Protein AF-0000000075187035 (afdb_homodimer)

pLDDT: mean 93.45, std 13.69, range [31.84, 99.0]

Foldseek 3Di:
DDPPPPPPPPPPPPPFFWAKEKEEEQAEQPPDDDQALVNLVVPDDDPPDDDFALPPQLLHADGLSNLLLVVLVVVVVVPHQKYFYWRYAQRSVVSSDVSNDDQKDKDWAALQFRHHPHMTRMMMGGCVFKDWDDKDKFWLAQHTRGRDDHPFFPDTWMKMKIWIDGDNAIEMEITTAFGLGDLLSLLSNLLLVLLQQQLCCVVVVHKYKYWYFSNAACDDDSNNSVCPQAVNHPGDDHHPVSCVVSPPDCPPVSKHWAFLLVQEDVVQEEPDAFFAQRSHFPVDRPPTGHGITMTMMPSDRKHWHHKYWDAQADSNSDRSDSGTMIMTIMDD/DDPPPPPPPPPPPPPFFWAKEKEEEQAEQPPDDDQALVNLVVPDDDPPDDDFALAPFLLDADGLSNLLLVVLVVVVVVPHQKYFYWRYAQRSVVSSDVSNDDQKDKDWAALQFRHHDHMTRMMMGGCVFKDWDDKDKFWLAQGTRGRDDHVFFPDTWMKMKIWIDGDNAIEMEITTAFGLGDLLSLLSNLLLVLLQQQLCCVVVVHKYKYWYFSNAFCDDDSNNSVCPQAVNHPGDDHHPVSCVVSPPDPPPVSKHWAFLLVQEDVVQEEPDAFFAQRSHFPVDRPPGGHGITMTMMPSDRKHWHHKYWDAQADSNSDRSDSGTMIMTTMDD

Organism: Armillaria gallica (NCBI:txid47427)

Nearest PDB structures (foldseek):
  3mpr-assembly1_B  TM=8.391E-01  e=3.773E-24  Bacteroides thetaiotaomicron
  3mpr-assembly2_D  TM=8.255E-01  e=2.480E-24  Bacteroides thetaiotaomicron
  4c1r-assembly4_D  TM=8.447E-01  e=2.728E-23  Bacteroides thetaiotaomicron VPI-5482
  3mpr-assembly2_C  TM=8.153E-01  e=8.225E-24  Bacteroides thetaiotaomicron
  3mpr-assembly1_A  TM=8.150E-01  e=5.601E-23  Bacteroides thetaiotaomicron

InterPro domains:
  IPR005135 Endonuclease/exonuclease/phosphatase [PF03372] (23-323)
  IPR036691 Endonuclease/exonuclease/phosphatase superfamily [G3DSA:3.60.10.10] (53-332)
  IPR036691 Endonuclease/exonuclease/phosphatase superfamily [SSF56219] (18-328)
  IPR050410 CCR4/nocturin mRNA turnover and transcription [PTHR12121] (63-263)

Sequence (664 aa):
MLSLAAYLLVITSPLVSALRIGTWNMRYDSQSNDITVQESIDSLADPLQNFTDLSISSGAEQPWSTRRIRIAEHVLNEGASILSIQEALVRQVNDLVELLGDEWSYVGVGRDDGVAAGEFSAIFYKTTDVTLSWNDTFWLSNTPLEPSKYPGAGSYRIANVAQFTTGCKTFTLINTHLDDISDDQRQLGASMILTRAKYEAVQSNGPVFVAGDFNSPSTGDDSAAYGIITGSHDPFAMNATWAAKYDVCDKLSDFVMEDLRGQAPRRMVSKNYATYSAWTGPADTSKWTRIDFVFGGSNGGWTANSYKVDSALNDDGLLMSDHRPTFVDISFMLSLAAYLLVITSPLVSALRIGTWNMRYDSQSNDITVQESIDSLADPLQNFTDLSISSGAEQPWSTRRIRIAEHVLNEGASILSIQEALVRQVNDLVELLGDEWSYVGVGRDDGVAAGEFSAIFYKTTDVTLSWNDTFWLSNTPLEPSKYPGAGSYRIANVAQFTTGCKTFTLINTHLDDISDDQRQLGASMILTRAKYEAVQSNGPVFVAGDFNSPSTGDDSAAYGIITGSHDPFAMNATWAAKYDVCDKLSDFVMEDLRGQAPRRMVSKNYATYSAWTGPADTSKWTRIDFVFGGSNGGWTANSYKVDSALNDDGLLMSDHRPTFVDISF

Structure (mmCIF, N/CA/C/O backbone):
data_AF-0000000075187035-model_v1
#
loop_
_entity.id
_entity.type
_entity.pdbx_description
1 polymer 'DNase I-like protein'
#
loop_
_atom_site.group_PDB
_atom_site.id
_atom_site.type_symbol
_atom_site.label_atom_id
_atom_site.label_alt_id
_atom_site.label_comp_id
_atom_site.label_asym_id
_atom_site.label_entity_id
_atom_site.label_seq_id
_atom_site.pdbx_PDB_ins_code
_atom_site.Cartn_x
_atom_site.Cartn_y
_atom_site.Cartn_z
_atom_site.occupancy
_atom_site.B_iso_or_equiv
_atom_site.auth_seq_id
_atom_site.auth_comp_id
_atom_site.auth_asym_id
_atom_site.auth_atom_id
_atom_site.pdbx_PDB_model_num
ATOM 1 N N . MET A 1 1 ? -32.062 -18.531 47.281 1 34.22 1 MET A N 1
ATOM 2 C CA . MET A 1 1 ? -32.094 -18.328 45.844 1 34.22 1 MET A CA 1
ATOM 3 C C . MET A 1 1 ? -30.766 -17.766 45.344 1 34.22 1 MET A C 1
ATOM 5 O O . MET A 1 1 ? -30.438 -16.609 45.562 1 34.22 1 MET A O 1
ATOM 9 N N . LEU A 1 2 ? -29.734 -18.625 45.219 1 39.22 2 LEU A N 1
ATOM 10 C CA . LEU A 1 2 ? -28.344 -18.422 44.812 1 39.22 2 LEU A CA 1
ATOM 11 C C . LEU A 1 2 ? -28.25 -18.094 43.344 1 39.22 2 LEU A C 1
ATOM 13 O O . LEU A 1 2 ? -28.672 -18.891 42.469 1 39.22 2 LEU A O 1
ATOM 17 N N . SER A 1 3 ? -28.25 -16.812 43 1 34.19 3 SER A N 1
ATOM 18 C CA . SER A 1 3 ? -28.062 -16.312 41.625 1 34.19 3 SER A CA 1
ATOM 19 C C . SER A 1 3 ? -26.688 -16.688 41.094 1 34.19 3 SER A C 1
ATOM 21 O O . SER A 1 3 ? -25.656 -16.297 41.688 1 34.19 3 SER A O 1
ATOM 23 N N . LEU A 1 4 ? -26.547 -17.812 40.438 1 36.25 4 LEU A N 1
ATOM 24 C CA . LEU A 1 4 ? -25.328 -18.141 39.719 1 36.25 4 LEU A CA 1
ATOM 25 C C . LEU A 1 4 ? -25.078 -17.141 38.594 1 36.25 4 LEU A C 1
ATOM 27 O O . LEU A 1 4 ? -25.859 -17.078 37.625 1 36.25 4 LEU A O 1
ATOM 31 N N . ALA A 1 5 ? -24.328 -16.062 38.875 1 35.09 5 ALA A N 1
ATOM 32 C CA . ALA A 1 5 ? -23.828 -15.219 37.812 1 35.09 5 ALA A CA 1
ATOM 33 C C . ALA A 1 5 ? -22.906 -16 36.875 1 35.09 5 ALA A C 1
ATOM 35 O O . ALA A 1 5 ? -21.844 -16.469 37.281 1 35.09 5 ALA A O 1
ATOM 36 N N . ALA A 1 6 ? -23.469 -16.625 35.75 1 40.41 6 ALA A N 1
ATOM 37 C CA . ALA A 1 6 ? -22.672 -17.219 34.719 1 40.41 6 ALA A CA 1
ATOM 38 C C . ALA A 1 6 ? -21.703 -16.203 34.094 1 40.41 6 ALA A C 1
ATOM 40 O O . ALA A 1 6 ? -22.141 -15.172 33.562 1 40.41 6 ALA A O 1
ATOM 41 N N . TYR A 1 7 ? -20.484 -16.188 34.5 1 37.28 7 TYR A N 1
ATOM 42 C CA . TYR A 1 7 ? -19.453 -15.445 33.781 1 37.28 7 TYR A CA 1
ATOM 43 C C . TYR A 1 7 ? -19.328 -15.922 32.344 1 37.28 7 TYR A C 1
ATOM 45 O O . TYR A 1 7 ? -18.938 -17.062 32.094 1 37.28 7 TYR A O 1
ATOM 53 N N . LEU A 1 8 ? -20.047 -15.406 31.453 1 32.62 8 LEU A N 1
ATOM 54 C CA . LEU A 1 8 ? -19.75 -15.617 30.031 1 32.62 8 LEU A CA 1
ATOM 55 C C . LEU A 1 8 ? -18.328 -15.156 29.719 1 32.62 8 LEU A C 1
ATOM 57 O O . LEU A 1 8 ? -18.047 -13.953 29.719 1 32.62 8 LEU A O 1
ATOM 61 N N . LEU A 1 9 ? -17.422 -15.984 29.953 1 31.84 9 LEU A N 1
ATOM 62 C CA . LEU A 1 9 ? -16.109 -15.742 29.375 1 31.84 9 LEU A CA 1
ATOM 63 C C . LEU A 1 9 ? -16.203 -15.555 27.859 1 31.84 9 LEU A C 1
ATOM 65 O O . LEU A 1 9 ? -16.484 -16.5 27.125 1 31.84 9 LEU A O 1
ATOM 69 N N . VAL A 1 10 ? -16.531 -14.398 27.484 1 33.56 10 VAL A N 1
ATOM 70 C CA . VAL A 1 10 ? -16.328 -14.133 26.062 1 33.56 10 VAL A CA 1
ATOM 71 C C . VAL A 1 10 ? -14.883 -14.445 25.688 1 33.56 10 VAL A C 1
ATOM 73 O O . VAL A 1 10 ? -13.961 -13.758 26.125 1 33.56 10 VAL A O 1
ATOM 76 N N . ILE A 1 11 ? -14.586 -15.68 25.516 1 33.06 11 ILE A N 1
ATOM 77 C CA . ILE A 1 11 ? -13.336 -15.992 24.812 1 33.06 11 ILE A CA 1
ATOM 78 C C . ILE A 1 11 ? -13.242 -15.172 23.531 1 33.06 11 ILE A C 1
ATOM 80 O O . ILE A 1 11 ? -13.969 -15.422 22.578 1 33.06 11 ILE A O 1
ATOM 84 N N . THR A 1 12 ? -13.055 -13.945 23.656 1 35.5 12 THR A N 1
ATOM 85 C CA . THR A 1 12 ? -12.688 -13.258 22.422 1 35.5 12 THR A CA 1
ATOM 86 C C . THR A 1 12 ? -11.531 -13.977 21.734 1 35.5 12 THR A C 1
ATOM 88 O O . THR A 1 12 ? -10.5 -14.242 22.344 1 35.5 12 THR A O 1
ATOM 91 N N . SER A 1 13 ? -11.781 -14.953 21.016 1 34.53 13 SER A N 1
ATOM 92 C CA . SER A 1 13 ? -10.734 -15.57 20.203 1 34.53 13 SER A CA 1
ATOM 93 C C . SER A 1 13 ? -9.68 -14.547 19.797 1 34.53 13 SER A C 1
ATOM 95 O O . SER A 1 13 ? -10.016 -13.461 19.312 1 34.53 13 SER A O 1
ATOM 97 N N . PRO A 1 14 ? -8.617 -14.617 20.359 1 40.66 14 PRO A N 1
ATOM 98 C CA . PRO A 1 14 ? -7.578 -13.68 19.922 1 40.66 14 PRO A CA 1
ATOM 99 C C . PRO A 1 14 ? -7.594 -13.453 18.422 1 40.66 14 PRO A C 1
ATOM 101 O O . PRO A 1 14 ? -7.773 -14.398 17.641 1 40.66 14 PRO A O 1
ATOM 104 N N . LEU A 1 15 ? -8.172 -12.445 17.953 1 44.94 15 LEU A N 1
ATOM 105 C CA . LEU A 1 15 ? -8.125 -12.055 16.547 1 44.94 15 LEU A CA 1
ATOM 106 C C . LEU A 1 15 ? -6.816 -12.508 15.906 1 44.94 15 LEU A C 1
ATOM 108 O O . LEU A 1 15 ? -5.734 -12.07 16.312 1 44.94 15 LEU A O 1
ATOM 112 N N . VAL A 1 16 ? -6.688 -13.734 15.602 1 52.5 16 VAL A N 1
ATOM 113 C CA . VAL A 1 16 ? -5.539 -14.312 14.914 1 52.5 16 VAL A CA 1
ATOM 114 C C . VAL A 1 16 ? -5.035 -13.336 13.844 1 52.5 16 VAL A C 1
ATOM 116 O O . VAL A 1 16 ? -5.785 -12.953 12.945 1 52.5 16 VAL A O 1
ATOM 119 N N . SER A 1 17 ? -3.918 -12.648 14.062 1 73.44 17 SER A N 1
ATOM 120 C CA . SER A 1 17 ? -3.268 -11.672 13.188 1 73.44 17 SER A CA 1
ATOM 121 C C . SER A 1 17 ? -3.029 -12.242 11.797 1 73.44 17 SER A C 1
ATOM 123 O O . SER A 1 17 ? -2.574 -13.383 11.656 1 73.44 17 SER A O 1
ATOM 125 N N . ALA A 1 18 ? -3.586 -11.695 10.719 1 88.69 18 ALA A N 1
ATOM 126 C CA . ALA A 1 18 ? -3.441 -12.078 9.32 1 88.69 18 ALA A CA 1
ATOM 127 C C . ALA A 1 18 ? -1.979 -12.023 8.883 1 88.69 18 ALA A C 1
ATOM 129 O O . ALA A 1 18 ? -1.201 -11.219 9.398 1 88.69 18 ALA A O 1
ATOM 130 N N . LEU A 1 19 ? -1.593 -13.078 8.172 1 96.69 19 LEU A N 1
ATOM 131 C CA . LEU A 1 19 ? -0.291 -13.117 7.512 1 96.69 19 LEU A CA 1
ATOM 132 C C . LEU A 1 19 ? -0.376 -12.547 6.102 1 96.69 19 LEU A C 1
ATOM 134 O O . LEU A 1 19 ? -1.23 -12.953 5.312 1 96.69 19 LEU A O 1
ATOM 138 N N . ARG A 1 20 ? 0.449 -11.539 5.812 1 98.31 20 ARG A N 1
ATOM 139 C CA . ARG A 1 20 ? 0.465 -11.008 4.453 1 98.31 20 ARG A CA 1
ATOM 140 C C . ARG A 1 20 ? 1.512 -11.711 3.6 1 98.31 20 ARG A C 1
ATOM 142 O O . ARG A 1 20 ? 2.707 -11.656 3.895 1 98.31 20 ARG A O 1
ATOM 149 N N . ILE A 1 21 ? 1.049 -12.305 2.49 1 98.5 21 ILE A N 1
ATOM 150 C CA . ILE A 1 21 ? 1.889 -13 1.518 1 98.5 21 ILE A CA 1
ATOM 151 C C . ILE A 1 21 ? 1.888 -12.234 0.197 1 98.5 21 ILE A C 1
ATOM 153 O O . ILE A 1 21 ? 0.841 -11.758 -0.254 1 98.5 21 ILE A O 1
ATOM 157 N N . GLY A 1 22 ? 3.107 -12.086 -0.373 1 98.62 22 GLY A N 1
ATOM 158 C CA . GLY A 1 22 ? 3.201 -11.352 -1.625 1 98.62 22 GLY A CA 1
ATOM 159 C C . GLY A 1 22 ? 3.908 -12.133 -2.721 1 98.62 22 GLY A C 1
ATOM 160 O O . GLY A 1 22 ? 4.602 -13.109 -2.445 1 98.62 22 GLY A O 1
ATOM 161 N N . THR A 1 23 ? 3.684 -11.781 -3.967 1 98.94 23 THR A N 1
ATOM 162 C CA . THR A 1 23 ? 4.426 -12.25 -5.133 1 98.94 23 THR A CA 1
ATOM 163 C C . THR A 1 23 ? 4.746 -11.094 -6.07 1 98.94 23 THR A C 1
ATOM 165 O O . THR A 1 23 ? 3.926 -10.188 -6.25 1 98.94 23 THR A O 1
ATOM 168 N N . TRP A 1 24 ? 5.969 -11.125 -6.566 1 98.94 24 TRP A N 1
ATOM 169 C CA . TRP A 1 24 ? 6.398 -10.023 -7.43 1 98.94 24 TRP A CA 1
ATOM 170 C C . TRP A 1 24 ? 7.527 -10.469 -8.352 1 98.94 24 TRP A C 1
ATOM 172 O O . TRP A 1 24 ? 8.602 -10.852 -7.891 1 98.94 24 TRP A O 1
ATOM 182 N N . ASN A 1 25 ? 7.246 -10.461 -9.664 1 98.94 25 ASN A N 1
ATOM 183 C CA . ASN A 1 25 ? 8.32 -10.602 -10.648 1 98.94 25 ASN A CA 1
ATOM 184 C C . ASN A 1 25 ? 9.195 -9.359 -10.695 1 98.94 25 ASN A C 1
ATOM 186 O O . ASN A 1 25 ? 8.727 -8.266 -11.016 1 98.94 25 ASN A O 1
ATOM 190 N N . MET A 1 26 ? 10.492 -9.539 -10.445 1 97.88 26 MET A N 1
ATOM 191 C CA . MET A 1 26 ? 11.422 -8.438 -10.219 1 97.88 26 MET A CA 1
ATOM 192 C C . MET A 1 26 ? 11.922 -7.867 -11.547 1 97.88 26 MET A C 1
ATOM 194 O O . MET A 1 26 ? 12.531 -6.797 -11.57 1 97.88 26 MET A O 1
ATOM 198 N N . ARG A 1 27 ? 11.578 -8.516 -12.625 1 98.12 27 ARG A N 1
ATOM 199 C CA . ARG A 1 27 ? 12.312 -8.242 -13.852 1 98.12 27 ARG A CA 1
ATOM 200 C C . ARG A 1 27 ? 13.812 -8.383 -13.641 1 98.12 27 ARG A C 1
ATOM 202 O O . ARG A 1 27 ? 14.391 -7.691 -12.797 1 98.12 27 ARG A O 1
ATOM 209 N N . TYR A 1 28 ? 14.492 -9.211 -14.383 1 98 28 TYR A N 1
ATOM 210 C CA . TYR A 1 28 ? 15.906 -9.516 -14.156 1 98 28 TYR A CA 1
ATOM 211 C C . TYR A 1 28 ? 16.781 -8.297 -14.438 1 98 28 TYR A C 1
ATOM 213 O O . TYR A 1 28 ? 16.328 -7.352 -15.102 1 98 28 TYR A O 1
ATOM 221 N N . ASP A 1 29 ? 17.938 -8.297 -13.945 1 98 29 ASP A N 1
ATOM 222 C CA . ASP A 1 29 ? 18.922 -7.223 -14.117 1 98 29 ASP A CA 1
ATOM 223 C C . ASP A 1 29 ? 19.484 -7.207 -15.539 1 98 29 ASP A C 1
ATOM 225 O O . ASP A 1 29 ? 20.641 -7.562 -15.758 1 98 29 ASP A O 1
ATOM 229 N N . SER A 1 30 ? 18.719 -6.648 -16.438 1 96.56 30 SER A N 1
ATOM 230 C CA . SER A 1 30 ? 19.078 -6.656 -17.844 1 96.56 30 SER A CA 1
ATOM 231 C C . SER A 1 30 ? 20.094 -5.57 -18.172 1 96.56 30 SER A C 1
ATOM 233 O O . SER A 1 30 ? 20.703 -5.582 -19.234 1 96.56 30 SER A O 1
ATOM 235 N N . GLN A 1 31 ? 20.297 -4.605 -17.312 1 96.94 31 GLN A N 1
ATOM 236 C CA . GLN A 1 31 ? 21.219 -3.484 -17.469 1 96.94 31 GLN A CA 1
ATOM 237 C C . GLN A 1 31 ? 22.188 -3.404 -16.297 1 96.94 31 GLN A C 1
ATOM 239 O O . GLN A 1 31 ? 22.297 -2.371 -15.633 1 96.94 31 GLN A O 1
ATOM 244 N N . SER A 1 32 ? 22.938 -4.422 -16.203 1 97.5 32 SER A N 1
ATOM 245 C CA . SER A 1 32 ? 23.797 -4.594 -15.039 1 97.5 32 SER A CA 1
ATOM 246 C C . SER A 1 32 ? 24.906 -3.537 -15.008 1 97.5 32 SER A C 1
ATOM 248 O O . SER A 1 32 ? 25.422 -3.137 -16.047 1 97.5 32 SER A O 1
ATOM 250 N N . ASN A 1 33 ? 25.203 -3.025 -13.836 1 98.25 33 ASN A N 1
ATOM 251 C CA . ASN A 1 33 ? 26.312 -2.123 -13.555 1 98.25 33 ASN A CA 1
ATOM 252 C C . ASN A 1 33 ? 26.938 -2.42 -12.195 1 98.25 33 ASN A C 1
ATOM 254 O O . ASN A 1 33 ? 26.547 -3.371 -11.516 1 98.25 33 ASN A O 1
ATOM 258 N N . ASP A 1 34 ? 27.953 -1.657 -11.852 1 97.88 34 ASP A N 1
ATOM 259 C CA . ASP A 1 34 ? 28.734 -1.987 -10.664 1 97.88 34 ASP A CA 1
ATOM 260 C C . ASP A 1 34 ? 28.328 -1.106 -9.484 1 97.88 34 ASP A C 1
ATOM 262 O O . ASP A 1 34 ? 29.062 -1.008 -8.5 1 97.88 34 ASP A O 1
ATOM 266 N N . ILE A 1 35 ? 27.25 -0.482 -9.555 1 98.56 35 ILE A N 1
ATOM 267 C CA . ILE A 1 35 ? 26.797 0.367 -8.461 1 98.56 35 ILE A CA 1
ATOM 268 C C . ILE A 1 35 ? 26.344 -0.5 -7.285 1 98.56 35 ILE A C 1
ATOM 270 O O . ILE A 1 35 ? 25.484 -1.37 -7.445 1 98.56 35 ILE A O 1
ATOM 274 N N . THR A 1 36 ? 26.891 -0.236 -6.102 1 98.5 36 THR A N 1
ATOM 275 C CA . THR A 1 36 ? 26.578 -1.022 -4.918 1 98.5 36 THR A CA 1
ATOM 276 C C . THR A 1 36 ? 25.281 -0.533 -4.281 1 98.5 36 THR A C 1
ATOM 278 O O . THR A 1 36 ? 24.781 0.547 -4.613 1 98.5 36 THR A O 1
ATOM 281 N N . VAL A 1 37 ? 24.766 -1.34 -3.426 1 98.62 37 VAL A N 1
ATOM 282 C CA . VAL A 1 37 ? 23.562 -0.953 -2.686 1 98.62 37 VAL A CA 1
ATOM 283 C C . VAL A 1 37 ? 23.828 0.344 -1.923 1 98.62 37 VAL A C 1
ATOM 285 O O . VAL A 1 37 ? 23.016 1.27 -1.964 1 98.62 37 VAL A O 1
ATOM 288 N N . GLN A 1 38 ? 24.984 0.426 -1.239 1 98.25 38 GLN A N 1
ATOM 289 C CA . GLN A 1 38 ? 25.312 1.617 -0.46 1 98.25 38 GLN A CA 1
ATOM 290 C C . GLN A 1 38 ? 25.406 2.85 -1.354 1 98.25 38 GLN A C 1
ATOM 292 O O . GLN A 1 38 ? 24.969 3.936 -0.975 1 98.25 38 GLN A O 1
ATOM 297 N N . GLU A 1 39 ? 25.984 2.654 -2.527 1 98.5 39 GLU A N 1
ATOM 298 C CA . GLU A 1 39 ? 26.062 3.768 -3.469 1 98.5 39 GLU A CA 1
ATOM 299 C C . GLU A 1 39 ? 24.688 4.223 -3.916 1 98.5 39 GLU A C 1
ATOM 301 O O . GLU A 1 39 ? 24.453 5.418 -4.102 1 98.5 39 GLU A O 1
ATOM 306 N N . SER A 1 40 ? 23.781 3.27 -4.152 1 98.25 40 SER A N 1
ATOM 307 C CA . SER A 1 40 ? 22.406 3.617 -4.465 1 98.25 40 SER A CA 1
ATOM 308 C C . SER A 1 40 ? 21.781 4.441 -3.346 1 98.25 40 SER A C 1
ATOM 310 O O . SER A 1 40 ? 21.125 5.461 -3.604 1 98.25 40 SER A O 1
ATOM 312 N N . ILE A 1 41 ? 21.969 4.031 -2.119 1 97.81 41 ILE A N 1
ATOM 313 C CA . ILE A 1 41 ? 21.406 4.695 -0.957 1 97.81 41 ILE A CA 1
ATOM 314 C C . ILE A 1 41 ? 22 6.098 -0.82 1 97.81 41 ILE A C 1
ATOM 316 O O . ILE A 1 41 ? 21.266 7.07 -0.607 1 97.81 41 ILE A O 1
ATOM 320 N N . ASP A 1 42 ? 23.297 6.238 -1.01 1 97.62 42 ASP A N 1
ATOM 321 C CA . ASP A 1 42 ? 24 7.508 -0.856 1 97.62 42 ASP A CA 1
ATOM 322 C C . ASP A 1 42 ? 23.547 8.516 -1.915 1 97.62 42 ASP A C 1
ATOM 324 O O . ASP A 1 42 ? 23.688 9.727 -1.728 1 97.62 42 ASP A O 1
ATOM 328 N N . SER A 1 43 ? 23.031 8.008 -2.986 1 96.06 43 SER A N 1
ATOM 329 C CA . SER A 1 43 ? 22.703 8.883 -4.109 1 96.06 43 SER A CA 1
ATOM 330 C C . SER A 1 43 ? 21.266 9.391 -4.004 1 96.06 43 SER A C 1
ATOM 332 O O . SER A 1 43 ? 20.844 10.211 -4.82 1 96.06 43 SER A O 1
ATOM 334 N N . LEU A 1 44 ? 20.562 8.945 -3.033 1 96.25 44 LEU A N 1
ATOM 335 C CA . LEU A 1 44 ? 19.172 9.359 -2.895 1 96.25 44 LEU A CA 1
ATOM 336 C C . LEU A 1 44 ? 19.078 10.859 -2.625 1 96.25 44 LEU A C 1
ATOM 338 O O . LEU A 1 44 ? 19.812 11.391 -1.799 1 96.25 44 LEU A O 1
ATOM 342 N N . ALA A 1 45 ? 18.172 11.461 -3.307 1 92.75 45 ALA A N 1
ATOM 343 C CA . ALA A 1 45 ? 17.969 12.898 -3.166 1 92.75 45 ALA A CA 1
ATOM 344 C C . ALA A 1 45 ? 17.234 13.227 -1.87 1 92.75 45 ALA A C 1
ATOM 346 O O . ALA A 1 45 ? 16.688 12.344 -1.222 1 92.75 45 ALA A O 1
ATOM 347 N N . ASP A 1 46 ? 17.266 14.484 -1.529 1 95.88 46 ASP A N 1
ATOM 348 C CA . ASP A 1 46 ? 16.453 15 -0.426 1 95.88 46 ASP A CA 1
ATOM 349 C C . ASP A 1 46 ? 14.969 14.781 -0.681 1 95.88 46 ASP A C 1
ATOM 351 O O . ASP A 1 46 ? 14.43 15.25 -1.688 1 95.88 46 ASP A O 1
ATOM 355 N N . PRO A 1 47 ? 14.344 14.109 0.27 1 96.25 47 PRO A N 1
ATOM 356 C CA . PRO A 1 47 ? 12.93 13.805 0.049 1 96.25 47 PRO A CA 1
ATOM 357 C C . PRO A 1 47 ? 12.062 15.062 -0.035 1 96.25 47 PRO A C 1
ATOM 359 O O . PRO A 1 47 ? 10.922 15 -0.492 1 96.25 47 PRO A O 1
ATOM 362 N N . LEU A 1 48 ? 12.539 16.172 0.403 1 96.56 48 LEU A N 1
ATOM 363 C CA . LEU A 1 48 ? 11.75 17.406 0.415 1 96.56 48 LEU A CA 1
ATOM 364 C C . LEU A 1 48 ? 11.914 18.156 -0.896 1 96.56 48 LEU A C 1
ATOM 366 O O . LEU A 1 48 ? 11.211 19.141 -1.138 1 96.56 48 LEU A O 1
ATOM 370 N N . GLN A 1 49 ? 12.82 17.641 -1.749 1 92.31 49 GLN A N 1
ATOM 371 C CA . GLN A 1 49 ? 13 18.312 -3.039 1 92.31 49 GLN A CA 1
ATOM 372 C C . GLN A 1 49 ? 11.766 18.125 -3.922 1 92.31 49 GLN A C 1
ATOM 374 O O . GLN A 1 49 ? 11.305 17 -4.125 1 92.31 49 GLN A O 1
ATOM 379 N N . ASN A 1 50 ? 11.32 19.172 -4.477 1 86.19 50 ASN A N 1
ATOM 380 C CA . ASN A 1 50 ? 10.117 19.172 -5.305 1 86.19 50 ASN A CA 1
ATOM 381 C C . ASN A 1 50 ? 10.375 18.516 -6.656 1 86.19 50 ASN A C 1
ATOM 383 O O . ASN A 1 50 ? 11.398 18.766 -7.297 1 86.19 50 ASN A O 1
ATOM 387 N N . PHE A 1 51 ? 9.469 17.625 -7.012 1 81.06 51 PHE A N 1
ATOM 388 C CA . PHE A 1 51 ? 9.398 17.125 -8.375 1 81.06 51 PHE A CA 1
ATOM 389 C C . PHE A 1 51 ? 8.008 16.594 -8.68 1 81.06 51 PHE A C 1
ATOM 391 O O . PHE A 1 51 ? 7.293 16.141 -7.781 1 81.06 51 PHE A O 1
ATOM 398 N N . THR A 1 52 ? 7.586 16.891 -9.828 1 69.12 52 THR A N 1
ATOM 399 C CA . THR A 1 52 ? 6.297 16.328 -10.219 1 69.12 52 THR A CA 1
ATOM 400 C C . THR A 1 52 ? 6.27 16.031 -11.719 1 69.12 52 THR A C 1
ATOM 402 O O . THR A 1 52 ? 5.703 16.797 -12.492 1 69.12 52 THR A O 1
ATOM 405 N N . ASP A 1 53 ? 7.117 15.148 -12.094 1 80.88 53 ASP A N 1
ATOM 406 C CA . ASP A 1 53 ? 7.004 14.781 -13.5 1 80.88 53 ASP A CA 1
ATOM 407 C C . ASP A 1 53 ? 7.336 13.305 -13.711 1 80.88 53 ASP A C 1
ATOM 409 O O . ASP A 1 53 ? 8.023 12.695 -12.891 1 80.88 53 ASP A O 1
ATOM 413 N N . LEU A 1 54 ? 6.73 12.766 -14.633 1 77.19 54 LEU A N 1
ATOM 414 C CA . LEU A 1 54 ? 6.898 11.359 -14.992 1 77.19 54 LEU A CA 1
ATOM 415 C C . LEU A 1 54 ? 8.078 11.18 -15.945 1 77.19 54 LEU A C 1
ATOM 417 O O . LEU A 1 54 ? 8.055 10.305 -16.812 1 77.19 54 LEU A O 1
ATOM 421 N N . SER A 1 55 ? 9.141 11.969 -15.75 1 76.12 55 SER A N 1
ATOM 422 C CA . SER A 1 55 ? 10.148 12.133 -16.797 1 76.12 55 SER A CA 1
ATOM 423 C C . SER A 1 55 ? 11.109 10.945 -16.828 1 76.12 55 SER A C 1
ATOM 425 O O . SER A 1 55 ? 11.805 10.734 -17.812 1 76.12 55 SER A O 1
ATOM 427 N N . ILE A 1 56 ? 11.227 10.219 -15.812 1 67.56 56 ILE A N 1
ATOM 428 C CA . ILE A 1 56 ? 12.281 9.211 -15.812 1 67.56 56 ILE A CA 1
ATOM 429 C C . ILE A 1 56 ? 11.977 8.156 -16.875 1 67.56 56 ILE A C 1
ATOM 431 O O . ILE A 1 56 ? 12.867 7.75 -17.625 1 67.56 56 ILE A O 1
ATOM 435 N N . SER A 1 57 ? 10.812 7.43 -16.719 1 64.06 57 SER A N 1
ATOM 436 C CA . SER A 1 57 ? 10.727 6.211 -17.516 1 64.06 57 SER A CA 1
ATOM 437 C C . SER A 1 57 ? 9.773 6.383 -18.688 1 64.06 57 SER A C 1
ATOM 439 O O . SER A 1 57 ? 9.555 5.441 -19.453 1 64.06 57 SER A O 1
ATOM 441 N N . SER A 1 58 ? 9.836 7.473 -19.438 1 61.09 58 SER A N 1
ATOM 442 C CA . SER A 1 58 ? 8.977 7.488 -20.625 1 61.09 58 SER A CA 1
ATOM 443 C C . SER A 1 58 ? 8.734 6.078 -21.141 1 61.09 58 SER A C 1
ATOM 445 O O . SER A 1 58 ? 8.875 5.82 -22.344 1 61.09 58 SER A O 1
ATOM 447 N N . GLY A 1 59 ? 8.539 5.168 -20.125 1 65.81 59 GLY A N 1
ATOM 448 C CA . GLY A 1 59 ? 8.227 3.83 -20.594 1 65.81 59 GLY A CA 1
ATOM 449 C C . GLY A 1 59 ? 9.461 2.971 -20.797 1 65.81 59 GLY A C 1
ATOM 450 O O . GLY A 1 59 ? 9.398 1.928 -21.453 1 65.81 59 GLY A O 1
ATOM 451 N N . ALA A 1 60 ? 10.57 3.355 -20.281 1 83.62 60 ALA A N 1
ATOM 452 C CA . ALA A 1 60 ? 11.773 2.562 -20.484 1 83.62 60 ALA A CA 1
ATOM 453 C C . ALA A 1 60 ? 12.227 1.901 -19.188 1 83.62 60 ALA A C 1
ATOM 455 O O . ALA A 1 60 ? 12.133 2.502 -18.109 1 83.62 60 ALA A O 1
ATOM 456 N N . GLU A 1 61 ? 12.773 0.707 -19.375 1 93.06 61 GLU A N 1
ATOM 457 C CA . GLU A 1 61 ? 13.359 -0.024 -18.266 1 93.06 61 GLU A CA 1
ATOM 458 C C . GLU A 1 61 ? 14.609 0.688 -17.734 1 93.06 61 GLU A C 1
ATOM 460 O O . GLU A 1 61 ? 15.406 1.215 -18.516 1 93.06 61 GLU A O 1
ATOM 465 N N . GLN A 1 62 ? 14.695 0.795 -16.391 1 94.44 62 GLN A N 1
ATOM 466 C CA . GLN A 1 62 ? 15.891 1.328 -15.742 1 94.44 62 GLN A CA 1
ATOM 467 C C . GLN A 1 62 ? 16.719 0.212 -15.117 1 94.44 62 GLN A C 1
ATOM 469 O O . GLN A 1 62 ? 16.203 -0.879 -14.852 1 94.44 62 GLN A O 1
ATOM 474 N N . PRO A 1 63 ? 18.031 0.475 -14.914 1 96.62 63 PRO A N 1
ATOM 475 C CA . PRO A 1 63 ? 18.875 -0.553 -14.297 1 96.62 63 PRO A CA 1
ATOM 476 C C . PRO A 1 63 ? 18.375 -0.986 -12.922 1 96.62 63 PRO A C 1
ATOM 478 O O . PRO A 1 63 ? 17.734 -0.198 -12.219 1 96.62 63 PRO A O 1
ATOM 481 N N . TRP A 1 64 ? 18.703 -2.211 -12.594 1 98.25 64 TRP A N 1
ATOM 482 C CA . TRP A 1 64 ? 18.359 -2.748 -11.281 1 98.25 64 TRP A CA 1
ATOM 483 C C . TRP A 1 64 ? 18.875 -1.835 -10.172 1 98.25 64 TRP A C 1
ATOM 485 O O . TRP A 1 64 ? 18.172 -1.609 -9.172 1 98.25 64 TRP A O 1
ATOM 495 N N . SER A 1 65 ? 20.016 -1.244 -10.336 1 98.12 65 SER A N 1
ATOM 496 C CA . SER A 1 65 ? 20.625 -0.39 -9.328 1 98.12 65 SER A CA 1
ATOM 497 C C . SER A 1 65 ? 19.766 0.83 -9.039 1 98.12 65 SER A C 1
ATOM 499 O O . SER A 1 65 ? 19.828 1.401 -7.945 1 98.12 65 SER A O 1
ATOM 501 N N . THR A 1 66 ? 18.906 1.189 -9.984 1 95 66 THR A N 1
ATOM 502 C CA . THR A 1 66 ? 18.016 2.324 -9.82 1 95 66 THR A CA 1
ATOM 503 C C . THR A 1 66 ? 16.688 1.877 -9.219 1 95 66 THR A C 1
ATOM 505 O O . THR A 1 66 ? 16.078 2.605 -8.43 1 95 66 THR A O 1
ATOM 508 N N . ARG A 1 67 ? 16.281 0.651 -9.469 1 97.12 67 ARG A N 1
ATOM 509 C CA . ARG A 1 67 ? 14.953 0.168 -9.117 1 97.12 67 ARG A CA 1
ATOM 510 C C . ARG A 1 67 ? 14.945 -0.453 -7.723 1 97.12 67 ARG A C 1
ATOM 512 O O . ARG A 1 67 ? 13.93 -0.41 -7.027 1 97.12 67 ARG A O 1
ATOM 519 N N . ARG A 1 68 ? 16.094 -0.941 -7.297 1 98.44 68 ARG A N 1
ATOM 520 C CA . ARG A 1 68 ? 16.172 -1.834 -6.145 1 98.44 68 ARG A CA 1
ATOM 521 C C . ARG A 1 68 ? 15.734 -1.119 -4.871 1 98.44 68 ARG A C 1
ATOM 523 O O . ARG A 1 68 ? 15.109 -1.721 -3.996 1 98.44 68 ARG A O 1
ATOM 530 N N . ILE A 1 69 ? 16.016 0.192 -4.723 1 97.69 69 ILE A N 1
ATOM 531 C CA . ILE A 1 69 ? 15.68 0.911 -3.498 1 97.69 69 ILE A CA 1
ATOM 532 C C . ILE A 1 69 ? 14.164 1.082 -3.393 1 97.69 69 ILE A C 1
ATOM 534 O O . ILE A 1 69 ? 13.586 0.884 -2.322 1 97.69 69 ILE A O 1
ATOM 538 N N . ARG A 1 70 ? 13.555 1.344 -4.504 1 96.19 70 ARG A N 1
ATOM 539 C CA . ARG A 1 70 ? 12.109 1.532 -4.52 1 96.19 70 ARG A CA 1
ATOM 540 C C . ARG A 1 70 ? 11.383 0.213 -4.277 1 96.19 70 ARG A C 1
ATOM 542 O O . ARG A 1 70 ? 10.352 0.181 -3.602 1 96.19 70 ARG A O 1
ATOM 549 N N . ILE A 1 71 ? 11.898 -0.788 -4.816 1 98.12 71 ILE A N 1
ATOM 550 C CA . ILE A 1 71 ? 11.32 -2.113 -4.629 1 98.12 71 ILE A CA 1
ATOM 551 C C . ILE A 1 71 ? 11.383 -2.5 -3.154 1 98.12 71 ILE A C 1
ATOM 553 O O . ILE A 1 71 ? 10.375 -2.904 -2.566 1 98.12 71 ILE A O 1
ATOM 557 N N . ALA A 1 72 ? 12.562 -2.328 -2.574 1 98.31 72 ALA A N 1
ATOM 558 C CA . ALA A 1 72 ? 12.727 -2.672 -1.164 1 98.31 72 ALA A CA 1
ATOM 559 C C . ALA A 1 72 ? 11.836 -1.806 -0.28 1 98.31 72 ALA A C 1
ATOM 561 O O . ALA A 1 72 ? 11.203 -2.305 0.652 1 98.31 72 ALA A O 1
ATOM 562 N N . GLU A 1 73 ? 11.82 -0.498 -0.585 1 97.88 73 GLU A N 1
ATOM 563 C CA . GLU A 1 73 ? 10.969 0.426 0.151 1 97.88 73 GLU A CA 1
ATOM 564 C C . GLU A 1 73 ? 9.508 -0.016 0.102 1 97.88 73 GLU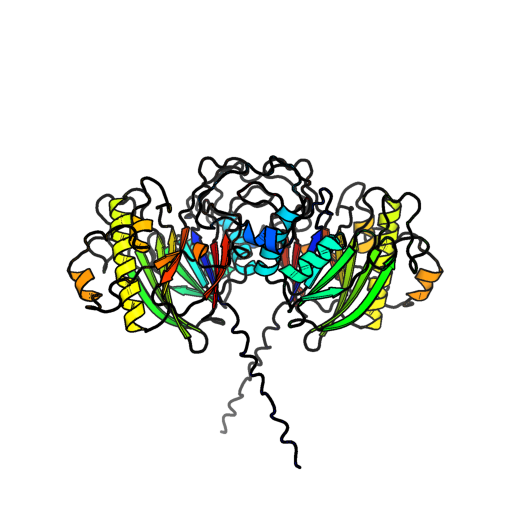 A C 1
ATOM 566 O O . GLU A 1 73 ? 8.828 -0.044 1.129 1 97.88 73 GLU A O 1
ATOM 571 N N . HIS A 1 74 ? 9.031 -0.406 -1.065 1 97.75 74 HIS A N 1
ATOM 572 C CA . HIS A 1 74 ? 7.648 -0.818 -1.254 1 97.75 74 HIS A CA 1
ATOM 573 C C . HIS A 1 74 ? 7.336 -2.082 -0.46 1 97.75 74 HIS A C 1
ATOM 575 O O . HIS A 1 74 ? 6.328 -2.143 0.249 1 97.75 74 HIS A O 1
ATOM 581 N N . VAL A 1 75 ? 8.188 -3.037 -0.551 1 97.62 75 VAL A N 1
ATOM 582 C CA . VAL A 1 75 ? 7.988 -4.309 0.137 1 97.62 75 VAL A CA 1
ATOM 583 C C . VAL A 1 75 ? 7.922 -4.078 1.645 1 97.62 75 VAL A C 1
ATOM 585 O O . VAL A 1 75 ? 7.012 -4.574 2.314 1 97.62 75 VAL A O 1
ATOM 588 N N . LEU A 1 76 ? 8.828 -3.289 2.162 1 96.69 76 LEU A N 1
ATOM 589 C CA . LEU A 1 76 ? 8.891 -3.031 3.598 1 96.69 76 LEU A CA 1
ATOM 590 C C . LEU A 1 76 ? 7.668 -2.244 4.062 1 96.69 76 LEU A C 1
ATOM 592 O O . LEU A 1 76 ? 7.074 -2.564 5.094 1 96.69 76 LEU A O 1
ATOM 596 N N . ASN A 1 77 ? 7.242 -1.313 3.271 1 96.31 77 ASN A N 1
ATOM 597 C CA . ASN A 1 77 ? 6.094 -0.493 3.639 1 96.31 77 ASN A CA 1
ATOM 598 C C . ASN A 1 77 ? 4.797 -1.298 3.607 1 96.31 77 ASN A C 1
ATOM 600 O O . ASN A 1 77 ? 3.859 -1.003 4.352 1 96.31 77 ASN A O 1
ATOM 604 N N . GLU A 1 78 ? 4.742 -2.318 2.787 1 96.31 78 GLU A N 1
ATOM 605 C CA . GLU A 1 78 ? 3.537 -3.135 2.678 1 96.31 78 GLU A CA 1
ATOM 606 C C . GLU A 1 78 ? 3.402 -4.082 3.867 1 96.31 78 GLU A C 1
ATOM 608 O O . GLU A 1 78 ? 2.332 -4.645 4.102 1 96.31 78 GLU A O 1
ATOM 613 N N . GLY A 1 79 ? 4.441 -4.285 4.566 1 93.94 79 GLY A N 1
ATOM 614 C CA . GLY A 1 79 ? 4.383 -5.113 5.758 1 93.94 79 GLY A CA 1
ATOM 615 C C . GLY A 1 79 ? 4.191 -6.586 5.453 1 93.94 79 GLY A C 1
ATOM 616 O O . GLY A 1 79 ? 3.482 -7.289 6.176 1 93.94 79 GLY A O 1
ATOM 617 N N . ALA A 1 80 ? 4.75 -7.078 4.367 1 94.94 80 ALA A N 1
ATOM 618 C CA . ALA A 1 80 ? 4.637 -8.492 4.016 1 94.94 80 ALA A CA 1
ATOM 619 C C . ALA A 1 80 ? 5.457 -9.359 4.965 1 94.94 80 ALA A C 1
ATOM 621 O O . ALA A 1 80 ? 6.539 -8.961 5.402 1 94.94 80 ALA A O 1
ATOM 622 N N . SER A 1 81 ? 4.953 -10.539 5.281 1 97.31 81 SER A N 1
ATOM 623 C CA . SER A 1 81 ? 5.688 -11.531 6.059 1 97.31 81 SER A CA 1
ATOM 624 C C . SER A 1 81 ? 6.465 -12.477 5.152 1 97.31 81 SER A C 1
ATOM 626 O O . SER A 1 81 ? 7.504 -13.008 5.547 1 97.31 81 SER A O 1
ATOM 628 N N . ILE A 1 82 ? 5.883 -12.68 3.986 1 98.75 82 ILE A N 1
ATOM 629 C CA . ILE A 1 82 ? 6.492 -13.539 2.98 1 98.75 82 ILE A CA 1
ATOM 630 C C . ILE A 1 82 ? 6.387 -12.883 1.605 1 98.75 82 ILE A C 1
ATOM 632 O O . ILE A 1 82 ? 5.359 -12.289 1.272 1 98.75 82 ILE A O 1
ATOM 636 N N . LEU A 1 83 ? 7.469 -12.922 0.838 1 98.88 83 LEU A N 1
ATOM 637 C CA . LEU A 1 83 ? 7.496 -12.398 -0.522 1 98.88 83 LEU A CA 1
ATOM 638 C C . LEU A 1 83 ? 8.086 -13.422 -1.487 1 98.88 83 LEU A C 1
ATOM 640 O O . LEU A 1 83 ? 9.281 -13.734 -1.41 1 98.88 83 LEU A O 1
ATOM 644 N N . SER A 1 84 ? 7.266 -13.945 -2.359 1 98.94 84 SER A N 1
ATOM 645 C CA . SER A 1 84 ? 7.715 -14.766 -3.475 1 98.94 84 SER A CA 1
ATOM 646 C C . SER A 1 84 ? 8.188 -13.906 -4.645 1 98.94 84 SER A C 1
ATOM 648 O O . SER A 1 84 ? 7.414 -13.125 -5.195 1 98.94 84 SER A O 1
ATOM 650 N N . ILE A 1 85 ? 9.469 -14.07 -5.039 1 98.94 85 ILE A N 1
ATOM 651 C CA . ILE A 1 85 ? 9.953 -13.242 -6.137 1 98.94 85 ILE A CA 1
ATOM 652 C C . ILE A 1 85 ? 10.305 -14.125 -7.336 1 98.94 85 ILE A C 1
ATOM 654 O O . ILE A 1 85 ? 10.625 -15.297 -7.172 1 98.94 85 ILE A O 1
ATOM 658 N N . GLN A 1 86 ? 10.164 -13.562 -8.5 1 98.88 86 GLN A N 1
ATOM 659 C CA . GLN A 1 86 ? 10.562 -14.203 -9.75 1 98.88 86 GLN A CA 1
ATOM 660 C C . GLN A 1 86 ? 11.531 -13.328 -10.531 1 98.88 86 GLN A C 1
ATOM 662 O O . GLN A 1 86 ? 11.688 -12.141 -10.234 1 98.88 86 GLN A O 1
ATOM 667 N N . GLU A 1 87 ? 12.25 -13.914 -11.406 1 98.5 87 GLU A N 1
ATOM 668 C CA . GLU A 1 87 ? 13.172 -13.258 -12.328 1 98.5 87 GLU A CA 1
ATOM 669 C C . GLU A 1 87 ? 14.25 -12.492 -11.562 1 98.5 87 GLU A C 1
ATOM 671 O O . GLU A 1 87 ? 14.562 -11.352 -11.906 1 98.5 87 GLU A O 1
ATOM 676 N N . ALA A 1 88 ? 14.773 -13.125 -10.562 1 98.75 88 ALA A N 1
ATOM 677 C CA . ALA A 1 88 ? 15.867 -12.461 -9.852 1 98.75 88 ALA A CA 1
ATOM 678 C C . ALA A 1 88 ? 17.203 -13.156 -10.117 1 98.75 88 ALA A C 1
ATOM 680 O O . ALA A 1 88 ? 17.344 -14.352 -9.867 1 98.75 88 ALA A O 1
ATOM 681 N N . LEU A 1 89 ? 18.125 -12.422 -10.648 1 98.75 89 LEU A N 1
ATOM 682 C CA . LEU A 1 89 ? 19.484 -12.938 -10.68 1 98.75 89 LEU A CA 1
ATOM 683 C C . LEU A 1 89 ? 20.125 -12.883 -9.297 1 98.75 89 LEU A C 1
ATOM 685 O O . LEU A 1 89 ? 19.594 -12.227 -8.391 1 98.75 89 LEU A O 1
ATOM 689 N N . VAL A 1 90 ? 21.219 -13.57 -9.148 1 98.5 90 VAL A N 1
ATOM 690 C CA . VAL A 1 90 ? 21.828 -13.742 -7.832 1 98.5 90 VAL A CA 1
ATOM 691 C C . VAL A 1 90 ? 22.156 -12.375 -7.227 1 98.5 90 VAL A C 1
ATOM 693 O O . VAL A 1 90 ? 22 -12.18 -6.02 1 98.5 90 VAL A O 1
ATOM 696 N N . ARG A 1 91 ? 22.578 -11.43 -7.961 1 98.5 91 ARG A N 1
ATOM 697 C CA . ARG A 1 91 ? 22.844 -10.094 -7.445 1 98.5 91 ARG A CA 1
ATOM 698 C C . ARG A 1 91 ? 21.578 -9.469 -6.863 1 98.5 91 ARG A C 1
ATOM 700 O O . ARG A 1 91 ? 21.641 -8.773 -5.848 1 98.5 91 ARG A O 1
ATOM 707 N N . GLN A 1 92 ? 20.5 -9.648 -7.57 1 98.81 92 GLN A N 1
ATOM 708 C CA . GLN A 1 92 ? 19.234 -9.094 -7.105 1 98.81 92 GLN A CA 1
ATOM 709 C C . GLN A 1 92 ? 18.812 -9.734 -5.789 1 98.81 92 GLN A C 1
ATOM 711 O O . GLN A 1 92 ? 18.328 -9.047 -4.887 1 98.81 92 GLN A O 1
ATOM 716 N N . VAL A 1 93 ? 19.016 -11.031 -5.676 1 98.81 93 VAL A N 1
ATOM 717 C CA . VAL A 1 93 ? 18.719 -11.734 -4.434 1 98.81 93 VAL A CA 1
ATOM 718 C C . VAL A 1 93 ? 19.562 -11.172 -3.301 1 98.81 93 VAL A C 1
ATOM 720 O O . VAL A 1 93 ? 19.047 -10.805 -2.244 1 98.81 93 VAL A O 1
ATOM 723 N N . ASN A 1 94 ? 20.844 -11.055 -3.566 1 98.5 94 ASN A N 1
ATOM 724 C CA . ASN A 1 94 ? 21.766 -10.555 -2.553 1 98.5 94 ASN A CA 1
ATOM 725 C C . ASN A 1 94 ? 21.422 -9.125 -2.146 1 98.5 94 ASN A C 1
ATOM 727 O O . ASN A 1 94 ? 21.438 -8.781 -0.962 1 98.5 94 ASN A O 1
ATOM 731 N N . ASP A 1 95 ? 21.156 -8.297 -3.141 1 98.81 95 ASP A N 1
ATOM 732 C CA . ASP A 1 95 ? 20.781 -6.918 -2.855 1 98.81 95 ASP A CA 1
ATOM 733 C C . ASP A 1 95 ? 19.531 -6.852 -1.998 1 98.81 95 ASP A C 1
ATOM 735 O O . ASP A 1 95 ? 19.438 -6.027 -1.085 1 98.81 95 ASP A O 1
ATOM 739 N N . LEU A 1 96 ? 18.562 -7.688 -2.27 1 98.69 96 LEU A N 1
ATOM 740 C CA . LEU A 1 96 ? 17.328 -7.68 -1.504 1 98.69 96 LEU A CA 1
ATOM 741 C C . LEU A 1 96 ? 17.562 -8.156 -0.075 1 98.69 96 LEU A C 1
ATOM 743 O O . LEU A 1 96 ? 16.953 -7.637 0.866 1 98.69 96 LEU A O 1
ATOM 747 N N . VAL A 1 97 ? 18.422 -9.141 0.089 1 98.25 97 VAL A N 1
ATOM 748 C CA . VAL A 1 97 ? 18.781 -9.578 1.433 1 98.25 97 VAL A CA 1
ATOM 749 C C . VAL A 1 97 ? 19.344 -8.398 2.229 1 98.25 97 VAL A C 1
ATOM 751 O O . VAL A 1 97 ? 18.969 -8.195 3.385 1 98.25 97 VAL A O 1
ATOM 754 N N . GLU A 1 98 ? 20.156 -7.676 1.613 1 98.38 98 GLU A N 1
ATOM 755 C CA . GLU A 1 98 ? 20.781 -6.523 2.258 1 98.38 98 GLU A CA 1
ATOM 756 C C . GLU A 1 98 ? 19.75 -5.434 2.541 1 98.38 98 GLU A C 1
ATOM 758 O O . GLU A 1 98 ? 19.703 -4.879 3.641 1 98.38 98 GLU A O 1
ATOM 763 N N . LEU A 1 99 ? 18.922 -5.145 1.661 1 98.56 99 LEU A N 1
ATOM 764 C CA . LEU A 1 99 ? 18 -4.008 1.725 1 98.56 99 LEU A CA 1
ATOM 765 C C . LEU A 1 99 ? 16.844 -4.301 2.66 1 98.56 99 LEU A C 1
ATOM 767 O O . LEU A 1 99 ? 16.344 -3.402 3.34 1 98.56 99 LEU A O 1
ATOM 771 N N . LEU A 1 100 ? 16.359 -5.551 2.686 1 98.06 100 LEU A N 1
ATOM 772 C CA . LEU A 1 100 ? 15.219 -5.895 3.525 1 98.06 100 LEU A CA 1
ATOM 773 C C . LEU A 1 100 ? 15.633 -6.004 4.988 1 98.06 100 LEU A C 1
ATOM 775 O O . LEU A 1 100 ? 14.828 -5.762 5.887 1 98.06 100 LEU A O 1
ATOM 779 N N . GLY A 1 101 ? 16.859 -6.445 5.258 1 96.88 101 GLY A N 1
ATOM 780 C CA . GLY A 1 101 ? 17.391 -6.387 6.609 1 96.88 101 GLY A CA 1
ATOM 781 C C . GLY A 1 101 ? 17.5 -7.75 7.266 1 96.88 101 GLY A C 1
ATOM 782 O O . GLY A 1 101 ? 17.047 -8.75 6.707 1 96.88 101 GLY A O 1
ATOM 783 N N . ASP A 1 102 ? 17.938 -7.82 8.461 1 96.56 102 ASP A N 1
ATOM 784 C CA . ASP A 1 102 ? 18.359 -9.031 9.156 1 96.56 102 ASP A CA 1
ATOM 785 C C . ASP A 1 102 ? 17.172 -9.875 9.594 1 96.56 102 ASP A C 1
ATOM 787 O O . ASP A 1 102 ? 17.312 -11.055 9.914 1 96.56 102 ASP A O 1
ATOM 791 N N . GLU A 1 103 ? 16.094 -9.258 9.547 1 96.31 103 GLU A N 1
ATOM 792 C CA . GLU A 1 103 ? 14.914 -10.008 9.961 1 96.31 103 GLU A CA 1
ATOM 793 C C . GLU A 1 103 ? 14.398 -10.891 8.828 1 96.31 103 GLU A C 1
ATOM 795 O O . GLU A 1 103 ? 13.5 -11.703 9.023 1 96.31 103 GLU A O 1
ATOM 800 N N . TRP A 1 104 ? 14.961 -10.734 7.637 1 98.31 104 TRP A N 1
ATOM 801 C CA . TRP A 1 104 ? 14.516 -11.5 6.477 1 98.31 104 TRP A CA 1
ATOM 802 C C . TRP A 1 104 ? 15.516 -12.602 6.133 1 98.31 104 TRP A C 1
ATOM 804 O O . TRP A 1 104 ? 16.719 -12.438 6.328 1 98.31 104 TRP A O 1
ATOM 814 N N . SER A 1 105 ? 15.023 -13.688 5.699 1 98.62 105 SER A N 1
ATOM 815 C CA . SER A 1 105 ? 15.773 -14.773 5.066 1 98.62 105 SER A CA 1
ATOM 816 C C . SER A 1 105 ? 15.094 -15.242 3.783 1 98.62 105 SER A C 1
ATOM 818 O O . SER A 1 105 ? 14.07 -14.68 3.377 1 98.62 105 SER A O 1
ATOM 820 N N . TYR A 1 106 ? 15.797 -16.141 3.064 1 98.81 106 TYR A N 1
ATOM 821 C CA . TYR A 1 106 ? 15.164 -16.625 1.846 1 98.81 106 TYR A CA 1
ATOM 822 C C . TYR A 1 106 ? 15.555 -18.078 1.575 1 98.81 106 TYR A C 1
ATOM 824 O O . TYR A 1 106 ? 16.516 -18.578 2.158 1 98.81 106 TYR A O 1
ATOM 832 N N . VAL A 1 107 ? 14.75 -18.75 0.741 1 98.88 107 VAL A N 1
ATOM 833 C CA . VAL A 1 107 ? 15.094 -20.031 0.143 1 98.88 107 VAL A CA 1
ATOM 834 C C . VAL A 1 107 ? 14.945 -19.953 -1.374 1 98.88 107 VAL A C 1
ATOM 836 O O . VAL A 1 107 ? 14.18 -19.141 -1.889 1 98.88 107 VAL A O 1
ATOM 839 N N . GLY A 1 108 ? 15.633 -20.766 -2.084 1 98.56 108 GLY A N 1
ATOM 840 C CA . GLY A 1 108 ? 15.625 -20.828 -3.539 1 98.56 108 GLY A CA 1
ATOM 841 C C . GLY A 1 108 ? 17.016 -20.938 -4.137 1 98.56 108 GLY A C 1
ATOM 842 O O . GLY A 1 108 ? 18.016 -20.641 -3.469 1 98.56 108 GLY A O 1
ATOM 843 N N . VAL A 1 109 ? 17.125 -21.375 -5.387 1 98.62 109 VAL A N 1
ATOM 844 C CA . VAL A 1 109 ? 18.391 -21.562 -6.09 1 98.62 109 VAL A CA 1
ATOM 845 C C . VAL A 1 109 ? 18.297 -20.969 -7.492 1 98.62 109 VAL A C 1
ATOM 847 O O . VAL A 1 109 ? 17.203 -20.656 -7.965 1 98.62 109 VAL A O 1
ATOM 850 N N . GLY A 1 110 ? 19.5 -20.781 -8.117 1 98.69 110 GLY A N 1
ATOM 851 C CA . GLY A 1 110 ? 19.516 -20.422 -9.531 1 98.69 110 GLY A CA 1
ATOM 852 C C . GLY A 1 110 ? 19.031 -21.531 -10.438 1 98.69 110 GLY A C 1
ATOM 853 O O . GLY A 1 110 ? 19.5 -22.672 -10.328 1 98.69 110 GLY A O 1
ATOM 854 N N . ARG A 1 111 ? 18.219 -21.219 -11.352 1 98.75 111 ARG A N 1
ATOM 855 C CA . ARG A 1 111 ? 17.5 -22.219 -12.125 1 98.75 111 ARG A CA 1
ATOM 856 C C . ARG A 1 111 ? 18.406 -22.938 -13.102 1 98.75 111 ARG A C 1
ATOM 858 O O . ARG A 1 111 ? 18.094 -24.031 -13.578 1 98.75 111 ARG A O 1
ATOM 865 N N . ASP A 1 112 ? 19.594 -22.359 -13.43 1 98.56 112 ASP A N 1
ATOM 866 C CA . ASP A 1 112 ? 20.422 -22.938 -14.477 1 98.56 112 ASP A CA 1
ATOM 867 C C . ASP A 1 112 ? 21.312 -24.062 -13.922 1 98.56 112 ASP A C 1
ATOM 869 O O . ASP A 1 112 ? 21.688 -24.969 -14.648 1 98.56 112 ASP A O 1
ATOM 873 N N . ASP A 1 113 ? 21.641 -24.016 -12.617 1 98.31 113 ASP A N 1
ATOM 874 C CA . ASP A 1 113 ? 22.594 -24.984 -12.102 1 98.31 113 ASP A CA 1
ATOM 875 C C . ASP A 1 113 ? 22.156 -25.516 -10.734 1 98.31 113 ASP A C 1
ATOM 877 O O . ASP A 1 113 ? 22.797 -26.391 -10.164 1 98.31 113 ASP A O 1
ATOM 881 N N . GLY A 1 114 ? 21.094 -24.969 -10.164 1 98.12 114 GLY A N 1
ATOM 882 C CA . GLY A 1 114 ? 20.625 -25.375 -8.852 1 98.12 114 GLY A CA 1
ATOM 883 C C . GLY A 1 114 ? 21.422 -24.766 -7.719 1 98.12 114 GLY A C 1
ATOM 884 O O . GLY A 1 114 ? 21.344 -25.219 -6.578 1 98.12 114 GLY A O 1
ATOM 885 N N . VAL A 1 115 ? 22.234 -23.781 -8.055 1 97.81 115 VAL A N 1
ATOM 886 C CA . VAL A 1 115 ? 23.078 -23.125 -7.062 1 97.81 115 VAL A CA 1
ATOM 887 C C . VAL A 1 115 ? 22.922 -21.609 -7.168 1 97.81 115 VAL A C 1
ATOM 889 O O . VAL A 1 115 ? 22.062 -21.031 -6.496 1 97.81 115 VAL A O 1
ATOM 892 N N . ALA A 1 116 ? 23.5 -20.953 -8.18 1 98.06 116 ALA A N 1
ATOM 893 C CA . ALA A 1 116 ? 23.438 -19.484 -8.242 1 98.06 116 ALA A CA 1
ATOM 894 C C . ALA A 1 116 ? 23.203 -19.016 -9.672 1 98.06 116 ALA A C 1
ATOM 896 O O . ALA A 1 116 ? 22.812 -17.859 -9.898 1 98.06 116 ALA A O 1
ATOM 897 N N . ALA A 1 117 ? 23.484 -19.844 -10.672 1 98.38 117 ALA A N 1
ATOM 898 C CA . ALA A 1 117 ? 23.406 -19.422 -12.062 1 98.38 117 ALA A CA 1
ATOM 899 C C . ALA A 1 117 ? 21.953 -19.344 -12.531 1 98.38 117 ALA A C 1
ATOM 901 O O . ALA A 1 117 ? 21.141 -20.203 -12.188 1 98.38 117 ALA A O 1
ATOM 902 N N . GLY A 1 118 ? 21.656 -18.281 -13.312 1 98.38 118 GLY A N 1
ATOM 903 C CA . GLY A 1 118 ? 20.312 -18.062 -13.805 1 98.38 118 GLY A CA 1
ATOM 904 C C . GLY A 1 118 ? 19.422 -17.312 -12.82 1 98.38 118 GLY A C 1
ATOM 905 O O . GLY A 1 118 ? 19.922 -16.734 -11.859 1 98.38 118 GLY A O 1
ATOM 906 N N . GLU A 1 119 ? 18.125 -17.312 -13.133 1 98.75 119 GLU A N 1
ATOM 907 C CA . GLU A 1 119 ? 17.156 -16.562 -12.336 1 98.75 119 GLU A CA 1
ATOM 908 C C . GLU A 1 119 ? 16.625 -17.391 -11.18 1 98.75 119 GLU A C 1
ATOM 910 O O . GLU A 1 119 ? 16.484 -18.609 -11.297 1 98.75 119 GLU A O 1
ATOM 915 N N . PHE A 1 120 ? 16.344 -16.719 -10.133 1 98.75 120 PHE A N 1
ATOM 916 C CA . PHE A 1 120 ? 15.734 -17.328 -8.961 1 98.75 120 PHE A CA 1
ATOM 917 C C . PHE A 1 120 ? 14.219 -17.141 -9 1 98.75 1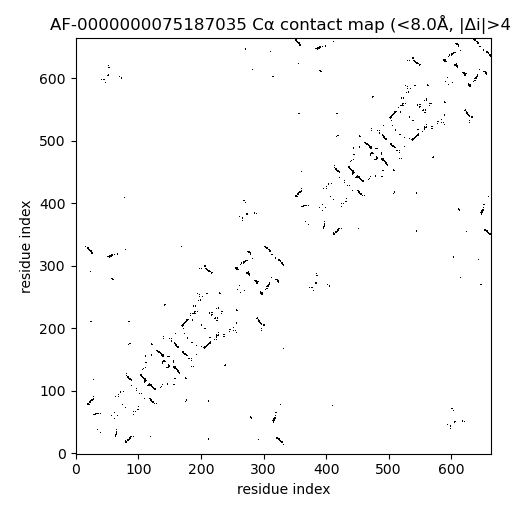20 PHE A C 1
ATOM 919 O O . PHE A 1 120 ? 13.719 -16.125 -9.461 1 98.75 120 PHE A O 1
ATOM 926 N N . SER A 1 121 ? 13.508 -18.156 -8.516 1 98.69 121 SER A N 1
ATOM 927 C CA . SER A 1 121 ? 12.164 -18.031 -7.949 1 98.69 121 SER A CA 1
ATOM 928 C C . SER A 1 121 ? 12.195 -18.188 -6.43 1 98.69 121 SER A C 1
ATOM 930 O O . SER A 1 121 ? 11.609 -19.109 -5.879 1 98.69 121 SER A O 1
ATOM 932 N N . ALA A 1 122 ? 12.719 -17.219 -5.758 1 98.88 122 ALA A N 1
ATOM 933 C CA . ALA A 1 122 ? 13.031 -17.312 -4.332 1 98.88 122 ALA A CA 1
ATOM 934 C C . ALA A 1 122 ? 11.82 -16.922 -3.482 1 98.88 122 ALA A C 1
ATOM 936 O O . ALA A 1 122 ? 10.945 -16.188 -3.936 1 98.88 122 ALA A O 1
ATOM 937 N N . ILE A 1 123 ? 11.773 -17.5 -2.309 1 98.94 123 ILE A N 1
ATOM 938 C CA . ILE A 1 123 ? 10.789 -17.141 -1.294 1 98.94 123 ILE A CA 1
ATOM 939 C C . ILE A 1 123 ? 11.484 -16.438 -0.13 1 98.94 123 ILE A C 1
ATOM 941 O O . ILE A 1 123 ? 12.258 -17.047 0.606 1 98.94 123 ILE A O 1
ATOM 945 N N . PHE A 1 124 ? 11.25 -15.141 -0.014 1 98.94 124 PHE A N 1
ATOM 946 C CA . PHE A 1 124 ? 11.711 -14.367 1.132 1 98.94 124 PHE A CA 1
ATOM 947 C C . PHE A 1 124 ? 10.703 -14.43 2.271 1 98.94 124 PHE A C 1
ATOM 949 O O . PHE A 1 124 ? 9.492 -14.438 2.037 1 98.94 124 PHE A O 1
ATOM 956 N N . TYR A 1 125 ? 11.242 -14.516 3.516 1 98.88 125 TYR A N 1
ATOM 957 C CA . TYR A 1 125 ? 10.336 -14.578 4.656 1 98.88 125 TYR A CA 1
ATOM 958 C C . TYR A 1 125 ? 10.93 -13.883 5.871 1 98.88 125 TYR A C 1
ATOM 960 O O . TYR A 1 125 ? 12.148 -13.906 6.074 1 98.88 125 TYR A O 1
ATOM 968 N N . LYS A 1 126 ? 10.062 -13.18 6.633 1 98 126 LYS A N 1
ATOM 969 C CA . LYS A 1 126 ? 10.461 -12.594 7.906 1 98 126 LYS A CA 1
ATOM 970 C C . LYS A 1 126 ? 10.562 -13.648 9 1 98 126 LYS A C 1
ATOM 972 O O . LYS A 1 126 ? 9.57 -14.305 9.328 1 98 126 LYS A O 1
ATOM 977 N N . THR A 1 127 ? 11.688 -13.75 9.617 1 97.81 127 THR A N 1
ATOM 978 C CA . THR A 1 127 ? 11.953 -14.82 10.57 1 97.81 127 THR A CA 1
ATOM 979 C C . THR A 1 127 ? 11.219 -14.578 11.891 1 97.81 127 THR A C 1
ATOM 981 O O . THR A 1 127 ? 11.078 -15.492 12.703 1 97.81 127 THR A O 1
ATOM 984 N N . THR A 1 128 ? 10.719 -13.352 12.094 1 95.12 128 THR A N 1
ATOM 985 C CA . THR A 1 128 ? 9.945 -13.031 13.281 1 95.12 128 THR A CA 1
ATOM 986 C C . THR A 1 128 ? 8.5 -13.5 13.133 1 95.12 128 THR A C 1
ATOM 988 O O . THR A 1 128 ? 7.789 -13.664 14.125 1 95.12 128 THR A O 1
ATOM 991 N N . ASP A 1 129 ? 8.094 -13.711 11.938 1 96.75 129 ASP A N 1
ATOM 992 C CA . ASP A 1 129 ? 6.684 -14 11.68 1 96.75 129 ASP A CA 1
ATOM 993 C C . ASP A 1 129 ? 6.473 -15.492 11.414 1 96.75 129 ASP A C 1
ATOM 995 O O . ASP A 1 129 ? 5.418 -16.047 11.742 1 96.75 129 ASP A O 1
ATOM 999 N N . VAL A 1 130 ? 7.43 -16.125 10.711 1 98.19 130 VAL A N 1
ATOM 1000 C CA . VAL A 1 130 ? 7.297 -17.531 10.367 1 98.19 130 VAL A CA 1
ATOM 1001 C C . VAL A 1 130 ? 8.625 -18.25 10.586 1 98.19 130 VAL A C 1
ATOM 1003 O O . VAL A 1 130 ? 9.688 -17.609 10.594 1 98.19 130 VAL A O 1
ATOM 1006 N N . THR A 1 131 ? 8.5 -19.531 10.758 1 98.38 131 THR A N 1
ATOM 1007 C CA . THR A 1 131 ? 9.664 -20.406 10.859 1 98.38 131 THR A CA 1
ATOM 1008 C C . THR A 1 131 ? 9.703 -21.391 9.695 1 98.38 131 THR A C 1
ATOM 1010 O O . THR A 1 131 ? 8.711 -22.062 9.406 1 98.38 131 THR A O 1
ATOM 1013 N N . LEU A 1 132 ? 10.844 -21.438 9.031 1 98.75 132 LEU A N 1
ATOM 1014 C CA . LEU A 1 132 ? 11.031 -22.406 7.941 1 98.75 132 LEU A CA 1
ATOM 1015 C C . LEU A 1 132 ? 11.227 -23.812 8.484 1 98.75 132 LEU A C 1
ATOM 1017 O O . LEU A 1 132 ? 12.102 -24.047 9.328 1 98.75 132 LEU A O 1
ATOM 1021 N N . SER A 1 133 ? 10.461 -24.719 8.008 1 98.56 133 SER A N 1
ATOM 1022 C CA . SER A 1 133 ? 10.617 -26.125 8.383 1 98.56 133 SER A CA 1
ATOM 1023 C C . SER A 1 133 ? 11.531 -26.859 7.406 1 98.56 133 SER A C 1
ATOM 1025 O O . SER A 1 133 ? 12.453 -27.562 7.82 1 98.56 133 SER A O 1
ATOM 1027 N N . TRP A 1 134 ? 11.25 -26.734 6.188 1 98.38 134 TRP A N 1
ATOM 1028 C CA . TRP A 1 134 ? 12.07 -27.297 5.121 1 98.38 134 TRP A CA 1
ATOM 1029 C C . TRP A 1 134 ? 11.766 -26.625 3.785 1 98.38 134 TRP A C 1
ATOM 1031 O O . TRP A 1 134 ? 10.812 -25.844 3.678 1 98.38 134 TRP A O 1
ATOM 1041 N N . ASN A 1 135 ? 12.578 -26.859 2.803 1 98.75 135 ASN A N 1
ATOM 1042 C CA . ASN A 1 135 ? 12.359 -26.375 1.442 1 98.75 135 ASN A CA 1
ATOM 1043 C C . ASN A 1 135 ? 12.891 -27.375 0.407 1 98.75 135 ASN A C 1
ATOM 1045 O O . ASN A 1 135 ? 13.609 -28.312 0.75 1 98.75 135 ASN A O 1
ATOM 1049 N N . ASP A 1 136 ? 12.422 -27.156 -0.76 1 98.62 136 ASP A N 1
ATOM 1050 C CA . ASP A 1 136 ? 12.797 -28 -1.898 1 98.62 136 ASP A CA 1
ATOM 1051 C C . ASP A 1 136 ? 12.664 -27.234 -3.211 1 98.62 136 ASP 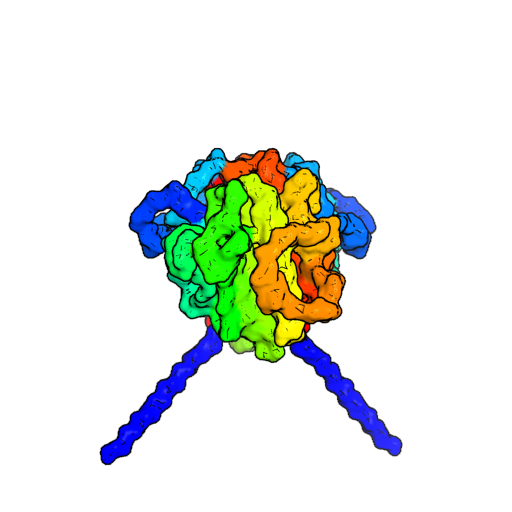A C 1
ATOM 1053 O O . ASP A 1 136 ? 12.023 -26.172 -3.256 1 98.62 136 ASP A O 1
ATOM 1057 N N . THR A 1 137 ? 13.422 -27.656 -4.199 1 98.69 137 THR A N 1
ATOM 1058 C CA . THR A 1 137 ? 13.352 -27.094 -5.543 1 98.69 137 THR A CA 1
ATOM 1059 C C . THR A 1 137 ? 13.211 -28.203 -6.586 1 98.69 137 THR A C 1
ATOM 1061 O O . THR A 1 137 ? 13.828 -29.25 -6.465 1 98.69 137 THR A O 1
ATOM 1064 N N . PHE A 1 138 ? 12.391 -27.953 -7.566 1 98.75 138 PHE A N 1
ATOM 1065 C CA . PHE A 1 138 ? 12.328 -28.859 -8.703 1 98.75 138 PHE A CA 1
ATOM 1066 C C . PHE A 1 138 ? 12.188 -28.094 -10.008 1 98.75 138 PHE A C 1
ATOM 1068 O O . PHE A 1 138 ? 11.727 -26.938 -10.008 1 98.75 138 PHE A O 1
ATOM 1075 N N . TRP A 1 139 ? 12.695 -28.688 -11.117 1 98.81 139 TRP A N 1
ATOM 1076 C CA . TRP A 1 139 ? 12.664 -28.078 -12.438 1 98.81 139 TRP A CA 1
ATOM 1077 C C . TRP A 1 139 ? 11.406 -28.5 -13.195 1 98.81 139 TRP A C 1
ATOM 1079 O O . TRP A 1 139 ? 10.969 -29.656 -13.109 1 98.81 139 TRP A O 1
ATOM 1089 N N . LEU A 1 140 ? 10.812 -27.578 -13.867 1 98.75 140 LEU A N 1
ATOM 1090 C CA . LEU A 1 140 ? 9.578 -27.812 -14.609 1 98.75 140 LEU A CA 1
ATOM 1091 C C . LEU A 1 140 ? 9.875 -28.312 -16.016 1 98.75 140 LEU A C 1
ATOM 1093 O O . LEU A 1 140 ? 9.602 -27.625 -17 1 98.75 140 LEU A O 1
ATOM 1097 N N . SER A 1 141 ? 10.328 -29.531 -16.016 1 98.44 141 SER A N 1
ATOM 1098 C CA . SER A 1 141 ? 10.789 -30.203 -17.234 1 98.44 141 SER A CA 1
ATOM 1099 C C . SER A 1 141 ? 10.562 -31.703 -17.172 1 98.44 141 SER A C 1
ATOM 1101 O O . SER A 1 141 ? 9.867 -32.188 -16.266 1 98.44 141 SER A O 1
ATOM 1103 N N . ASN A 1 142 ? 11.148 -32.375 -18.172 1 97.62 142 ASN A N 1
ATOM 1104 C CA . ASN A 1 142 ? 10.984 -33.844 -18.219 1 97.62 142 ASN A CA 1
ATOM 1105 C C . ASN A 1 142 ? 11.922 -34.531 -17.25 1 97.62 142 ASN A C 1
ATOM 1107 O O . ASN A 1 142 ? 11.758 -35.75 -16.969 1 97.62 142 ASN A O 1
ATOM 1111 N N . THR A 1 143 ? 12.852 -33.844 -16.672 1 97.38 143 THR A N 1
ATOM 1112 C CA . THR A 1 143 ? 13.758 -34.344 -15.656 1 97.38 143 THR A CA 1
ATOM 1113 C C . THR A 1 143 ? 13.805 -33.406 -14.461 1 97.38 143 THR A C 1
ATOM 1115 O O . THR A 1 143 ? 14.82 -32.75 -14.227 1 97.38 143 THR A O 1
ATOM 1118 N N . PRO A 1 144 ? 12.789 -33.438 -13.688 1 97.69 144 PRO A N 1
ATOM 1119 C CA . PRO A 1 144 ? 12.508 -32.344 -12.742 1 97.69 144 PRO A CA 1
ATOM 1120 C C . PRO A 1 144 ? 13.422 -32.375 -11.516 1 97.69 144 PRO A C 1
ATOM 1122 O O . PRO A 1 144 ? 13.438 -31.422 -10.727 1 97.69 144 PRO A O 1
ATOM 1125 N N . LEU A 1 145 ? 14.219 -33.406 -11.281 1 96.19 145 LEU A N 1
ATOM 1126 C CA . LEU A 1 145 ? 14.984 -33.531 -10.047 1 96.19 145 LEU A CA 1
ATOM 1127 C C . LEU A 1 145 ? 16.422 -33.094 -10.25 1 96.19 145 LEU A C 1
ATOM 1129 O O . LEU A 1 145 ? 17.25 -33.219 -9.352 1 96.19 145 LEU A O 1
ATOM 1133 N N . GLU A 1 146 ? 16.781 -32.562 -11.477 1 96.88 146 GLU A N 1
ATOM 1134 C CA . GLU A 1 146 ? 18.062 -31.969 -11.805 1 96.88 146 GLU A CA 1
ATOM 1135 C C . GLU A 1 146 ? 17.875 -30.75 -12.711 1 96.88 146 GLU A C 1
ATOM 1137 O O . GLU A 1 146 ? 16.844 -30.625 -13.391 1 96.88 146 GLU A O 1
ATOM 1142 N N . PRO A 1 147 ? 18.875 -29.859 -12.688 1 98.38 147 PRO A N 1
ATOM 1143 C CA . PRO A 1 147 ? 18.734 -28.734 -13.602 1 98.38 147 PRO A CA 1
ATOM 1144 C C . PRO A 1 147 ? 18.484 -29.156 -15.047 1 98.38 147 PRO A C 1
ATOM 1146 O O . PRO A 1 147 ? 19.297 -29.891 -15.625 1 98.38 147 PRO A O 1
ATOM 1149 N N . SER A 1 148 ? 17.359 -28.75 -15.539 1 98.5 148 SER A N 1
ATOM 1150 C CA . SER A 1 148 ? 16.938 -29.141 -16.875 1 98.5 148 SER A CA 1
ATOM 1151 C C . SER A 1 148 ? 15.953 -28.141 -17.469 1 98.5 148 SER A C 1
ATOM 1153 O O . SER A 1 148 ? 15.336 -27.359 -16.75 1 98.5 148 SER A O 1
ATOM 1155 N N . LYS A 1 149 ? 15.906 -28.172 -18.719 1 98.44 149 LYS A N 1
ATOM 1156 C CA . LYS A 1 149 ? 15.016 -27.297 -19.484 1 98.44 149 LYS A CA 1
ATOM 1157 C C . LYS A 1 149 ? 14.039 -28.125 -20.328 1 98.44 149 LYS A C 1
ATOM 1159 O O . LYS A 1 149 ? 14.43 -29.109 -20.938 1 98.44 149 LYS A O 1
ATOM 1164 N N . TYR A 1 150 ? 12.82 -27.781 -20.297 1 98.31 150 TYR A N 1
ATOM 1165 C CA . TYR A 1 150 ? 11.836 -28.422 -21.156 1 98.31 150 TYR A CA 1
ATOM 1166 C C . TYR A 1 150 ? 12.117 -28.125 -22.625 1 98.31 150 TYR A C 1
ATOM 1168 O O . TYR A 1 150 ? 12.445 -27 -22.984 1 98.31 150 TYR A O 1
ATOM 1176 N N . PRO A 1 151 ? 11.977 -29.203 -23.547 1 97.62 151 PRO A N 1
ATOM 1177 C CA . PRO A 1 151 ? 12.172 -28.922 -24.969 1 97.62 151 PRO A CA 1
ATOM 1178 C C . PRO A 1 151 ? 11.25 -27.828 -25.484 1 97.62 151 PRO A C 1
ATOM 1180 O O . PRO A 1 151 ? 10.031 -27.875 -25.281 1 97.62 151 PRO A O 1
ATOM 1183 N N . GLY A 1 152 ? 11.891 -26.781 -26.125 1 97.44 152 GLY A N 1
ATOM 1184 C CA . GLY A 1 152 ? 11.117 -25.688 -26.703 1 97.44 152 GLY A CA 1
ATOM 1185 C C . GLY A 1 152 ? 10.906 -24.531 -25.766 1 97.44 152 GLY A C 1
ATOM 1186 O O . GLY A 1 152 ? 10.461 -23.453 -26.172 1 97.44 152 GLY A O 1
ATOM 1187 N N . ALA A 1 153 ? 11.195 -24.703 -24.5 1 98.38 153 ALA A N 1
ATOM 1188 C CA . ALA A 1 153 ? 11.086 -23.609 -23.547 1 98.38 153 ALA A CA 1
ATOM 1189 C C . ALA A 1 153 ? 12.148 -22.547 -23.812 1 98.38 153 ALA A C 1
ATOM 1191 O O . ALA A 1 153 ? 13.227 -22.844 -24.328 1 98.38 153 ALA A O 1
ATOM 1192 N N . GLY A 1 154 ? 11.758 -21.328 -23.484 1 98 154 GLY A N 1
ATOM 1193 C CA . GLY A 1 154 ? 12.703 -20.234 -23.625 1 98 154 GLY A CA 1
ATOM 1194 C C . GLY A 1 154 ? 13.781 -20.234 -22.562 1 98 154 GLY A C 1
ATOM 1195 O O . GLY A 1 154 ? 14.891 -19.75 -22.781 1 98 154 GLY A O 1
ATOM 1196 N N . SER A 1 155 ? 13.43 -20.766 -21.391 1 98.19 155 SER A N 1
ATOM 1197 C CA . SER A 1 155 ? 14.336 -20.734 -20.25 1 98.19 155 SER A CA 1
ATOM 1198 C C . SER A 1 155 ? 14.172 -21.969 -19.375 1 98.19 155 SER A C 1
ATOM 1200 O O . SER A 1 155 ? 13.172 -22.688 -19.484 1 98.19 155 SER A O 1
ATOM 1202 N N . TYR A 1 156 ? 15.25 -22.219 -18.531 1 98.56 156 TYR A N 1
ATOM 1203 C CA . TYR A 1 156 ? 15.016 -23.109 -17.391 1 98.56 156 TYR A CA 1
ATOM 1204 C C . TYR A 1 156 ? 13.93 -22.562 -16.484 1 98.56 156 TYR A C 1
ATOM 1206 O O . TYR A 1 156 ? 13.875 -21.359 -16.234 1 98.56 156 TYR A O 1
ATOM 1214 N N . ARG A 1 157 ? 13.047 -23.438 -16.125 1 98.88 157 ARG A N 1
ATOM 1215 C CA . ARG A 1 157 ? 11.992 -23.016 -15.211 1 98.88 157 ARG A CA 1
ATOM 1216 C C . ARG A 1 157 ? 11.961 -23.906 -13.969 1 98.88 157 ARG A C 1
ATOM 1218 O O . ARG A 1 157 ? 12.148 -25.109 -14.07 1 98.88 157 ARG A O 1
ATOM 1225 N N . ILE A 1 158 ? 11.703 -23.266 -12.781 1 98.81 158 ILE A N 1
ATOM 1226 C CA . ILE A 1 158 ? 11.758 -24 -11.516 1 98.81 158 ILE A CA 1
ATOM 1227 C C . ILE A 1 158 ? 10.555 -23.609 -10.656 1 98.81 158 ILE A C 1
ATOM 1229 O O . ILE A 1 158 ? 9.898 -22.594 -10.914 1 98.81 158 ILE A O 1
ATOM 1233 N N . ALA A 1 159 ? 10.25 -24.422 -9.719 1 98.88 159 ALA A N 1
ATOM 1234 C CA . ALA A 1 159 ? 9.398 -24.125 -8.578 1 98.88 159 ALA A CA 1
ATOM 1235 C C . ALA A 1 159 ? 10.125 -24.391 -7.262 1 98.88 159 ALA A C 1
ATOM 1237 O O . ALA A 1 159 ? 10.867 -25.359 -7.141 1 98.88 159 ALA A O 1
ATOM 1238 N N . ASN A 1 160 ? 9.953 -23.453 -6.355 1 98.88 160 ASN A N 1
ATOM 1239 C CA . ASN A 1 160 ? 10.477 -23.609 -5.004 1 98.88 160 ASN A CA 1
ATOM 1240 C C . ASN A 1 160 ? 9.359 -23.844 -3.99 1 98.88 160 ASN A C 1
ATOM 1242 O O . ASN A 1 160 ? 8.383 -23.109 -3.961 1 98.88 160 ASN A O 1
ATOM 1246 N N . VAL A 1 161 ? 9.555 -24.891 -3.189 1 98.88 161 VAL A N 1
ATOM 1247 C CA . VAL A 1 161 ? 8.594 -25.266 -2.158 1 98.88 161 VAL A CA 1
ATOM 1248 C C . VAL A 1 161 ? 9.18 -24.984 -0.777 1 98.88 161 VAL A C 1
ATOM 1250 O O . VAL A 1 161 ? 10.344 -25.297 -0.512 1 98.88 161 VAL A O 1
ATOM 1253 N N . ALA A 1 162 ? 8.391 -24.328 0.059 1 98.94 162 ALA A N 1
ATOM 1254 C CA . ALA A 1 162 ? 8.797 -24.078 1.44 1 98.94 162 ALA A CA 1
ATOM 1255 C C . ALA A 1 162 ? 7.652 -24.344 2.408 1 98.94 162 ALA A C 1
ATOM 1257 O O . ALA A 1 162 ? 6.516 -23.922 2.166 1 98.94 162 ALA A O 1
ATOM 1258 N N . GLN A 1 163 ? 7.934 -25.094 3.443 1 98.88 163 GLN A N 1
ATOM 1259 C CA . GLN A 1 163 ? 6.977 -25.266 4.535 1 98.88 163 GLN A CA 1
ATOM 1260 C C . GLN A 1 163 ? 7.324 -24.359 5.715 1 98.88 163 GLN A C 1
ATOM 1262 O O . GLN A 1 163 ? 8.477 -24.297 6.137 1 98.88 163 GLN A O 1
ATOM 1267 N N . PHE A 1 164 ? 6.273 -23.688 6.156 1 98.75 164 PHE A N 1
ATOM 1268 C CA . PHE A 1 164 ? 6.441 -22.75 7.262 1 98.75 164 PHE A CA 1
ATOM 1269 C C . PHE A 1 164 ? 5.52 -23.094 8.422 1 98.75 164 PHE A C 1
ATOM 1271 O O . PHE A 1 164 ? 4.496 -23.766 8.227 1 98.75 164 PHE A O 1
ATOM 1278 N N . THR A 1 165 ? 5.98 -22.703 9.57 1 97.56 165 THR A N 1
ATOM 1279 C CA . THR A 1 165 ? 5.098 -22.688 10.734 1 97.56 165 THR A CA 1
ATOM 1280 C C . THR A 1 165 ? 4.918 -21.266 11.266 1 97.56 165 THR A C 1
ATOM 1282 O O . THR A 1 165 ? 5.863 -20.469 11.25 1 97.56 165 THR A O 1
ATOM 1285 N N . THR A 1 166 ? 3.773 -20.891 11.625 1 95.25 166 THR A N 1
ATOM 1286 C CA . THR A 1 166 ? 3.43 -19.672 12.352 1 95.25 166 THR A CA 1
ATOM 1287 C C . THR A 1 166 ? 2.5 -19.984 13.523 1 95.25 166 THR A C 1
ATOM 1289 O O . THR A 1 166 ? 1.407 -20.516 13.328 1 95.25 166 THR A O 1
ATOM 1292 N N . GLY A 1 167 ? 2.9 -19.688 14.68 1 90.88 167 GLY A N 1
ATOM 1293 C CA . GLY A 1 167 ? 2.188 -20.25 15.82 1 90.88 167 GLY A CA 1
ATOM 1294 C C . GLY A 1 167 ? 2.109 -21.75 15.797 1 90.88 167 GLY A C 1
ATOM 1295 O O . GLY A 1 167 ? 3.137 -22.438 15.703 1 90.88 167 GLY A O 1
ATOM 1296 N N . CYS A 1 168 ? 0.863 -22.219 15.773 1 90.75 168 CYS A N 1
ATOM 1297 C CA . CYS A 1 168 ? 0.673 -23.672 15.758 1 90.75 168 CYS A CA 1
ATOM 1298 C C . CYS A 1 168 ? 0.248 -24.141 14.375 1 90.75 168 CYS A C 1
ATOM 1300 O O . CYS A 1 168 ? -0.121 -25.312 14.203 1 90.75 168 CYS A O 1
ATOM 1302 N N . LYS A 1 169 ? 0.33 -23.234 13.453 1 94.88 169 LYS A N 1
ATOM 1303 C CA . LYS A 1 169 ? -0.145 -23.578 12.117 1 94.88 169 LYS A CA 1
ATOM 1304 C C . LYS A 1 169 ? 1.022 -23.859 11.172 1 94.88 169 LYS A C 1
ATOM 1306 O O . LYS A 1 169 ? 2.039 -23.172 11.211 1 94.88 169 LYS A O 1
ATOM 1311 N N . THR A 1 170 ? 0.91 -24.938 10.43 1 97.81 170 THR A N 1
ATOM 1312 C CA . THR A 1 170 ? 1.855 -25.297 9.383 1 97.81 170 THR A CA 1
ATOM 1313 C C . THR A 1 170 ? 1.233 -25.094 8 1 97.81 170 THR A C 1
ATOM 1315 O O . THR A 1 170 ? 0.069 -25.438 7.785 1 97.81 170 THR A O 1
ATOM 1318 N N . PHE A 1 171 ? 1.957 -24.469 7.133 1 98.62 171 PHE A N 1
ATOM 1319 C CA . PHE A 1 171 ? 1.482 -24.312 5.762 1 98.62 171 PHE A CA 1
ATOM 1320 C C . PHE A 1 171 ? 2.637 -24.406 4.773 1 98.62 171 PHE A C 1
ATOM 1322 O O . PHE A 1 171 ? 3.801 -24.281 5.156 1 98.62 171 PHE A O 1
ATOM 1329 N N . THR A 1 172 ? 2.305 -24.719 3.559 1 98.94 172 THR A N 1
ATOM 1330 C CA . THR A 1 172 ? 3.289 -24.828 2.488 1 98.94 172 THR A CA 1
ATOM 1331 C C . THR A 1 172 ? 3.045 -23.781 1.416 1 98.94 172 THR A C 1
ATOM 1333 O O . THR A 1 172 ? 1.896 -23.469 1.09 1 98.94 172 THR A O 1
ATOM 1336 N N . LEU A 1 173 ? 4.145 -23.172 0.936 1 98.94 173 LEU A N 1
ATOM 1337 C CA . LEU A 1 173 ? 4.102 -22.203 -0.157 1 98.94 173 LEU A CA 1
ATOM 1338 C C . LEU A 1 173 ? 4.996 -22.656 -1.311 1 98.94 173 LEU A C 1
ATOM 1340 O O . LEU A 1 173 ? 6.145 -23.047 -1.096 1 98.94 173 LEU A O 1
ATOM 1344 N N . ILE A 1 174 ? 4.426 -22.641 -2.514 1 99 174 ILE A N 1
ATOM 1345 C CA . ILE A 1 174 ? 5.176 -22.938 -3.73 1 99 174 ILE A CA 1
ATOM 1346 C C . ILE A 1 174 ? 5.246 -21.672 -4.602 1 99 174 ILE A C 1
ATOM 1348 O O . ILE A 1 174 ? 4.223 -21.062 -4.891 1 99 174 ILE A O 1
ATOM 1352 N N . ASN A 1 175 ? 6.434 -21.266 -4.914 1 98.94 175 ASN A N 1
ATOM 1353 C CA . ASN A 1 175 ? 6.691 -20.141 -5.805 1 98.94 175 ASN A CA 1
ATOM 1354 C C . ASN A 1 175 ? 7.215 -20.609 -7.16 1 98.94 175 ASN A C 1
ATOM 1356 O O . ASN A 1 175 ? 8.055 -21.5 -7.23 1 98.94 175 ASN A O 1
ATOM 1360 N N . THR A 1 176 ? 6.691 -19.938 -8.25 1 98.94 176 THR A N 1
ATOM 1361 C CA . THR A 1 176 ? 7.129 -20.422 -9.555 1 98.94 176 THR A CA 1
ATOM 1362 C C . THR A 1 176 ? 7.121 -19.281 -10.578 1 98.94 176 THR A C 1
ATOM 1364 O O . THR A 1 176 ? 6.629 -18.188 -10.297 1 98.94 176 THR A O 1
ATOM 1367 N N . HIS A 1 177 ? 7.754 -19.516 -11.688 1 98.94 177 HIS A N 1
ATOM 1368 C CA . HIS A 1 177 ? 7.773 -18.703 -12.898 1 98.94 177 HIS A CA 1
ATOM 1369 C C . HIS A 1 177 ? 7.715 -19.578 -14.148 1 98.94 177 HIS A C 1
ATOM 1371 O O . HIS A 1 177 ? 8.711 -20.188 -14.539 1 98.94 177 HIS A O 1
ATOM 1377 N N . LEU A 1 178 ? 6.555 -19.594 -14.789 1 98.88 178 LEU A N 1
ATOM 1378 C CA . LEU A 1 178 ? 6.387 -20.438 -15.961 1 98.88 178 LEU A CA 1
ATOM 1379 C C . LEU A 1 178 ? 6.957 -19.781 -17.203 1 98.88 178 LEU A C 1
ATOM 1381 O O . LEU A 1 178 ? 7.348 -18.609 -17.172 1 98.88 178 LEU A O 1
ATOM 1385 N N . ASP A 1 179 ? 7.008 -20.562 -18.266 1 98.75 179 ASP A N 1
ATOM 1386 C CA . ASP A 1 179 ? 7.773 -20.156 -19.438 1 98.75 179 ASP A CA 1
ATOM 1387 C C . ASP A 1 179 ? 6.988 -19.156 -20.297 1 98.75 179 ASP A C 1
ATOM 1389 O O . ASP A 1 179 ? 5.777 -19.312 -20.469 1 98.75 179 ASP A O 1
ATOM 1393 N N . ASP A 1 180 ? 7.703 -18.156 -20.875 1 97.25 180 ASP A N 1
ATOM 1394 C CA . ASP A 1 180 ? 7.035 -17.109 -21.641 1 97.25 180 ASP A CA 1
ATOM 1395 C C . ASP A 1 180 ? 6.887 -17.516 -23.109 1 97.25 180 ASP A C 1
ATOM 1397 O O . ASP A 1 180 ? 6.117 -16.906 -23.844 1 97.25 180 ASP A O 1
ATOM 1401 N N . ILE A 1 181 ? 7.531 -18.562 -23.516 1 97.62 181 ILE A N 1
ATOM 1402 C CA . ILE A 1 181 ? 7.555 -18.922 -24.922 1 97.62 181 ILE A CA 1
ATOM 1403 C C . ILE A 1 181 ? 6.695 -20.172 -25.156 1 97.62 181 ILE A C 1
ATOM 1405 O O . ILE A 1 181 ? 5.832 -20.172 -26.047 1 97.62 181 ILE A O 1
ATOM 1409 N N . SER A 1 182 ? 6.824 -21.172 -24.312 1 98.19 182 SER A N 1
ATOM 1410 C CA . SER A 1 182 ? 6.266 -22.484 -24.578 1 98.19 182 SER A CA 1
ATOM 1411 C C . SER A 1 182 ? 4.988 -22.719 -23.766 1 98.19 182 SER A C 1
ATOM 1413 O O . SER A 1 182 ? 5.035 -22.875 -22.547 1 98.19 182 SER A O 1
ATOM 1415 N N . ASP A 1 183 ? 3.898 -22.844 -24.469 1 97.75 183 ASP A N 1
ATOM 1416 C CA . ASP A 1 183 ? 2.633 -23.188 -23.828 1 97.75 183 ASP A CA 1
ATOM 1417 C C . ASP A 1 183 ? 2.684 -24.578 -23.219 1 97.75 183 ASP A C 1
ATOM 1419 O O . ASP A 1 183 ? 2.158 -24.812 -22.141 1 97.75 183 ASP A O 1
ATOM 1423 N N . ASP A 1 184 ? 3.334 -25.469 -23.938 1 97.88 184 ASP A N 1
ATOM 1424 C CA . ASP A 1 184 ? 3.477 -26.828 -23.438 1 97.88 184 ASP A CA 1
ATOM 1425 C C . ASP A 1 184 ? 4.211 -26.859 -22.094 1 97.88 184 ASP A C 1
ATOM 1427 O O . ASP A 1 184 ? 3.832 -27.594 -21.188 1 97.88 184 ASP A O 1
ATOM 1431 N N . GLN A 1 185 ? 5.219 -26.094 -22.031 1 98.44 185 GLN A N 1
ATOM 1432 C CA . GLN A 1 185 ? 5.965 -26.016 -20.781 1 98.44 185 GLN A CA 1
ATOM 1433 C C . GLN A 1 185 ? 5.098 -25.453 -19.656 1 98.44 185 GLN A C 1
ATOM 1435 O O . GLN A 1 185 ? 5.164 -25.922 -18.531 1 98.44 185 GLN A O 1
ATOM 1440 N N . ARG A 1 186 ? 4.285 -24.438 -19.953 1 98.81 186 ARG A N 1
ATOM 1441 C CA . ARG A 1 186 ? 3.387 -23.875 -18.953 1 98.81 186 ARG A CA 1
ATOM 1442 C C . ARG A 1 186 ? 2.395 -24.922 -18.453 1 98.81 186 ARG A C 1
ATOM 1444 O O . ARG A 1 186 ? 2.145 -25.016 -17.25 1 98.81 186 ARG A O 1
ATOM 1451 N N . GLN A 1 187 ? 1.869 -25.703 -19.359 1 98.62 187 GLN A N 1
ATOM 1452 C CA . GLN A 1 187 ? 0.908 -26.734 -19 1 98.62 187 GLN A CA 1
ATOM 1453 C C . GLN A 1 187 ? 1.565 -27.828 -18.156 1 98.62 187 GLN A C 1
ATOM 1455 O O . GLN A 1 187 ? 1.004 -28.266 -17.141 1 98.62 187 GLN A O 1
ATOM 1460 N N . LEU A 1 188 ? 2.752 -28.234 -18.578 1 98.75 188 LEU A N 1
ATOM 1461 C CA . LEU A 1 188 ? 3.49 -29.203 -17.781 1 98.75 188 LEU A CA 1
ATOM 1462 C C . LEU A 1 188 ? 3.787 -28.656 -16.391 1 98.75 188 LEU A C 1
ATOM 1464 O O . LEU A 1 188 ? 3.549 -29.328 -15.383 1 98.75 188 LEU A O 1
ATOM 1468 N N . GLY A 1 189 ? 4.305 -27.453 -16.359 1 98.81 189 GLY A N 1
ATOM 1469 C CA . GLY A 1 189 ? 4.621 -26.828 -15.086 1 98.81 189 GLY A CA 1
ATOM 1470 C C . GLY A 1 189 ? 3.432 -26.75 -14.148 1 98.81 189 GLY A C 1
ATOM 1471 O O . GLY A 1 189 ? 3.533 -27.109 -12.977 1 98.81 189 GLY A O 1
ATOM 1472 N N . ALA A 1 190 ? 2.295 -26.25 -14.648 1 98.88 190 ALA A N 1
ATOM 1473 C CA . ALA A 1 190 ? 1.085 -26.156 -13.836 1 98.88 190 ALA A CA 1
ATOM 1474 C C . ALA A 1 190 ? 0.668 -27.531 -13.312 1 98.88 190 ALA A C 1
ATOM 1476 O O . ALA A 1 190 ? 0.25 -27.656 -12.156 1 98.88 190 ALA A O 1
ATOM 1477 N N . SER A 1 191 ? 0.791 -28.547 -14.141 1 98.81 191 SER A N 1
ATOM 1478 C CA . SER A 1 191 ? 0.431 -29.906 -13.75 1 98.81 191 SER A CA 1
ATOM 1479 C C . SER A 1 191 ? 1.344 -30.422 -12.648 1 98.81 191 SER A C 1
ATOM 1481 O O . SER A 1 191 ? 0.875 -31.031 -11.68 1 98.81 191 SER A O 1
ATOM 1483 N N . MET A 1 192 ? 2.627 -30.188 -12.82 1 98.88 192 MET A N 1
ATOM 1484 C CA . MET A 1 192 ? 3.602 -30.625 -11.828 1 98.88 192 MET A CA 1
ATOM 1485 C C . MET A 1 192 ? 3.389 -29.906 -10.5 1 98.88 192 MET A C 1
ATOM 1487 O O . MET A 1 192 ? 3.447 -30.531 -9.438 1 98.88 192 MET A O 1
ATOM 1491 N N . ILE A 1 193 ? 3.133 -28.641 -10.539 1 98.94 193 ILE A N 1
ATOM 1492 C CA . ILE A 1 193 ? 2.926 -27.844 -9.336 1 98.94 193 ILE A CA 1
ATOM 1493 C C . ILE A 1 193 ? 1.646 -28.281 -8.633 1 98.94 193 ILE A C 1
ATOM 1495 O O . ILE A 1 193 ? 1.615 -28.406 -7.406 1 98.94 193 ILE A O 1
ATOM 1499 N N . LEU A 1 194 ? 0.593 -28.516 -9.398 1 98.81 194 LEU A N 1
ATOM 1500 C CA . LEU A 1 194 ? -0.657 -29 -8.828 1 98.81 194 LEU A CA 1
ATOM 1501 C C . LEU A 1 194 ? -0.445 -30.328 -8.117 1 98.81 194 LEU A C 1
ATOM 1503 O O . LEU A 1 194 ? -0.945 -30.531 -7.004 1 98.81 194 LEU A O 1
ATOM 1507 N N . THR A 1 195 ? 0.3 -31.219 -8.742 1 98.56 195 THR A N 1
ATOM 1508 C CA . THR A 1 195 ? 0.612 -32.531 -8.164 1 98.56 195 THR A CA 1
ATOM 1509 C C . THR A 1 195 ? 1.392 -32.375 -6.863 1 98.56 195 THR A C 1
ATOM 1511 O O . THR A 1 195 ? 1.063 -33 -5.855 1 98.56 195 THR A O 1
ATOM 1514 N N . ARG A 1 196 ? 2.398 -31.5 -6.891 1 98.81 196 ARG A N 1
ATOM 1515 C CA . ARG A 1 196 ? 3.205 -31.266 -5.699 1 98.81 196 ARG A CA 1
ATOM 1516 C C . ARG A 1 196 ? 2.371 -30.625 -4.59 1 98.81 196 ARG A C 1
ATOM 1518 O O . ARG A 1 196 ? 2.496 -31 -3.422 1 98.81 196 ARG A O 1
ATOM 1525 N N . ALA A 1 197 ? 1.549 -29.672 -4.934 1 98.94 197 ALA A N 1
ATOM 1526 C CA . ALA A 1 197 ? 0.682 -29.016 -3.963 1 98.94 197 ALA A CA 1
ATOM 1527 C C . ALA A 1 197 ? -0.245 -30.016 -3.277 1 98.94 197 ALA A C 1
ATOM 1529 O O . ALA A 1 197 ? -0.414 -29.969 -2.057 1 98.94 197 ALA A O 1
ATOM 1530 N N . LYS A 1 198 ? -0.841 -30.891 -4.074 1 98.81 198 LYS A N 1
ATOM 1531 C CA . LYS A 1 198 ? -1.715 -31.922 -3.533 1 98.81 198 LYS A CA 1
ATOM 1532 C C . LYS A 1 198 ? -0.957 -32.844 -2.568 1 98.81 198 LYS A C 1
ATOM 1534 O O . LYS A 1 198 ? -1.452 -33.156 -1.484 1 98.81 198 LYS A O 1
ATOM 1539 N N . TYR A 1 199 ? 0.184 -33.219 -2.955 1 98.81 199 TYR A N 1
ATOM 1540 C CA . TYR A 1 199 ? 1.027 -34.062 -2.115 1 98.81 199 TYR A CA 1
ATOM 1541 C C . TYR A 1 199 ? 1.31 -33.375 -0.777 1 98.81 199 TYR A C 1
ATOM 1543 O O . TYR A 1 199 ? 1.178 -34 0.279 1 98.81 199 TYR A O 1
ATOM 1551 N N . GLU A 1 200 ? 1.66 -32.125 -0.821 1 98.81 200 GLU A N 1
ATOM 1552 C CA . GLU A 1 200 ? 1.97 -31.391 0.404 1 98.81 200 GLU A CA 1
ATOM 1553 C C . GLU A 1 200 ? 0.729 -31.219 1.277 1 98.81 200 GLU A C 1
ATOM 1555 O O . GLU A 1 200 ? 0.821 -31.25 2.506 1 98.81 200 GLU A O 1
ATOM 1560 N N . ALA A 1 201 ? -0.373 -30.938 0.595 1 98.75 201 ALA A N 1
ATOM 1561 C CA . ALA A 1 201 ? -1.627 -30.844 1.338 1 98.75 201 ALA A CA 1
ATOM 1562 C C . ALA A 1 201 ? -1.902 -32.125 2.119 1 98.75 201 ALA A C 1
ATOM 1564 O O . ALA A 1 201 ? -2.279 -32.062 3.293 1 98.75 201 ALA A O 1
ATOM 1565 N N . VAL A 1 202 ? -1.693 -33.25 1.505 1 98.44 202 VAL A N 1
ATOM 1566 C CA . VAL A 1 202 ? -1.948 -34.531 2.127 1 98.44 202 VAL A CA 1
ATOM 1567 C C . VAL A 1 202 ? -0.926 -34.812 3.232 1 98.44 202 VAL A C 1
ATOM 1569 O O . VAL A 1 202 ? -1.29 -35.188 4.344 1 98.44 202 VAL A O 1
ATOM 1572 N N . GLN A 1 203 ? 0.316 -34.562 2.959 1 97.5 203 GLN A N 1
ATOM 1573 C CA . GLN A 1 203 ? 1.393 -34.875 3.887 1 97.5 203 GLN A CA 1
ATOM 1574 C C . GLN A 1 203 ? 1.321 -34.031 5.141 1 97.5 203 GLN A C 1
ATOM 1576 O O . GLN A 1 203 ? 1.577 -34.5 6.25 1 97.5 203 GLN A O 1
ATOM 1581 N N . SER A 1 204 ? 0.96 -32.781 4.996 1 96.44 204 SER A N 1
ATOM 1582 C CA . SER A 1 204 ? 0.992 -31.875 6.133 1 96.44 204 SER A CA 1
ATOM 1583 C C . SER A 1 204 ? -0.388 -31.719 6.77 1 96.44 204 SER A C 1
ATOM 1585 O O . SER A 1 204 ? -0.517 -31.203 7.875 1 96.44 204 SER A O 1
ATOM 1587 N N . ASN A 1 205 ? -1.389 -32.156 6.082 1 96.12 205 ASN A N 1
ATOM 1588 C CA . ASN A 1 205 ? -2.766 -31.875 6.484 1 96.12 205 ASN A CA 1
ATOM 1589 C C . ASN A 1 205 ? -2.979 -30.391 6.785 1 96.12 205 ASN A C 1
ATOM 1591 O O . ASN A 1 205 ? -3.6 -30.047 7.789 1 96.12 205 ASN A O 1
ATOM 1595 N N . GLY A 1 206 ? -2.328 -29.578 6.027 1 97.25 206 GLY A N 1
ATOM 1596 C CA . GLY A 1 206 ? -2.383 -28.125 6.211 1 97.25 206 GLY A CA 1
ATOM 1597 C C . GLY A 1 206 ? -2.578 -27.375 4.91 1 97.25 206 GLY A C 1
ATOM 1598 O O . GLY A 1 206 ? -2.553 -27.969 3.83 1 97.25 206 GLY A O 1
ATOM 1599 N N . PRO A 1 207 ? -2.842 -26.094 5.055 1 98.38 207 PRO A N 1
ATOM 1600 C CA . PRO A 1 207 ? -3.051 -25.281 3.855 1 98.38 207 PRO A CA 1
ATOM 1601 C C . PRO A 1 207 ? -1.819 -25.234 2.953 1 98.38 207 PRO A C 1
ATOM 1603 O O . PRO A 1 207 ? -0.688 -25.297 3.441 1 98.38 207 PRO A O 1
ATOM 1606 N N . VAL A 1 208 ? -2.043 -25.156 1.682 1 98.88 208 VAL A N 1
ATOM 1607 C CA . VAL A 1 208 ? -1.004 -25 0.669 1 98.88 208 VAL A CA 1
ATOM 1608 C C . VAL A 1 208 ? -1.32 -23.797 -0.216 1 98.88 208 VAL A C 1
ATOM 1610 O O . VAL A 1 208 ? -2.479 -23.578 -0.572 1 98.88 208 VAL A O 1
ATOM 1613 N N . PHE A 1 209 ? -0.292 -23.031 -0.47 1 98.94 209 PHE A N 1
ATOM 1614 C CA . PHE A 1 209 ? -0.405 -21.875 -1.352 1 98.94 209 PHE A CA 1
ATOM 1615 C C . PHE A 1 209 ? 0.552 -22 -2.531 1 98.94 209 PHE A C 1
ATOM 1617 O O . PHE A 1 209 ? 1.625 -22.594 -2.408 1 98.94 209 PHE A O 1
ATOM 1624 N N . VAL A 1 210 ? 0.145 -21.5 -3.682 1 99 210 VAL A N 1
ATOM 1625 C CA . VAL A 1 210 ? 0.984 -21.359 -4.867 1 99 210 VAL A CA 1
ATOM 1626 C C . VAL A 1 210 ? 0.981 -19.891 -5.324 1 99 210 VAL A C 1
ATOM 1628 O O . VAL A 1 210 ? -0.073 -19.266 -5.375 1 99 210 VAL A O 1
ATOM 1631 N N . ALA A 1 211 ? 2.135 -19.359 -5.566 1 98.94 211 ALA A N 1
ATOM 1632 C CA . ALA A 1 211 ? 2.254 -18 -6.066 1 98.94 211 ALA A CA 1
ATOM 1633 C C . ALA A 1 211 ? 3.268 -17.906 -7.207 1 98.94 211 ALA A C 1
ATOM 1635 O O . ALA A 1 211 ? 4.176 -18.75 -7.297 1 98.94 211 ALA A O 1
ATOM 1636 N N . GLY A 1 212 ? 3.07 -16.953 -8.055 1 98.88 212 GLY A N 1
ATOM 1637 C CA . GLY A 1 212 ? 4.113 -16.688 -9.031 1 98.88 212 GLY A CA 1
ATOM 1638 C C . GLY A 1 212 ? 3.576 -16.156 -10.352 1 98.88 212 GLY A C 1
ATOM 1639 O O . GLY A 1 212 ? 2.393 -15.836 -10.461 1 98.88 212 GLY A O 1
ATOM 1640 N N . ASP A 1 213 ? 4.473 -15.977 -11.281 1 98.94 213 ASP A N 1
ATOM 1641 C CA . ASP A 1 213 ? 4.191 -15.578 -12.656 1 98.94 213 ASP A CA 1
ATOM 1642 C C . ASP A 1 213 ? 3.934 -16.797 -13.539 1 98.94 213 ASP A C 1
ATOM 1644 O O . ASP A 1 213 ? 4.863 -17.531 -13.875 1 98.94 213 ASP A O 1
ATOM 1648 N N . PHE A 1 214 ? 2.699 -16.891 -14 1 98.88 214 PHE A N 1
ATOM 1649 C CA . PHE A 1 214 ? 2.297 -18.078 -14.75 1 98.88 214 PHE A CA 1
ATOM 1650 C C . PHE A 1 214 ? 2.494 -17.875 -16.25 1 98.88 214 PHE A C 1
ATOM 1652 O O . PHE A 1 214 ? 2.447 -18.828 -17.016 1 98.88 214 PHE A O 1
ATOM 1659 N N . ASN A 1 215 ? 2.723 -16.656 -16.625 1 98.38 215 ASN A N 1
ATOM 1660 C CA . ASN A 1 215 ? 2.727 -16.328 -18.047 1 98.38 215 ASN A CA 1
ATOM 1661 C C . ASN A 1 215 ? 1.509 -16.906 -18.766 1 98.38 215 ASN A C 1
ATOM 1663 O O . ASN A 1 215 ? 1.6 -17.328 -19.922 1 98.38 215 ASN A O 1
ATOM 1667 N N . SER A 1 216 ? 0.449 -17.078 -18.094 1 98.31 216 SER A N 1
ATOM 1668 C CA . SER A 1 216 ? -0.841 -17.594 -18.531 1 98.31 216 SER A CA 1
ATOM 1669 C C . SER A 1 216 ? -1.994 -16.844 -17.891 1 98.31 216 SER A C 1
ATOM 1671 O O . SER A 1 216 ? -2.244 -16.969 -16.688 1 98.31 216 SER A O 1
ATOM 1673 N N . PRO A 1 217 ? -2.68 -16.016 -18.703 1 96.88 217 PRO A N 1
ATOM 1674 C CA . PRO A 1 217 ? -3.832 -15.312 -18.125 1 96.88 217 PRO A CA 1
ATOM 1675 C C . PRO A 1 217 ? -4.977 -16.25 -17.766 1 96.88 217 PRO A C 1
ATOM 1677 O O . PRO A 1 217 ? -4.914 -17.453 -18.062 1 96.88 217 PRO A O 1
ATOM 1680 N N . SER A 1 218 ? -5.941 -15.711 -17.062 1 95.81 218 SER A N 1
ATOM 1681 C CA . SER A 1 218 ? -7.059 -16.516 -16.578 1 95.81 218 SER A CA 1
ATOM 1682 C C . SER A 1 218 ? -8.07 -16.781 -17.688 1 95.81 218 SER A C 1
ATOM 1684 O O . SER A 1 218 ? -8.945 -17.641 -17.547 1 95.81 218 SER A O 1
ATOM 1686 N N . THR A 1 219 ? -7.914 -16.031 -18.766 1 92.81 219 THR A N 1
ATOM 1687 C CA . THR A 1 219 ? -8.812 -16.188 -19.891 1 92.81 219 THR A CA 1
ATOM 1688 C C . THR A 1 219 ? -8.047 -16.062 -21.219 1 92.81 219 THR A C 1
ATOM 1690 O O . THR A 1 219 ? -6.898 -15.625 -21.234 1 92.81 219 THR A O 1
ATOM 1693 N N . GLY A 1 220 ? -8.734 -16.547 -22.234 1 91.56 220 GLY A N 1
ATOM 1694 C CA . GLY A 1 220 ? -8.125 -16.406 -23.547 1 91.56 220 GLY A CA 1
ATOM 1695 C C . GLY A 1 220 ? -7.418 -17.656 -24.031 1 91.56 220 GLY A C 1
ATOM 1696 O O . GLY A 1 220 ? -7.531 -18.719 -23.406 1 91.56 220 GLY A O 1
ATOM 1697 N N . ASP A 1 221 ? -6.613 -17.578 -25.094 1 91.38 221 ASP A N 1
ATOM 1698 C CA . ASP A 1 221 ? -6.035 -18.719 -25.797 1 91.38 221 ASP A CA 1
ATOM 1699 C C . ASP A 1 221 ? -4.805 -19.25 -25.062 1 91.38 221 ASP A C 1
ATOM 1701 O O . ASP A 1 221 ? -4.398 -20.391 -25.281 1 91.38 221 ASP A O 1
ATOM 1705 N N . ASP A 1 222 ? -4.234 -18.531 -24.234 1 94.31 222 ASP A N 1
ATOM 1706 C CA . ASP A 1 222 ? -3.033 -18.938 -23.516 1 94.31 222 ASP A CA 1
ATOM 1707 C C . ASP A 1 222 ? -3.332 -19.156 -22.031 1 94.31 222 ASP A C 1
ATOM 1709 O O . ASP A 1 222 ? -2.467 -18.922 -21.172 1 94.31 222 ASP A O 1
ATOM 1713 N N . SER A 1 223 ? -4.543 -19.594 -21.703 1 97.62 223 SER A N 1
ATOM 1714 C CA . SER A 1 223 ? -4.996 -19.688 -20.312 1 97.62 223 SER A CA 1
ATOM 1715 C C . SER A 1 223 ? -4.914 -21.109 -19.797 1 97.62 223 SER A C 1
ATOM 1717 O O . SER A 1 223 ? -5.469 -21.422 -18.734 1 97.62 223 SER A O 1
ATOM 1719 N N . ALA A 1 224 ? -4.262 -22.031 -20.438 1 98.38 224 ALA A N 1
ATOM 1720 C CA . ALA A 1 224 ? -4.316 -23.453 -20.109 1 98.38 224 ALA A CA 1
ATOM 1721 C C . ALA A 1 224 ? -3.666 -23.719 -18.75 1 98.38 224 ALA A C 1
ATOM 1723 O O . ALA A 1 224 ? -4.18 -24.516 -17.953 1 98.38 224 ALA A O 1
ATOM 1724 N N . ALA A 1 225 ? -2.529 -23.109 -18.5 1 98.88 225 ALA A N 1
ATOM 1725 C CA . ALA A 1 225 ? -1.87 -23.344 -17.219 1 98.88 225 ALA A CA 1
ATOM 1726 C C . ALA A 1 225 ? -2.752 -22.891 -16.062 1 98.88 225 ALA A C 1
ATOM 1728 O O . ALA A 1 225 ? -2.869 -23.578 -15.055 1 98.88 225 ALA A O 1
ATOM 1729 N N . TYR A 1 226 ? -3.352 -21.734 -16.203 1 98.75 226 TYR A N 1
ATOM 1730 C CA . TYR A 1 226 ? -4.316 -21.266 -15.219 1 98.75 226 TYR A CA 1
ATOM 1731 C C . TYR A 1 226 ? -5.457 -22.266 -15.062 1 98.75 226 TYR A C 1
ATOM 1733 O O . TYR A 1 226 ? -5.867 -22.578 -13.945 1 98.75 226 TYR A O 1
ATOM 1741 N N . GLY A 1 227 ? -5.945 -22.719 -16.141 1 98.75 227 GLY A N 1
ATOM 1742 C CA . GLY A 1 227 ? -7.031 -23.688 -16.125 1 98.75 227 GLY A CA 1
ATOM 1743 C C . GLY A 1 227 ? -6.656 -25 -15.445 1 98.75 227 GLY A C 1
ATOM 1744 O O . GLY A 1 227 ? -7.465 -25.578 -14.727 1 98.75 227 GLY A O 1
ATOM 1745 N N . ILE A 1 228 ? -5.457 -25.438 -15.68 1 98.81 228 ILE A N 1
ATOM 1746 C CA . ILE A 1 228 ? -4.992 -26.688 -15.086 1 98.81 228 ILE A CA 1
ATOM 1747 C C . ILE A 1 228 ? -4.906 -26.547 -13.57 1 98.81 228 ILE A C 1
ATOM 1749 O O . ILE A 1 228 ? -5.445 -27.375 -12.828 1 98.81 228 ILE A O 1
ATOM 1753 N N . ILE A 1 229 ? -4.281 -25.469 -13.125 1 98.75 229 ILE A N 1
ATOM 1754 C CA . ILE A 1 229 ? -4.051 -25.312 -11.695 1 98.75 229 ILE A CA 1
ATOM 1755 C C . ILE A 1 229 ? -5.383 -25.109 -10.977 1 98.75 229 ILE A C 1
ATOM 1757 O O . ILE A 1 229 ? -5.547 -25.531 -9.828 1 98.75 229 ILE A O 1
ATOM 1761 N N . THR A 1 230 ? -6.406 -24.531 -11.68 1 98.75 230 THR A N 1
ATOM 1762 C CA . THR A 1 230 ? -7.695 -24.234 -11.062 1 98.75 230 THR A CA 1
ATOM 1763 C C . THR A 1 230 ? -8.711 -25.328 -11.375 1 98.75 230 THR A C 1
ATOM 1765 O O . THR A 1 230 ? -9.852 -25.266 -10.914 1 98.75 230 THR A O 1
ATOM 1768 N N . GLY A 1 231 ? -8.375 -26.25 -12.18 1 98.38 231 GLY A N 1
ATOM 1769 C CA . GLY A 1 231 ? -9.195 -27.438 -12.359 1 98.38 231 GLY A CA 1
ATOM 1770 C C . GLY A 1 231 ? -10.109 -27.344 -13.57 1 98.38 231 GLY A C 1
ATOM 1771 O O . GLY A 1 231 ? -10.922 -28.25 -13.812 1 98.38 231 GLY A O 1
ATOM 1772 N N . SER A 1 232 ? -10.008 -26.281 -14.383 1 97.25 232 SER A N 1
ATOM 1773 C CA . SER A 1 232 ? -10.891 -26.141 -15.539 1 97.25 232 SER A CA 1
ATOM 1774 C C . SER A 1 232 ? -10.281 -26.797 -16.781 1 97.25 232 SER A C 1
ATOM 1776 O O . SER A 1 232 ? -10.945 -26.922 -17.812 1 97.25 232 SER A O 1
ATOM 1778 N N . HIS A 1 233 ? -9.039 -27.219 -16.766 1 97.44 233 HIS A N 1
ATOM 1779 C CA . HIS A 1 233 ? -8.336 -27.969 -17.797 1 97.44 233 HIS A CA 1
ATOM 1780 C C . HIS A 1 233 ? -7.695 -29.234 -17.234 1 97.44 233 HIS A C 1
ATOM 1782 O O . HIS A 1 233 ? -7.281 -29.25 -16.078 1 97.44 233 HIS A O 1
ATOM 1788 N N . ASP A 1 234 ? -7.645 -30.234 -18.016 1 97.19 234 ASP A N 1
ATOM 1789 C CA . ASP A 1 234 ? -6.988 -31.469 -17.594 1 97.19 234 ASP A CA 1
ATOM 1790 C C . ASP A 1 234 ? -5.477 -31.266 -17.469 1 97.19 234 ASP A C 1
ATOM 1792 O O . ASP A 1 234 ? -4.879 -30.516 -18.25 1 97.19 234 ASP A O 1
ATOM 1796 N N . PRO A 1 235 ? -4.883 -32 -16.547 1 97.19 235 PRO A N 1
ATOM 1797 C CA . PRO A 1 235 ? -3.428 -31.906 -16.422 1 97.19 235 PRO A CA 1
ATOM 1798 C C . PRO A 1 235 ? -2.699 -32.406 -17.656 1 97.19 235 PRO A C 1
ATOM 1800 O O . PRO A 1 235 ? -3.229 -33.25 -18.391 1 97.19 235 PRO A O 1
ATOM 1803 N N . PHE A 1 236 ? -1.589 -31.844 -17.828 1 97 236 PHE A N 1
ATOM 1804 C CA . PHE A 1 236 ? -0.644 -32.25 -18.859 1 97 236 PHE A CA 1
ATOM 1805 C C . PHE A 1 236 ? 0.133 -33.5 -18.422 1 97 236 PHE A C 1
ATOM 1807 O O . PHE A 1 236 ? 0.448 -33.656 -17.234 1 97 236 PHE A O 1
ATOM 1814 N N . ALA A 1 237 ? 0.451 -34.469 -19.359 1 95.44 237 ALA A N 1
ATOM 1815 C CA . ALA A 1 237 ? 1.206 -35.656 -19.016 1 95.44 237 ALA A CA 1
ATOM 1816 C C . ALA A 1 237 ? 2.57 -35.312 -18.438 1 95.44 237 ALA A C 1
ATOM 1818 O O . ALA A 1 237 ? 3.268 -34.438 -18.969 1 95.44 237 ALA A O 1
ATOM 1819 N N . MET A 1 238 ? 2.889 -36 -17.375 1 95.94 238 MET A N 1
ATOM 1820 C CA . MET A 1 238 ? 4.137 -35.719 -16.656 1 95.94 238 MET A CA 1
ATOM 1821 C C . MET A 1 238 ? 5.043 -36.938 -16.656 1 95.94 238 MET A C 1
ATOM 1823 O O . MET A 1 238 ? 4.609 -38.031 -17.016 1 95.94 238 MET A O 1
ATOM 1827 N N . ASN A 1 239 ? 6.293 -36.688 -16.344 1 93.62 239 ASN A N 1
ATOM 1828 C CA . ASN A 1 239 ? 7.234 -37.781 -16.125 1 93.62 239 ASN A CA 1
ATOM 1829 C C . ASN A 1 239 ? 6.672 -38.844 -15.156 1 93.62 239 ASN A C 1
ATOM 1831 O O . ASN A 1 239 ? 6.184 -38.469 -14.078 1 93.62 239 ASN A O 1
ATOM 1835 N N . ALA A 1 240 ? 6.809 -40.125 -15.492 1 94.44 240 ALA A N 1
ATOM 1836 C CA . ALA A 1 240 ? 6.211 -41.188 -14.703 1 94.44 240 ALA A CA 1
ATOM 1837 C C . ALA A 1 240 ? 6.859 -41.281 -13.32 1 94.44 240 ALA A C 1
ATOM 1839 O O . ALA A 1 240 ? 6.188 -41.594 -12.336 1 94.44 240 ALA A O 1
ATOM 1840 N N . THR A 1 241 ? 8.117 -41.031 -13.281 1 95.12 241 THR A N 1
ATOM 1841 C CA . THR A 1 241 ? 8.836 -41.094 -12.008 1 95.12 241 THR A CA 1
ATOM 1842 C C . THR A 1 241 ? 8.359 -39.969 -11.078 1 95.12 241 THR A C 1
ATOM 1844 O O . THR A 1 241 ? 8.188 -40.188 -9.883 1 95.12 241 THR A O 1
ATOM 1847 N N . TRP A 1 242 ? 8.188 -38.812 -11.664 1 96 242 TRP A N 1
ATOM 1848 C CA . TRP A 1 242 ? 7.656 -37.688 -10.906 1 96 242 TRP A CA 1
ATOM 1849 C C . TRP A 1 242 ? 6.266 -38 -10.367 1 96 242 TRP A C 1
ATOM 1851 O O . TRP A 1 242 ? 5.992 -37.812 -9.18 1 96 242 TRP A O 1
ATOM 1861 N N . ALA A 1 243 ? 5.434 -38.469 -11.227 1 95.31 243 ALA A N 1
ATOM 1862 C CA . ALA A 1 243 ? 4.059 -38.812 -10.844 1 95.31 243 ALA A CA 1
ATOM 1863 C C . ALA A 1 243 ? 4.027 -39.844 -9.719 1 95.31 243 ALA A C 1
ATOM 1865 O O . ALA A 1 243 ? 3.227 -39.719 -8.789 1 95.31 243 ALA A O 1
ATOM 1866 N N . ALA A 1 244 ? 4.902 -40.812 -9.797 1 96.44 244 ALA A N 1
ATOM 1867 C CA . ALA A 1 244 ? 4.949 -41.844 -8.789 1 96.44 244 ALA A CA 1
ATOM 1868 C C . ALA A 1 244 ? 5.465 -41.312 -7.457 1 96.44 244 ALA A C 1
ATOM 1870 O O . ALA A 1 244 ? 4.98 -41.719 -6.395 1 96.44 244 ALA A O 1
ATOM 1871 N N . LYS A 1 245 ? 6.406 -40.469 -7.52 1 97.31 245 LYS A N 1
ATOM 1872 C CA . LYS A 1 245 ? 7.043 -39.938 -6.32 1 97.31 245 LYS A CA 1
ATOM 1873 C C . LYS A 1 245 ? 6.047 -39.156 -5.477 1 97.31 245 LYS A C 1
ATOM 1875 O O . LYS A 1 245 ? 6.102 -39.188 -4.246 1 97.31 245 LYS A O 1
ATOM 1880 N N . TYR A 1 246 ? 5.195 -38.469 -6.145 1 97.94 246 TYR A N 1
ATOM 1881 C CA . TYR A 1 246 ? 4.285 -37.562 -5.43 1 97.94 246 TYR A CA 1
ATOM 1882 C C . TYR A 1 246 ? 2.85 -38.062 -5.52 1 97.94 246 TYR A C 1
ATOM 1884 O O . TYR A 1 246 ? 1.905 -37.281 -5.457 1 97.94 246 TYR A O 1
ATOM 1892 N N . ASP A 1 247 ? 2.697 -39.344 -5.715 1 95.94 247 ASP A N 1
ATOM 1893 C CA . ASP A 1 247 ? 1.382 -39.969 -5.711 1 95.94 247 ASP A CA 1
ATOM 1894 C C . ASP A 1 247 ? 0.795 -40 -4.301 1 95.94 247 ASP A C 1
ATOM 1896 O O . ASP A 1 247 ? 1.484 -40.375 -3.346 1 95.94 247 ASP A O 1
ATOM 1900 N N . VAL A 1 248 ? -0.456 -39.531 -4.211 1 96 248 VAL A N 1
ATOM 1901 C CA . VAL A 1 248 ? -1.112 -39.562 -2.91 1 96 248 VAL A CA 1
ATOM 1902 C C . VAL A 1 248 ? -2.281 -40.562 -2.936 1 96 248 VAL A C 1
ATOM 1904 O O . VAL A 1 248 ? -3.17 -40.5 -2.084 1 96 248 VAL A O 1
ATOM 1907 N N . CYS A 1 249 ? -2.311 -41.312 -3.955 1 90.62 249 CYS A N 1
ATOM 1908 C CA . CYS A 1 249 ? -3.361 -42.312 -4.168 1 90.62 249 CYS A CA 1
ATOM 1909 C C . CYS A 1 249 ? -4.723 -41.656 -4.297 1 90.62 249 CYS A C 1
ATOM 1911 O O . CYS A 1 249 ? -4.898 -40.75 -5.105 1 90.62 249 CYS A O 1
ATOM 1913 N N . ASP A 1 250 ? -5.73 -42 -3.549 1 90.75 250 ASP A N 1
ATOM 1914 C CA . ASP A 1 250 ? -7.082 -41.531 -3.791 1 90.75 250 ASP A CA 1
ATOM 1915 C C . ASP A 1 250 ? -7.426 -40.375 -2.848 1 90.75 250 ASP A C 1
ATOM 1917 O O . ASP A 1 250 ? -8.586 -39.969 -2.758 1 90.75 250 ASP A O 1
ATOM 1921 N N . LYS A 1 251 ? -6.402 -39.875 -2.318 1 93.19 251 LYS A N 1
ATOM 1922 C CA . LYS A 1 251 ? -6.68 -38.781 -1.414 1 93.19 251 LYS A CA 1
ATOM 1923 C C . LYS A 1 251 ? -6.809 -37.469 -2.182 1 93.19 251 LYS A C 1
ATOM 1925 O O . LYS A 1 251 ? -6.078 -37.219 -3.148 1 93.19 251 LYS A O 1
ATOM 1930 N N . LEU A 1 252 ? -7.785 -36.688 -1.819 1 96.31 252 LEU A N 1
ATOM 1931 C CA . LEU A 1 252 ? -8.031 -35.375 -2.379 1 96.31 252 LEU A CA 1
ATOM 1932 C C . LEU A 1 252 ? -8.172 -35.438 -3.896 1 96.31 252 LEU A C 1
ATOM 1934 O O . LEU A 1 252 ? -7.52 -34.688 -4.617 1 96.31 252 LEU A O 1
ATOM 1938 N N . SER A 1 253 ? -8.969 -36.312 -4.391 1 94.38 253 SER A N 1
ATOM 1939 C CA . SER A 1 253 ? -9.109 -36.594 -5.812 1 94.38 253 SER A CA 1
ATOM 1940 C C . SER A 1 253 ? -9.562 -35.375 -6.594 1 94.38 253 SER A C 1
ATOM 1942 O O . SER A 1 253 ? -9.234 -35.25 -7.773 1 94.38 253 SER A O 1
ATOM 1944 N N . ASP A 1 254 ? -10.25 -34.406 -5.945 1 95.88 254 ASP A N 1
ATOM 1945 C CA . ASP A 1 254 ? -10.773 -33.25 -6.633 1 95.88 254 ASP A CA 1
ATOM 1946 C C . ASP A 1 254 ? -9.969 -32 -6.258 1 95.88 254 ASP A C 1
ATOM 1948 O O . ASP A 1 254 ? -10.484 -30.875 -6.348 1 95.88 254 ASP A O 1
ATOM 1952 N N . PHE A 1 255 ? -8.766 -32.25 -5.84 1 98.44 255 PHE A N 1
ATOM 1953 C CA . PHE A 1 255 ? -7.934 -31.156 -5.363 1 98.44 255 PHE A CA 1
ATOM 1954 C C . PHE A 1 255 ? -7.602 -30.188 -6.496 1 98.44 255 PHE A C 1
ATOM 1956 O O . PHE A 1 255 ? -7.195 -30.625 -7.578 1 98.44 255 PHE A O 1
ATOM 1963 N N . VAL A 1 256 ? -7.789 -28.922 -6.301 1 98.81 256 VAL A N 1
ATOM 1964 C CA . VAL A 1 256 ? -7.395 -27.844 -7.195 1 98.81 256 VAL A CA 1
ATOM 1965 C C . VAL A 1 256 ? -6.898 -26.641 -6.383 1 98.81 256 VAL A C 1
ATOM 1967 O O . VAL A 1 256 ? -6.961 -26.656 -5.152 1 98.81 256 VAL A O 1
ATOM 1970 N N . MET A 1 257 ? -6.348 -25.781 -7.02 1 98.94 257 MET A N 1
ATOM 1971 C CA . MET A 1 257 ? -5.996 -24.5 -6.391 1 98.94 257 MET A CA 1
ATOM 1972 C C . MET A 1 257 ? -7.051 -23.453 -6.672 1 98.94 257 MET A C 1
ATOM 1974 O O . MET A 1 257 ? -7.566 -23.359 -7.789 1 98.94 257 MET A O 1
ATOM 1978 N N . GLU A 1 258 ? -7.348 -22.672 -5.691 1 98.88 258 GLU A N 1
ATOM 1979 C CA . GLU A 1 258 ? -8.344 -21.609 -5.812 1 98.88 258 GLU A CA 1
ATOM 1980 C C . GLU A 1 258 ? -7.676 -20.234 -5.898 1 98.88 258 GLU A C 1
ATOM 1982 O O . GLU A 1 258 ? -6.82 -19.891 -5.078 1 98.88 258 GLU A O 1
ATOM 1987 N N . ASP A 1 259 ? -8.078 -19.484 -6.93 1 98.88 259 ASP A N 1
ATOM 1988 C CA . ASP A 1 259 ? -7.586 -18.125 -7.09 1 98.88 259 ASP A CA 1
ATOM 1989 C C . ASP A 1 259 ? -8.047 -17.234 -5.934 1 98.88 259 ASP A C 1
ATOM 1991 O O . ASP A 1 259 ? -9.227 -16.906 -5.836 1 98.88 259 ASP A O 1
ATOM 1995 N N . LEU A 1 260 ? -7.117 -16.766 -5.148 1 98.88 260 LEU A N 1
ATOM 1996 C CA . LEU A 1 260 ? -7.48 -16.078 -3.908 1 98.88 260 LEU A CA 1
ATOM 1997 C C . LEU A 1 260 ? -8.117 -14.727 -4.195 1 98.88 260 LEU A C 1
ATOM 1999 O O . LEU A 1 260 ? -8.812 -14.172 -3.344 1 98.88 260 LEU A O 1
ATOM 2003 N N . ARG A 1 261 ? -7.922 -14.188 -5.383 1 98.69 261 ARG A N 1
ATOM 2004 C CA . ARG A 1 261 ? -8.641 -12.977 -5.773 1 98.69 261 ARG A CA 1
ATOM 2005 C C . ARG A 1 261 ? -10.148 -13.195 -5.734 1 98.69 261 ARG A C 1
ATOM 2007 O O . ARG A 1 261 ? -10.906 -12.281 -5.402 1 98.69 261 ARG A O 1
ATOM 2014 N N . GLY A 1 262 ? -10.547 -14.359 -6.031 1 98.56 262 GLY A N 1
ATOM 2015 C CA . GLY A 1 262 ? -11.961 -14.688 -6.051 1 98.56 262 GLY A CA 1
ATOM 2016 C C . GLY A 1 262 ? -12.477 -15.188 -4.715 1 98.56 262 GLY A C 1
ATOM 2017 O O . GLY A 1 262 ? -13.68 -15.383 -4.543 1 98.56 262 GLY A O 1
ATOM 2018 N N . GLN A 1 263 ? -11.562 -15.359 -3.766 1 98.69 263 GLN A N 1
ATOM 2019 C CA . GLN A 1 263 ? -11.945 -15.953 -2.488 1 98.69 263 GLN A CA 1
ATOM 2020 C C . GLN A 1 263 ? -12.016 -14.891 -1.392 1 98.69 263 GLN A C 1
ATOM 2022 O O . GLN A 1 263 ? -12.633 -15.117 -0.346 1 98.69 263 GLN A O 1
ATOM 2027 N N . ALA A 1 264 ? -11.367 -13.734 -1.622 1 98.44 264 ALA A N 1
ATOM 2028 C CA . ALA A 1 264 ? -11.469 -12.633 -0.666 1 98.44 264 ALA A CA 1
ATOM 2029 C C . ALA A 1 264 ? -12.812 -11.922 -0.781 1 98.44 264 ALA A C 1
ATOM 2031 O O . ALA A 1 264 ? -13.438 -11.93 -1.845 1 98.44 264 ALA A O 1
ATOM 2032 N N . PRO A 1 265 ? -13.273 -11.289 0.374 1 97.88 265 PRO A N 1
ATOM 2033 C CA . PRO A 1 265 ? -14.469 -10.461 0.219 1 97.88 265 PRO A CA 1
ATOM 2034 C C . PRO A 1 265 ? -14.32 -9.414 -0.878 1 97.88 265 PRO A C 1
ATOM 2036 O O . PRO A 1 265 ? -13.305 -8.719 -0.941 1 97.88 265 PRO A O 1
ATOM 2039 N N . ARG A 1 266 ? -15.312 -9.297 -1.676 1 97.81 266 ARG A N 1
ATOM 2040 C CA . ARG A 1 266 ? -15.219 -8.438 -2.85 1 97.81 266 ARG A CA 1
ATOM 2041 C C . ARG A 1 266 ? -14.812 -7.02 -2.457 1 97.81 266 ARG A C 1
ATOM 2043 O O . ARG A 1 266 ? -14.039 -6.371 -3.164 1 97.81 266 ARG A O 1
ATOM 2050 N N . ARG A 1 267 ? -15.266 -6.512 -1.344 1 97.69 267 ARG A N 1
ATOM 2051 C CA . ARG A 1 267 ? -14.977 -5.141 -0.929 1 97.69 267 ARG A CA 1
ATOM 2052 C C . ARG A 1 267 ? -13.531 -4.992 -0.481 1 97.69 267 ARG A C 1
ATOM 2054 O O . ARG A 1 267 ? -13.062 -3.879 -0.225 1 97.69 267 ARG A O 1
ATOM 2061 N N . MET A 1 268 ? -12.852 -6.168 -0.358 1 98 268 MET A N 1
ATOM 2062 C CA . MET A 1 268 ? -11.461 -6.145 0.105 1 98 268 MET A CA 1
ATOM 2063 C C . MET A 1 268 ? -10.508 -6.535 -1.017 1 98 268 MET A C 1
ATOM 2065 O O . MET A 1 268 ? -9.352 -6.871 -0.763 1 98 268 MET A O 1
ATOM 2069 N N . VAL A 1 269 ? -10.953 -6.508 -2.244 1 98.25 269 VAL A N 1
ATOM 2070 C CA . VAL A 1 269 ? -10.133 -6.766 -3.422 1 98.25 269 VAL A CA 1
ATOM 2071 C C . VAL A 1 269 ? -9.867 -5.457 -4.16 1 98.25 269 VAL A C 1
ATOM 2073 O O . VAL A 1 269 ? -10.797 -4.73 -4.508 1 98.25 269 VAL A O 1
ATOM 2076 N N . SER A 1 270 ? -8.609 -5.113 -4.371 1 96.5 270 SER A N 1
ATOM 2077 C CA . SER A 1 270 ? -8.273 -3.881 -5.074 1 96.5 270 SER A CA 1
ATOM 2078 C C . SER A 1 270 ? -8.828 -3.887 -6.496 1 96.5 270 SER A C 1
ATOM 2080 O O . SER A 1 270 ? -9.07 -4.949 -7.07 1 96.5 270 SER A O 1
ATOM 2082 N N . LYS A 1 271 ? -8.93 -2.727 -7.043 1 93.88 271 LYS A N 1
ATOM 2083 C CA . LYS A 1 271 ? -9.438 -2.631 -8.406 1 93.88 271 LYS A CA 1
ATOM 2084 C C . LYS A 1 271 ? -8.289 -2.6 -9.414 1 93.88 271 LYS A C 1
ATOM 2086 O O . LYS A 1 271 ? -8.523 -2.543 -10.625 1 93.88 271 LYS A O 1
ATOM 2091 N N . ASN A 1 272 ? -7.105 -2.59 -8.906 1 95.62 272 ASN A N 1
ATOM 2092 C CA . ASN A 1 272 ? -6.012 -2.967 -9.789 1 95.62 272 ASN A CA 1
ATOM 2093 C C . ASN A 1 272 ? -6.094 -4.438 -10.188 1 95.62 272 ASN A C 1
ATOM 2095 O O . ASN A 1 272 ? -6.109 -5.316 -9.328 1 95.62 272 ASN A O 1
ATOM 2099 N N . TYR A 1 273 ? -6.141 -4.629 -11.5 1 96.06 273 TYR A N 1
ATOM 2100 C CA . TYR A 1 273 ? -6.34 -5.984 -12.008 1 96.06 273 TYR A CA 1
ATOM 2101 C C . TYR A 1 273 ? -5.07 -6.512 -12.664 1 96.06 273 TYR A C 1
ATOM 2103 O O . TYR A 1 273 ? -4.656 -7.645 -12.406 1 96.06 273 TYR A O 1
ATOM 2111 N N . ALA A 1 274 ? -4.488 -5.641 -13.469 1 96.75 274 ALA A N 1
ATOM 2112 C CA . ALA A 1 274 ? -3.309 -6.074 -14.219 1 96.75 274 ALA A CA 1
ATOM 2113 C C . ALA A 1 274 ? -2.119 -6.297 -13.289 1 96.75 274 ALA A C 1
ATOM 2115 O O . ALA A 1 274 ? -1.886 -5.504 -12.367 1 96.75 274 ALA A O 1
ATOM 2116 N N . THR A 1 275 ? -1.459 -7.371 -13.516 1 97.88 275 THR A N 1
ATOM 2117 C CA . THR A 1 275 ? -0.237 -7.648 -12.766 1 97.88 275 THR A CA 1
ATOM 2118 C C . THR A 1 275 ? 0.989 -7.5 -13.664 1 97.88 275 THR A C 1
ATOM 2120 O O . THR A 1 275 ? 2.121 -7.48 -13.18 1 97.88 275 THR A O 1
ATOM 2123 N N . TYR A 1 276 ? 0.765 -7.434 -14.93 1 97.5 276 TYR A N 1
ATOM 2124 C CA . TYR A 1 276 ? 1.77 -7.164 -15.953 1 97.5 276 TYR A CA 1
ATOM 2125 C C . TYR A 1 276 ? 1.388 -5.941 -16.781 1 97.5 276 TYR A C 1
ATOM 2127 O O . TYR A 1 276 ? 0.266 -5.852 -17.281 1 97.5 276 TYR A O 1
ATOM 2135 N N . SER A 1 277 ? 2.328 -5.008 -16.828 1 92.62 277 SER A N 1
ATOM 2136 C CA . SER A 1 277 ? 2.047 -3.795 -17.578 1 92.62 277 SER A CA 1
ATOM 2137 C C . SER A 1 277 ? 3.131 -3.531 -18.625 1 92.62 277 SER A C 1
ATOM 2139 O O . SER A 1 277 ? 3.109 -2.502 -19.297 1 92.62 277 SER A O 1
ATOM 2141 N N . ALA A 1 278 ? 3.998 -4.438 -18.625 1 90.5 278 ALA A N 1
ATOM 2142 C CA . ALA A 1 278 ? 5.152 -4.191 -19.484 1 90.5 278 ALA A CA 1
ATOM 2143 C C . ALA A 1 278 ? 5.801 -2.85 -19.156 1 90.5 278 ALA A C 1
ATOM 2145 O O . ALA A 1 278 ? 5.82 -2.428 -18 1 90.5 278 ALA A O 1
ATOM 2146 N N . TRP A 1 279 ? 6.477 -2.227 -19.734 1 91.94 279 TRP A N 1
ATOM 2147 C CA . TRP A 1 279 ? 7.125 -0.935 -19.547 1 91.94 279 TRP A CA 1
ATOM 2148 C C . TRP A 1 279 ? 6.332 0.18 -20.219 1 91.94 279 TRP A C 1
ATOM 2150 O O . TRP A 1 279 ? 6.898 1.205 -20.609 1 91.94 279 TRP A O 1
ATOM 2160 N N . THR A 1 280 ? 4.984 -0.071 -20.25 1 87.25 280 THR A N 1
ATOM 2161 C CA . THR A 1 280 ? 4.176 0.939 -20.922 1 87.25 280 THR A CA 1
ATOM 2162 C C . THR A 1 280 ? 3.926 2.133 -20 1 87.25 280 THR A C 1
ATOM 2164 O O . THR A 1 280 ? 3.945 1.995 -18.781 1 87.25 280 THR A O 1
ATOM 2167 N N . GLY A 1 281 ? 3.637 3.229 -20.656 1 82.75 281 GLY A N 1
ATOM 2168 C CA . GLY A 1 281 ? 3.346 4.453 -19.922 1 82.75 281 GLY A CA 1
ATOM 2169 C C . GLY A 1 281 ? 2.043 4.387 -19.141 1 82.75 281 GLY A C 1
ATOM 2170 O O . GLY A 1 281 ? 1.245 3.469 -19.344 1 82.75 281 GLY A O 1
ATOM 2171 N N . PRO A 1 282 ? 1.812 5.363 -18.297 1 83.19 282 PRO A N 1
ATOM 2172 C CA . PRO A 1 282 ? 0.693 5.309 -17.359 1 83.19 282 PRO A CA 1
ATOM 2173 C C . PRO A 1 282 ? -0.666 5.285 -18.047 1 83.19 282 PRO A C 1
ATOM 2175 O O . PRO A 1 282 ? -1.649 4.812 -17.484 1 83.19 282 PRO A O 1
ATOM 2178 N N . ALA A 1 283 ? -0.734 5.824 -19.234 1 85.69 283 ALA A N 1
ATOM 2179 C CA . ALA A 1 283 ? -2.031 5.871 -19.906 1 85.69 283 ALA A CA 1
ATOM 2180 C C . ALA A 1 283 ? -2.148 4.77 -20.953 1 85.69 283 ALA A C 1
ATOM 2182 O O . ALA A 1 283 ? -3.199 4.613 -21.578 1 85.69 283 ALA A O 1
ATOM 2183 N N . ASP A 1 284 ? -1.117 4.047 -21.141 1 89.81 284 ASP A N 1
ATOM 2184 C CA . ASP A 1 284 ? -1.106 2.986 -22.156 1 89.81 284 ASP A CA 1
ATOM 2185 C C . ASP A 1 284 ? -1.398 1.628 -21.516 1 89.81 284 ASP A C 1
ATOM 2187 O O . ASP A 1 284 ? -0.512 1.007 -20.922 1 89.81 284 ASP A O 1
ATOM 2191 N N . THR A 1 285 ? -2.605 1.114 -21.781 1 91.5 285 THR A N 1
ATOM 2192 C CA . THR A 1 285 ? -3.029 -0.141 -21.172 1 91.5 285 THR A CA 1
ATOM 2193 C C . THR A 1 285 ? -2.973 -1.281 -22.188 1 91.5 285 THR A C 1
ATOM 2195 O O . THR A 1 285 ? -3.512 -2.361 -21.938 1 91.5 285 THR A O 1
ATOM 2198 N N . SER A 1 286 ? -2.35 -1.073 -23.328 1 91.94 286 SER A N 1
ATOM 2199 C CA . SER A 1 286 ? -2.422 -2.006 -24.438 1 91.94 286 SER A CA 1
ATOM 2200 C C . SER A 1 286 ? -1.753 -3.332 -24.109 1 91.94 286 SER A C 1
ATOM 2202 O O . SER A 1 286 ? -2.084 -4.367 -24.688 1 91.94 286 SER A O 1
ATOM 2204 N N . LYS A 1 287 ? -0.894 -3.33 -23.109 1 92.75 287 LYS A N 1
ATOM 2205 C CA . LYS A 1 287 ? -0.147 -4.543 -22.797 1 92.75 287 LYS A CA 1
ATOM 2206 C C . LYS A 1 287 ? -0.55 -5.094 -21.422 1 92.75 287 LYS A C 1
ATOM 2208 O O . LYS A 1 287 ? 0.032 -6.07 -20.953 1 92.75 287 LYS A O 1
ATOM 2213 N N . TRP A 1 288 ? -1.502 -4.508 -20.781 1 94.19 288 TRP A N 1
ATOM 2214 C CA . TRP A 1 288 ? -1.899 -4.918 -19.438 1 94.19 288 TRP A CA 1
ATOM 2215 C C . TRP A 1 288 ? -2.506 -6.316 -19.453 1 94.19 288 TRP A C 1
ATOM 2217 O O . TRP A 1 288 ? -3.34 -6.629 -20.297 1 94.19 288 TRP A O 1
ATOM 2227 N N . THR A 1 289 ? -2.027 -7.164 -18.547 1 95.5 289 THR A N 1
ATOM 2228 C CA . THR A 1 289 ? -2.57 -8.508 -18.359 1 95.5 289 THR A CA 1
ATOM 2229 C C . THR A 1 289 ? -2.391 -8.977 -16.922 1 95.5 289 THR A C 1
ATOM 2231 O O . THR A 1 289 ? -1.641 -8.367 -16.156 1 95.5 289 THR A O 1
ATOM 2234 N N . ARG A 1 290 ? -3.232 -9.898 -16.562 1 97.5 290 ARG A N 1
ATOM 2235 C CA . ARG A 1 290 ? -3.09 -10.531 -15.258 1 97.5 290 ARG A CA 1
ATOM 2236 C C . ARG A 1 290 ? -2.494 -11.93 -15.391 1 97.5 290 ARG A C 1
ATOM 2238 O O . ARG A 1 290 ? -3.17 -12.852 -15.844 1 97.5 290 ARG A O 1
ATOM 2245 N N . ILE A 1 291 ? -1.191 -12.047 -14.945 1 98.5 291 ILE A N 1
ATOM 2246 C CA . ILE A 1 291 ? -0.533 -13.328 -15.148 1 98.5 291 ILE A CA 1
ATOM 2247 C C . ILE A 1 291 ? 0.224 -13.727 -13.883 1 98.5 291 ILE A C 1
ATOM 2249 O O . ILE A 1 291 ? 0.86 -14.789 -13.836 1 98.5 291 ILE A O 1
ATOM 2253 N N . ASP A 1 292 ? 0.211 -12.914 -12.82 1 98.81 292 ASP A N 1
ATOM 2254 C CA . ASP A 1 292 ? 0.738 -13.227 -11.492 1 98.81 292 ASP A CA 1
ATOM 2255 C C . ASP A 1 292 ? -0.389 -13.555 -10.516 1 98.81 292 ASP A C 1
ATOM 2257 O O . ASP A 1 292 ? -1.369 -12.812 -10.422 1 98.81 292 ASP A O 1
ATOM 2261 N N . PHE A 1 293 ? -0.216 -14.688 -9.805 1 98.88 293 PHE A N 1
ATOM 2262 C CA . PHE A 1 293 ? -1.342 -15.195 -9.031 1 98.88 293 PHE A CA 1
ATOM 2263 C C . PHE A 1 293 ? -0.889 -15.648 -7.652 1 98.88 293 PHE A C 1
ATOM 2265 O O . PHE A 1 293 ? 0.29 -15.945 -7.445 1 98.88 293 PHE A O 1
ATOM 2272 N N . VAL A 1 294 ? -1.805 -15.625 -6.727 1 98.94 294 VAL A N 1
ATOM 2273 C CA . VAL A 1 294 ? -1.727 -16.328 -5.457 1 98.94 294 VAL A CA 1
ATOM 2274 C C . VAL A 1 294 ? -2.928 -17.266 -5.309 1 98.94 294 VAL A C 1
ATOM 2276 O O . VAL A 1 294 ? -4.078 -16.812 -5.387 1 98.94 294 VAL A O 1
ATOM 2279 N N . PHE A 1 295 ? -2.656 -18.547 -5.141 1 98.94 295 PHE A N 1
ATOM 2280 C CA . PHE A 1 295 ? -3.682 -19.578 -5.027 1 98.94 295 PHE A CA 1
ATOM 2281 C C . PHE A 1 295 ? -3.641 -20.234 -3.652 1 98.94 295 PHE A C 1
ATOM 2283 O O . PHE A 1 295 ? -2.588 -20.297 -3.014 1 98.94 295 PHE A O 1
ATOM 2290 N N . GLY A 1 296 ? -4.812 -20.703 -3.242 1 98.94 296 GLY A N 1
ATOM 2291 C CA . GLY A 1 296 ? -4.938 -21.562 -2.074 1 98.94 296 GLY A CA 1
ATOM 2292 C C . GLY A 1 296 ? -5.508 -22.938 -2.398 1 98.94 296 GLY A C 1
ATOM 2293 O O . GLY A 1 296 ? -6.395 -23.062 -3.246 1 98.94 296 GLY A O 1
ATOM 2294 N N . GLY A 1 297 ? -5.02 -23.922 -1.708 1 98.94 297 GLY A N 1
ATOM 2295 C CA . GLY A 1 297 ? -5.492 -25.281 -1.948 1 98.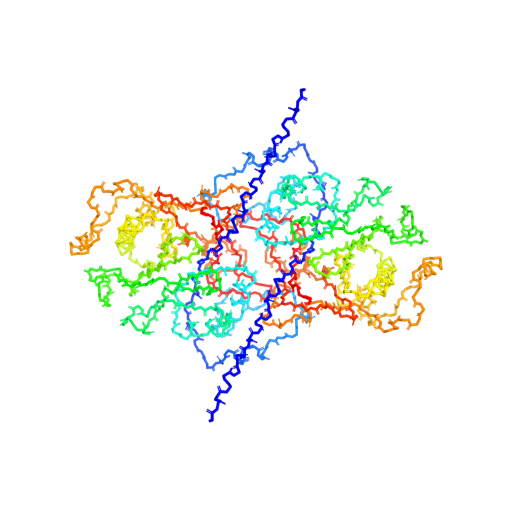94 297 GLY A CA 1
ATOM 2296 C C . GLY A 1 297 ? -6.941 -25.484 -1.555 1 98.94 297 GLY A C 1
ATOM 2297 O O . GLY A 1 297 ? -7.395 -24.953 -0.536 1 98.94 297 GLY A O 1
ATOM 2298 N N . SER A 1 298 ? -7.637 -26.281 -2.363 1 98.81 298 SER A N 1
ATOM 2299 C CA . SER A 1 298 ? -9.055 -26.531 -2.113 1 98.81 298 SER A CA 1
ATOM 2300 C C . SER A 1 298 ? -9.258 -27.375 -0.856 1 98.81 298 SER A C 1
ATOM 2302 O O . SER A 1 298 ? -10.383 -27.5 -0.366 1 98.81 298 SER A O 1
ATOM 2304 N N . ASN A 1 299 ? -8.164 -27.906 -0.28 1 98.38 299 ASN A N 1
ATOM 2305 C CA . ASN A 1 299 ? -8.25 -28.625 0.986 1 98.38 299 ASN A CA 1
ATOM 2306 C C . ASN A 1 299 ? -8.531 -27.672 2.15 1 98.38 299 ASN A C 1
ATOM 2308 O O . ASN A 1 299 ? -8.828 -28.125 3.258 1 98.38 299 ASN A O 1
ATOM 2312 N N . GLY A 1 300 ? -8.43 -26.469 2.016 1 98.12 300 GLY A N 1
ATOM 2313 C CA . GLY A 1 300 ? -8.852 -25.484 2.998 1 98.12 300 GLY A CA 1
ATOM 2314 C C . GLY A 1 300 ? -7.809 -25.203 4.062 1 98.12 300 GLY A C 1
ATOM 2315 O O . GLY A 1 300 ? -6.605 -25.266 3.789 1 98.12 300 GLY A O 1
ATOM 2316 N N . GLY A 1 301 ? -8.266 -24.672 5.148 1 97.56 301 GLY A N 1
ATOM 2317 C CA . GLY A 1 301 ? -7.383 -24.312 6.246 1 97.56 301 GLY A CA 1
ATOM 2318 C C . GLY A 1 301 ? -6.906 -22.875 6.191 1 97.56 301 GLY A C 1
ATOM 2319 O O . GLY A 1 301 ? -5.965 -22.5 6.887 1 97.56 301 GLY A O 1
ATOM 2320 N N . TRP A 1 302 ? -7.523 -22.156 5.371 1 97.81 302 TRP A N 1
ATOM 2321 C CA . TRP A 1 302 ? -7.172 -20.75 5.195 1 97.81 302 TRP A CA 1
ATOM 2322 C C . TRP A 1 302 ? -8.406 -19.906 4.891 1 97.81 302 TRP A C 1
ATOM 2324 O O . TRP A 1 302 ? -9.422 -20.438 4.422 1 97.81 302 TRP A O 1
ATOM 2334 N N . THR A 1 303 ? -8.359 -18.625 5.242 1 98.31 303 THR A N 1
ATOM 2335 C CA . THR A 1 303 ? -9.289 -17.594 4.824 1 98.31 303 THR A CA 1
ATOM 2336 C C . THR A 1 303 ? -8.547 -16.438 4.168 1 98.31 303 THR A C 1
ATOM 2338 O O . THR A 1 303 ? -7.59 -15.906 4.73 1 98.31 303 THR A O 1
ATOM 2341 N N . ALA A 1 304 ? -8.898 -16.109 2.92 1 98.5 304 ALA A N 1
ATOM 2342 C CA . ALA A 1 304 ? -8.391 -14.891 2.291 1 98.5 304 ALA A CA 1
ATOM 2343 C C . ALA A 1 304 ? -9.141 -13.664 2.787 1 98.5 304 ALA A C 1
ATOM 2345 O O . ALA A 1 304 ? -10.328 -13.492 2.508 1 98.5 304 ALA A O 1
ATOM 2346 N N . ASN A 1 305 ? -8.445 -12.781 3.439 1 98.06 305 ASN A N 1
ATOM 2347 C CA . ASN A 1 305 ? -9.078 -11.609 4.039 1 98.06 305 ASN A CA 1
ATOM 2348 C C . ASN A 1 305 ? -9.07 -10.414 3.09 1 98.06 305 ASN A C 1
ATOM 2350 O O . ASN A 1 305 ? -9.953 -9.562 3.156 1 98.06 305 ASN A O 1
ATOM 2354 N N . SER A 1 306 ? -8.086 -10.328 2.297 1 98.38 306 SER A N 1
ATOM 2355 C CA . SER A 1 306 ? -7.945 -9.258 1.312 1 98.38 306 SER A CA 1
ATOM 2356 C C . SER A 1 306 ? -7.023 -9.672 0.173 1 98.38 306 SER A C 1
ATOM 2358 O O . SER A 1 306 ? -6.262 -10.633 0.302 1 98.38 306 SER A O 1
ATOM 2360 N N . TYR A 1 307 ? -7.152 -9.047 -0.929 1 98.62 307 TYR A N 1
ATOM 2361 C CA . TYR A 1 307 ? -6.332 -9.242 -2.121 1 98.62 307 TYR A CA 1
ATOM 2362 C C . TYR A 1 307 ? -6.07 -7.914 -2.82 1 98.62 307 TYR A C 1
ATOM 2364 O O . TYR A 1 307 ? -7.004 -7.172 -3.135 1 98.62 307 TYR A O 1
ATOM 2372 N N . LYS A 1 308 ? -4.734 -7.555 -3.021 1 98.38 308 LYS A N 1
ATOM 2373 C CA . LYS A 1 308 ? -4.492 -6.289 -3.711 1 98.38 308 LYS A CA 1
ATOM 2374 C C . LYS A 1 308 ? -3.316 -6.406 -4.676 1 98.38 308 LYS A C 1
ATOM 2376 O O . LYS A 1 308 ? -2.357 -7.133 -4.41 1 98.38 308 LYS A O 1
ATOM 2381 N N . VAL A 1 309 ? -3.457 -5.727 -5.793 1 98.06 309 VAL A N 1
ATOM 2382 C CA . VAL A 1 309 ? -2.377 -5.438 -6.73 1 98.06 309 VAL A CA 1
ATOM 2383 C C . VAL A 1 309 ? -1.981 -3.969 -6.625 1 98.06 309 VAL A C 1
ATOM 2385 O O . VAL A 1 309 ? -2.838 -3.082 -6.68 1 98.06 309 VAL A O 1
ATOM 2388 N N . ASP A 1 310 ? -0.727 -3.713 -6.414 1 97.38 310 ASP A N 1
ATOM 2389 C CA . ASP A 1 310 ? -0.255 -2.338 -6.301 1 97.38 310 ASP A CA 1
ATOM 2390 C C . ASP A 1 310 ? 0.284 -1.828 -7.633 1 97.38 310 ASP A C 1
ATOM 2392 O O . ASP A 1 310 ? 0.595 -2.619 -8.523 1 97.38 310 ASP A O 1
ATOM 2396 N N . SER A 1 311 ? 0.349 -0.517 -7.758 1 93.44 311 SER A N 1
ATOM 2397 C CA . SER A 1 311 ? 1.05 0.089 -8.883 1 93.44 311 SER A CA 1
ATOM 2398 C C . SER A 1 311 ? 2.561 -0.068 -8.742 1 93.44 311 SER A C 1
ATOM 2400 O O . SER A 1 311 ? 3.094 -0.027 -7.633 1 93.44 311 SER A O 1
ATOM 2402 N N . ALA A 1 312 ? 3.164 -0.18 -9.883 1 94.56 312 ALA A N 1
ATOM 2403 C CA . ALA A 1 312 ? 4.625 -0.195 -9.906 1 94.56 312 ALA A CA 1
ATOM 2404 C C . ALA A 1 312 ? 5.18 1.163 -10.328 1 94.56 312 ALA A C 1
ATOM 2406 O O . ALA A 1 312 ? 6.395 1.362 -10.352 1 94.56 312 ALA A O 1
ATOM 2407 N N . LEU A 1 313 ? 4.32 2.096 -10.602 1 93.06 313 LEU A N 1
ATOM 2408 C CA . LEU A 1 313 ? 4.715 3.391 -11.148 1 93.06 313 LEU A CA 1
ATOM 2409 C C . LEU A 1 313 ? 4.887 4.418 -10.039 1 93.06 313 LEU A C 1
ATOM 2411 O O . LEU A 1 313 ? 4.059 4.5 -9.125 1 93.06 313 LEU A O 1
ATOM 2415 N N . ASN A 1 314 ? 5.953 5.211 -10.141 1 93.31 314 ASN A N 1
ATOM 2416 C CA . ASN A 1 314 ? 6.188 6.324 -9.219 1 93.31 314 ASN A CA 1
ATOM 2417 C C . ASN A 1 314 ? 6.07 7.668 -9.93 1 93.31 314 ASN A C 1
ATOM 2419 O O . ASN A 1 314 ? 6.051 7.727 -11.164 1 93.31 314 ASN A O 1
ATOM 2423 N N . ASP A 1 315 ? 6.078 8.727 -9.164 1 93.25 315 ASP A N 1
ATOM 2424 C CA . ASP A 1 315 ? 5.836 10.07 -9.688 1 93.25 315 ASP A CA 1
ATOM 2425 C C . ASP A 1 315 ? 6.969 10.508 -10.609 1 93.25 315 ASP A C 1
ATOM 2427 O O . ASP A 1 315 ? 6.773 11.375 -11.469 1 93.25 315 ASP A O 1
ATOM 2431 N N . ASP A 1 316 ? 8.117 9.953 -10.453 1 90.31 316 ASP A N 1
ATOM 2432 C CA . ASP A 1 316 ? 9.234 10.344 -11.305 1 90.31 316 ASP A CA 1
ATOM 2433 C C . ASP A 1 316 ? 9.211 9.578 -12.625 1 90.31 316 ASP A C 1
ATOM 2435 O O . ASP A 1 316 ? 10.102 9.742 -13.461 1 90.31 316 ASP A O 1
ATOM 2439 N N . GLY A 1 317 ? 8.281 8.695 -12.727 1 91.19 317 GLY A N 1
ATOM 2440 C CA . GLY A 1 317 ? 8.133 7.922 -13.953 1 91.19 317 GLY A CA 1
ATOM 2441 C C . GLY A 1 317 ? 8.812 6.566 -13.891 1 91.19 317 GLY A C 1
ATOM 2442 O O . GLY A 1 317 ? 8.711 5.77 -14.82 1 91.19 317 GLY A O 1
ATOM 2443 N N . LEU A 1 318 ? 9.492 6.297 -12.859 1 92.69 318 LEU A N 1
ATOM 2444 C CA . LEU A 1 318 ? 10.164 5.008 -12.734 1 92.69 318 LEU A CA 1
ATOM 2445 C C . LEU A 1 318 ? 9.148 3.885 -12.555 1 92.69 318 LEU A C 1
ATOM 2447 O O . LEU A 1 318 ? 8.297 3.949 -11.656 1 92.69 318 LEU A O 1
ATOM 2451 N N . LEU A 1 319 ? 9.203 2.926 -13.422 1 94.44 319 LEU A N 1
ATOM 2452 C CA . LEU A 1 319 ? 8.57 1.632 -13.195 1 94.44 319 LEU A CA 1
ATOM 2453 C C . LEU A 1 319 ? 9.516 0.677 -12.477 1 94.44 319 LEU A C 1
ATOM 2455 O O . LEU A 1 319 ? 10.602 0.367 -12.984 1 94.44 319 LEU A O 1
ATOM 2459 N N . MET A 1 320 ? 9.094 0.198 -11.336 1 96.12 320 MET A N 1
ATOM 2460 C CA . MET A 1 320 ? 9.938 -0.667 -10.516 1 96.12 320 MET A CA 1
ATOM 2461 C C . MET A 1 320 ? 10.148 -2.02 -11.195 1 96.12 320 MET A C 1
ATOM 2463 O O . MET A 1 320 ? 11.164 -2.678 -10.961 1 96.12 320 MET A O 1
ATOM 2467 N N . SER A 1 321 ? 9.234 -2.465 -11.914 1 97.31 321 SER A N 1
ATOM 2468 C CA . SER A 1 321 ? 9.18 -3.701 -12.695 1 97.31 321 SER A CA 1
ATOM 2469 C C . SER A 1 321 ? 8.117 -3.627 -13.781 1 97.31 321 SER A C 1
ATOM 2471 O O . SER A 1 321 ? 7.219 -2.783 -13.719 1 97.31 321 SER A O 1
ATOM 2473 N N . ASP A 1 322 ? 8.312 -4.453 -14.789 1 97 322 ASP A N 1
ATOM 2474 C CA . ASP A 1 322 ? 7.23 -4.578 -15.758 1 97 322 ASP A CA 1
ATOM 2475 C C . ASP A 1 322 ? 6.062 -5.375 -15.188 1 97 322 ASP A C 1
ATOM 2477 O O . ASP A 1 322 ? 5.02 -5.508 -15.828 1 97 322 ASP A O 1
ATOM 2481 N N . HIS A 1 323 ? 6.211 -5.93 -13.992 1 98.44 323 HIS A N 1
ATOM 2482 C CA . HIS A 1 323 ? 5.145 -6.555 -13.219 1 98.44 323 HIS A CA 1
ATOM 2483 C C . HIS A 1 323 ? 4.785 -5.723 -11.992 1 98.44 323 HIS A C 1
ATOM 2485 O O . HIS A 1 323 ? 5.562 -4.863 -11.57 1 98.44 323 HIS A O 1
ATOM 2491 N N . ARG A 1 324 ? 3.641 -5.973 -11.469 1 97.69 324 ARG A N 1
ATOM 2492 C CA . ARG A 1 324 ? 3.129 -5.293 -10.281 1 97.69 324 ARG A CA 1
ATOM 2493 C C . ARG A 1 324 ? 3.059 -6.242 -9.094 1 97.69 324 ARG A C 1
ATOM 2495 O O . ARG A 1 324 ? 2.715 -7.418 -9.25 1 97.69 324 ARG A O 1
ATOM 2502 N N . PRO A 1 325 ? 3.42 -5.742 -7.91 1 98.5 325 PRO A N 1
ATOM 2503 C CA . PRO A 1 325 ? 3.346 -6.625 -6.746 1 98.5 325 PRO A CA 1
ATOM 2504 C C . PRO A 1 325 ? 1.909 -6.949 -6.34 1 98.5 325 PRO A C 1
ATOM 2506 O O . PRO A 1 325 ? 1.032 -6.086 -6.422 1 98.5 325 PRO A O 1
ATOM 2509 N N . THR A 1 326 ? 1.7 -8.172 -5.965 1 98.81 326 THR A N 1
ATOM 2510 C CA . THR A 1 326 ? 0.416 -8.68 -5.492 1 98.81 326 THR A CA 1
ATOM 2511 C C . THR A 1 326 ? 0.524 -9.172 -4.055 1 98.81 326 THR A C 1
ATOM 2513 O O . THR A 1 326 ? 1.469 -9.891 -3.709 1 98.81 326 THR A O 1
ATOM 2516 N N . PHE A 1 327 ? -0.437 -8.703 -3.193 1 98.75 327 PHE A N 1
ATOM 2517 C CA . PHE A 1 327 ? -0.44 -9.109 -1.791 1 98.75 327 PHE A CA 1
ATOM 2518 C C . PHE A 1 327 ? -1.793 -9.688 -1.397 1 98.75 327 PHE A C 1
ATOM 2520 O O . PHE A 1 327 ? -2.834 -9.234 -1.878 1 98.75 327 PHE A O 1
ATOM 2527 N N . VAL A 1 328 ? -1.742 -10.695 -0.511 1 98.75 328 VAL A N 1
ATOM 2528 C CA . VAL A 1 328 ? -2.934 -11.312 0.064 1 98.75 328 VAL A CA 1
ATOM 2529 C C . VAL A 1 328 ? -2.775 -11.43 1.578 1 98.75 328 VAL A C 1
ATOM 2531 O O . VAL A 1 328 ? -1.706 -11.797 2.07 1 98.75 328 VAL A O 1
ATOM 2534 N N . ASP A 1 329 ? -3.807 -11.008 2.285 1 98.38 329 ASP A N 1
ATOM 2535 C CA . ASP A 1 329 ? -3.869 -11.297 3.715 1 98.38 329 ASP A CA 1
ATOM 2536 C C . ASP A 1 329 ? -4.609 -12.609 3.98 1 98.38 329 ASP A C 1
ATOM 2538 O O . ASP A 1 329 ? -5.727 -12.805 3.494 1 98.38 329 ASP A O 1
ATOM 2542 N N . ILE A 1 330 ? -3.904 -13.477 4.754 1 98.06 330 ILE A N 1
ATOM 2543 C CA . ILE A 1 330 ? -4.48 -14.789 5.023 1 98.06 330 ILE A CA 1
ATOM 2544 C C . ILE A 1 330 ? -4.551 -15.023 6.531 1 98.06 330 ILE A C 1
ATOM 2546 O O . ILE A 1 330 ? -3.67 -14.586 7.277 1 98.06 330 ILE A O 1
ATOM 2550 N N . SER A 1 331 ? -5.609 -15.68 6.922 1 96.88 331 SER A N 1
ATOM 2551 C CA . SER A 1 331 ? -5.719 -16.219 8.273 1 96.88 331 SER A CA 1
ATOM 2552 C C . SER A 1 331 ? -6.027 -17.719 8.25 1 96.88 331 SER A C 1
ATOM 2554 O O . SER A 1 331 ? -6.43 -18.25 7.223 1 96.88 331 SER A O 1
ATOM 2556 N N . PHE A 1 332 ? -5.715 -18.328 9.383 1 95.19 332 PHE A N 1
ATOM 2557 C CA . PHE A 1 332 ? -5.867 -19.766 9.484 1 95.19 332 PHE A CA 1
ATOM 2558 C C . PHE A 1 332 ? -6.941 -20.125 10.508 1 95.19 332 PHE A C 1
ATOM 2560 O O . PHE A 1 332 ? -7.141 -19.406 11.484 1 95.19 332 PHE A O 1
ATOM 2567 N N . MET B 1 1 ? 38.438 -21.484 40.812 1 33.09 1 MET B N 1
ATOM 2568 C CA . MET B 1 1 ? 38.281 -20.406 39.844 1 33.09 1 MET B CA 1
ATOM 2569 C C . MET B 1 1 ? 36.906 -20.5 39.156 1 33.09 1 MET B C 1
ATOM 2571 O O . MET B 1 1 ? 36.688 -21.328 38.25 1 33.09 1 MET B O 1
ATOM 2575 N N . LEU B 1 2 ? 35.844 -20.172 39.875 1 36.38 2 LEU B N 1
ATOM 2576 C CA . LEU B 1 2 ? 34.438 -20.219 39.5 1 36.38 2 LEU B CA 1
ATOM 2577 C C . LEU B 1 2 ? 34.094 -19.156 38.469 1 36.38 2 LEU B C 1
ATOM 2579 O O . LEU B 1 2 ? 34.281 -17.953 38.75 1 36.38 2 LEU B O 1
ATOM 2583 N N . SER B 1 3 ? 34.25 -19.469 37.156 1 37.69 3 SER B N 1
ATOM 2584 C CA . SER B 1 3 ? 33.875 -18.578 36.062 1 37.69 3 SER B CA 1
ATOM 2585 C C . SER B 1 3 ? 32.375 -18.219 36.156 1 37.69 3 SER B C 1
ATOM 2587 O O . SER B 1 3 ? 31.531 -19.094 36.125 1 37.69 3 SER B O 1
ATOM 2589 N N . LEU B 1 4 ? 32 -17.031 36.719 1 33.91 4 LEU B N 1
ATOM 2590 C CA . LEU B 1 4 ? 30.688 -16.422 36.656 1 33.91 4 LEU B CA 1
ATOM 2591 C C . LEU B 1 4 ? 30.281 -16.141 35.219 1 33.91 4 LEU B C 1
ATOM 2593 O O . LEU B 1 4 ? 30.922 -15.359 34.5 1 33.91 4 LEU B O 1
ATOM 2597 N N . ALA B 1 5 ? 29.562 -17.062 34.656 1 39.59 5 ALA B N 1
ATOM 2598 C CA . ALA B 1 5 ? 28.891 -16.766 33.375 1 39.59 5 ALA B CA 1
ATOM 2599 C C . ALA B 1 5 ? 27.922 -15.602 33.531 1 39.59 5 ALA B C 1
ATOM 2601 O O . ALA B 1 5 ? 26.922 -15.703 34.25 1 39.59 5 ALA B O 1
ATOM 2602 N N . ALA B 1 6 ? 28.312 -14.336 33.219 1 40.72 6 ALA B N 1
ATOM 2603 C CA . ALA B 1 6 ? 27.391 -13.211 33.062 1 40.72 6 ALA B CA 1
ATOM 2604 C C . ALA B 1 6 ? 26.328 -13.508 32.031 1 40.72 6 ALA B C 1
ATOM 2606 O O . ALA B 1 6 ? 26.656 -13.766 30.859 1 40.72 6 ALA B O 1
ATOM 2607 N N . TYR B 1 7 ? 25.156 -13.875 32.469 1 37.06 7 TYR B N 1
ATOM 2608 C CA . TYR B 1 7 ? 24.016 -13.914 31.547 1 37.06 7 TYR B CA 1
ATOM 2609 C C . TYR B 1 7 ? 23.734 -12.539 30.969 1 37.06 7 TYR B C 1
ATOM 2611 O O . TYR B 1 7 ? 23.375 -11.609 31.688 1 37.06 7 TYR B O 1
ATOM 2619 N N . LEU B 1 8 ? 24.344 -12.148 29.906 1 32.53 8 LEU B N 1
ATOM 2620 C CA . LEU B 1 8 ? 23.906 -10.977 29.156 1 32.53 8 LEU B CA 1
ATOM 2621 C C . LEU B 1 8 ? 22.422 -11.07 28.812 1 32.53 8 LEU B C 1
ATOM 2623 O O . LEU B 1 8 ? 22.016 -11.906 28 1 32.53 8 LEU B O 1
ATOM 2627 N N . LEU B 1 9 ? 21.625 -10.758 29.719 1 33.44 9 LEU B N 1
ATOM 2628 C CA . LEU B 1 9 ? 20.234 -10.516 29.344 1 33.44 9 LEU B CA 1
ATOM 2629 C C . LEU B 1 9 ? 20.141 -9.539 28.172 1 33.44 9 LEU B C 1
ATOM 2631 O O . LEU B 1 9 ? 20.406 -8.344 28.328 1 33.44 9 LEU B O 1
ATOM 2635 N N . VAL B 1 10 ? 20.391 -10 27.047 1 33.75 10 VAL B N 1
ATOM 2636 C CA . VAL B 1 10 ? 19.969 -9.172 25.922 1 33.75 10 VAL B CA 1
ATOM 2637 C C . VAL B 1 10 ? 18.5 -8.812 26.062 1 33.75 10 VAL B C 1
ATOM 2639 O O . VAL B 1 10 ? 17.625 -9.68 25.953 1 33.75 10 VAL B O 1
ATOM 2642 N N . ILE B 1 11 ? 18.203 -7.902 26.922 1 32.31 11 ILE B N 1
ATOM 2643 C CA . ILE B 1 11 ? 16.875 -7.297 26.844 1 32.31 11 ILE B CA 1
ATOM 2644 C C . ILE B 1 11 ? 16.578 -6.875 25.406 1 32.31 11 ILE B C 1
ATOM 2646 O O . ILE B 1 11 ? 17.172 -5.922 24.891 1 32.31 11 ILE B O 1
ATOM 2650 N N . THR B 1 12 ? 16.391 -7.789 24.578 1 34.97 12 THR B N 1
ATOM 2651 C CA . THR B 1 12 ? 15.844 -7.352 23.297 1 34.97 12 THR B CA 1
ATOM 2652 C C . THR B 1 12 ? 14.656 -6.406 23.5 1 34.97 12 THR B C 1
ATOM 2654 O O . THR B 1 12 ? 13.703 -6.754 24.203 1 34.97 12 THR B O 1
ATOM 2657 N N . SER B 1 13 ? 14.898 -5.199 23.781 1 34.88 13 SER B N 1
ATOM 2658 C CA . SER B 1 13 ? 13.805 -4.238 23.812 1 34.88 13 SER B CA 1
ATOM 2659 C C . SER B 1 13 ? 12.68 -4.645 22.859 1 34.88 13 SER B C 1
ATOM 2661 O O . SER B 1 13 ? 12.938 -4.977 21.703 1 34.88 13 SER B O 1
ATOM 2663 N N . PRO B 1 14 ? 11.688 -5.086 23.375 1 40.53 14 PRO B N 1
ATOM 2664 C CA . PRO B 1 14 ? 10.586 -5.422 22.484 1 40.53 14 PRO B CA 1
ATOM 2665 C C . PRO B 1 14 ? 10.453 -4.441 21.312 1 40.53 14 PRO B C 1
ATOM 2667 O O . PRO B 1 14 ? 10.594 -3.23 21.5 1 40.53 14 PRO B O 1
ATOM 2670 N N . LEU B 1 15 ? 10.953 -4.707 20.203 1 44.81 15 LEU B N 1
ATOM 2671 C CA . LEU B 1 15 ? 10.75 -3.922 19 1 44.81 15 LEU B CA 1
ATOM 2672 C C . LEU B 1 15 ? 9.398 -3.219 19.031 1 44.81 15 LEU B C 1
ATOM 2674 O O . LEU B 1 15 ? 8.352 -3.873 19.062 1 44.81 15 LEU B O 1
ATOM 2678 N N . VAL B 1 16 ? 9.273 -2.197 19.766 1 52.03 16 VAL B N 1
ATOM 2679 C CA . VAL B 1 16 ? 8.078 -1.362 19.844 1 52.03 16 VAL B CA 1
ATOM 2680 C C . VAL B 1 16 ? 7.445 -1.229 18.469 1 52.03 16 VAL B C 1
ATOM 2682 O O . VAL B 1 16 ? 8.086 -0.768 17.516 1 52.03 16 VAL B O 1
ATOM 2685 N N . SER B 1 17 ? 6.34 -1.901 18.188 1 73.62 17 SER B N 1
ATOM 2686 C CA . SER B 1 17 ? 5.578 -1.927 16.938 1 73.62 17 SER B CA 1
ATOM 2687 C C . SER B 1 17 ? 5.215 -0.517 16.484 1 73.62 17 SER B C 1
ATOM 2689 O O . SER B 1 17 ? 4.785 0.31 17.297 1 73.62 17 SER B O 1
ATOM 2691 N N . ALA B 1 18 ? 5.633 -0.032 15.328 1 88.62 18 ALA B N 1
ATOM 2692 C CA . ALA B 1 18 ? 5.359 1.265 14.711 1 88.62 18 ALA B CA 1
ATOM 2693 C C . ALA B 1 18 ? 3.857 1.482 14.547 1 88.62 18 ALA B C 1
ATOM 2695 O O . ALA B 1 18 ? 3.102 0.525 14.359 1 88.62 18 ALA B O 1
ATOM 2696 N N . LEU B 1 19 ? 3.445 2.688 14.898 1 96.69 19 LEU B N 1
ATOM 2697 C CA . LEU B 1 19 ? 2.082 3.137 14.641 1 96.69 19 LEU B CA 1
ATOM 2698 C C . LEU B 1 19 ? 1.982 3.814 13.281 1 96.69 19 LEU B C 1
ATOM 2700 O O . LEU B 1 19 ? 2.762 4.719 12.977 1 96.69 19 LEU B O 1
ATOM 2704 N N . ARG B 1 20 ? 1.084 3.32 12.43 1 98.31 20 ARG B N 1
ATOM 2705 C CA . ARG B 1 20 ? 0.894 3.973 11.141 1 98.31 20 ARG B CA 1
ATOM 2706 C C . ARG B 1 20 ? -0.204 5.027 11.219 1 98.31 20 ARG B C 1
ATOM 2708 O O . ARG B 1 20 ? -1.361 4.707 11.5 1 98.31 20 ARG B O 1
ATOM 2715 N N . ILE B 1 21 ? 0.161 6.281 10.875 1 98.5 21 ILE B N 1
ATOM 2716 C CA . ILE B 1 21 ? -0.741 7.43 10.836 1 98.5 21 ILE B CA 1
ATOM 2717 C C . ILE B 1 21 ? -0.928 7.898 9.398 1 98.5 21 ILE B C 1
ATOM 2719 O O . ILE B 1 21 ? 0.037 7.973 8.633 1 98.5 21 ILE B O 1
ATOM 2723 N N . GLY B 1 22 ? -2.219 8.148 9.055 1 98.62 22 GLY B N 1
ATOM 2724 C CA . GLY B 1 22 ? -2.49 8.586 7.695 1 98.62 22 GLY B CA 1
ATOM 2725 C C . GLY B 1 22 ? -3.27 9.891 7.629 1 98.62 22 GLY B C 1
ATOM 2726 O O . GLY B 1 22 ? -3.879 10.305 8.617 1 98.62 22 GLY B O 1
ATOM 2727 N N . THR B 1 23 ? -3.197 10.602 6.523 1 98.94 23 THR B N 1
ATOM 2728 C CA . THR B 1 23 ? -4.039 11.742 6.184 1 98.94 23 THR B CA 1
ATOM 2729 C C . THR B 1 23 ? -4.512 11.656 4.738 1 98.94 23 THR B C 1
ATOM 2731 O O . THR B 1 23 ? -3.766 11.219 3.857 1 98.94 23 THR B O 1
ATOM 2734 N N . TRP B 1 24 ? -5.781 11.977 4.566 1 98.94 24 TRP B N 1
ATOM 2735 C CA . TRP B 1 24 ? -6.359 11.867 3.229 1 98.94 24 TRP B CA 1
ATOM 2736 C C . TRP B 1 24 ? -7.559 12.797 3.072 1 98.94 24 TRP B C 1
ATOM 2738 O O . TRP B 1 24 ? -8.555 12.656 3.781 1 98.94 24 TRP B O 1
ATOM 2748 N N . ASN B 1 25 ? -7.422 13.797 2.176 1 98.94 25 ASN B N 1
ATOM 2749 C CA . ASN B 1 25 ? -8.586 14.57 1.752 1 98.94 25 ASN B CA 1
ATOM 2750 C C . ASN B 1 25 ? -9.531 13.734 0.894 1 98.94 25 ASN B C 1
ATOM 2752 O O . ASN B 1 25 ? -9.148 13.273 -0.185 1 98.94 25 ASN B O 1
ATOM 2756 N N . MET B 1 26 ? -10.773 13.602 1.329 1 97.88 26 MET B N 1
ATOM 2757 C CA . MET B 1 26 ? -11.727 12.656 0.756 1 97.88 26 MET B CA 1
ATOM 2758 C C . MET B 1 26 ? -12.391 13.234 -0.486 1 97.88 26 MET B C 1
ATOM 2760 O O . MET B 1 26 ? -13.055 12.516 -1.235 1 97.88 26 MET B O 1
ATOM 2764 N N . ARG B 1 27 ? -12.141 14.469 -0.751 1 98.12 27 ARG B N 1
ATOM 2765 C CA . ARG B 1 27 ? -13.016 15.172 -1.684 1 98.12 27 ARG B CA 1
ATOM 2766 C C . ARG B 1 27 ? -14.484 15.023 -1.276 1 98.12 27 ARG B C 1
ATOM 2768 O O . ARG B 1 27 ? -14.992 13.914 -1.168 1 98.12 27 ARG B O 1
ATOM 2775 N N . TYR B 1 28 ? -15.188 16.109 -1.069 1 98 28 TYR B N 1
ATOM 2776 C CA . TYR B 1 28 ? -16.547 16.062 -0.54 1 98 28 TYR B CA 1
ATOM 2777 C C . TYR B 1 28 ? -17.5 15.422 -1.54 1 98 28 TYR B C 1
ATOM 2779 O O . TYR B 1 28 ? -17.172 15.305 -2.725 1 98 28 TYR B O 1
ATOM 2787 N N . ASP B 1 29 ? -18.609 15 -1.097 1 98 29 ASP B N 1
ATOM 2788 C CA . ASP B 1 29 ? -19.656 14.367 -1.9 1 98 29 ASP B CA 1
ATOM 2789 C C . ASP B 1 29 ? -20.359 15.391 -2.785 1 98 29 ASP B C 1
ATOM 2791 O O . ASP B 1 29 ? -21.516 15.734 -2.541 1 98 29 ASP B O 1
ATOM 2795 N N . SER B 1 30 ? -19.734 15.727 -3.881 1 96.56 30 SER B N 1
ATOM 2796 C CA . SER B 1 30 ? -20.25 16.766 -4.766 1 96.56 30 SER B CA 1
ATOM 2797 C C . SER B 1 30 ? -21.359 16.234 -5.668 1 96.56 30 SER B C 1
ATOM 2799 O O . SER B 1 30 ? -22.078 17.016 -6.293 1 96.56 30 SER B O 1
ATOM 2801 N N . GLN B 1 31 ? -21.516 14.938 -5.785 1 97 31 GLN B N 1
ATOM 2802 C CA . GLN B 1 31 ? -22.5 14.258 -6.621 1 97 31 GLN B CA 1
ATOM 2803 C C . GLN B 1 31 ? -23.344 13.289 -5.801 1 97 31 GLN B C 1
ATOM 2805 O O . GLN B 1 31 ? -23.422 12.102 -6.125 1 97 31 GLN B O 1
ATOM 2810 N N . SER B 1 32 ? -24 13.859 -4.891 1 97.44 32 SER B N 1
ATOM 2811 C CA . SER B 1 32 ? -24.734 13.062 -3.904 1 97.44 32 SER B CA 1
ATOM 2812 C C . SER B 1 32 ? -25.875 12.289 -4.551 1 97.44 32 SER B C 1
ATOM 2814 O O . SER B 1 32 ? -26.516 12.773 -5.484 1 97.44 32 SER B O 1
ATOM 2816 N N . ASN B 1 33 ? -26.078 11.062 -4.125 1 98.25 33 ASN B N 1
ATOM 2817 C CA . ASN B 1 33 ? -27.188 10.195 -4.492 1 98.25 33 ASN B CA 1
ATOM 2818 C C . ASN B 1 33 ? -27.656 9.359 -3.311 1 98.25 33 ASN B C 1
ATOM 2820 O O . ASN B 1 33 ? -27.156 9.508 -2.197 1 98.25 33 ASN B O 1
ATOM 2824 N N . ASP B 1 34 ? -28.656 8.539 -3.543 1 97.88 34 ASP B N 1
ATOM 2825 C CA . ASP B 1 34 ? -29.297 7.828 -2.434 1 97.88 34 ASP B CA 1
ATOM 2826 C C . ASP B 1 34 ? -28.812 6.383 -2.354 1 97.88 34 ASP B C 1
ATOM 2828 O O . ASP B 1 34 ? -29.438 5.547 -1.703 1 97.88 34 ASP B O 1
ATOM 2832 N N . ILE B 1 35 ? -27.766 6.078 -2.986 1 98.5 35 ILE B N 1
ATOM 2833 C CA . ILE B 1 35 ? -27.234 4.723 -2.951 1 98.5 35 ILE B CA 1
ATOM 2834 C C . ILE B 1 35 ? -26.609 4.449 -1.581 1 98.5 35 ILE B C 1
ATOM 2836 O O . ILE B 1 35 ? -25.734 5.191 -1.128 1 98.5 35 ILE B O 1
ATOM 2840 N N . THR B 1 36 ? -27.047 3.357 -0.936 1 98.5 36 THR B N 1
ATOM 2841 C CA . THR B 1 36 ? -26.562 3.014 0.395 1 98.5 36 THR B CA 1
ATOM 2842 C C . THR B 1 36 ? -25.219 2.279 0.308 1 98.5 36 THR B C 1
ATOM 2844 O O . THR B 1 36 ? -24.828 1.832 -0.769 1 98.5 36 THR B O 1
ATOM 2847 N N . VAL B 1 37 ? -24.578 2.191 1.408 1 98.62 37 VAL B N 1
ATOM 2848 C CA . VAL B 1 37 ? -23.328 1.442 1.476 1 98.62 37 VAL B CA 1
ATOM 2849 C C . VAL B 1 37 ? -23.562 -0.001 1.038 1 98.62 37 VAL B C 1
ATOM 2851 O O . VAL B 1 37 ? -22.812 -0.546 0.233 1 98.62 37 VAL B O 1
ATOM 2854 N N . GLN B 1 38 ? -24.656 -0.615 1.562 1 98.25 38 GLN B N 1
ATOM 2855 C CA . GLN B 1 38 ? -24.953 -2.004 1.221 1 98.25 38 GLN B CA 1
ATOM 2856 C C . GLN B 1 38 ? -25.203 -2.16 -0.276 1 98.25 38 GLN B C 1
ATOM 2858 O O . GLN B 1 38 ? -24.766 -3.143 -0.883 1 98.25 38 GLN B O 1
ATOM 2863 N N . GLU B 1 39 ? -25.891 -1.182 -0.843 1 98.5 39 GLU B N 1
ATOM 2864 C CA . GLU B 1 39 ? -26.125 -1.226 -2.281 1 98.5 39 GLU B CA 1
ATOM 2865 C C . GLU B 1 39 ? -24.828 -1.122 -3.064 1 98.5 39 GLU B C 1
ATOM 2867 O O . GLU B 1 39 ? -24.656 -1.767 -4.105 1 98.5 39 GLU B O 1
ATOM 2872 N N . SER B 1 40 ? -23.906 -0.266 -2.607 1 98.25 40 SER B N 1
ATOM 2873 C CA . SER B 1 40 ? -22.578 -0.199 -3.221 1 98.25 40 SER B CA 1
ATOM 2874 C C . SER B 1 40 ? -21.875 -1.551 -3.166 1 98.25 40 SER B C 1
ATOM 2876 O O . SER B 1 40 ? -21.312 -2.002 -4.164 1 98.25 40 SER B O 1
ATOM 2878 N N . ILE B 1 41 ? -21.922 -2.205 -2.029 1 97.81 41 ILE B N 1
ATOM 2879 C CA . ILE B 1 41 ? -21.266 -3.488 -1.822 1 97.81 41 ILE B CA 1
ATOM 2880 C C . ILE B 1 41 ? -21.906 -4.547 -2.715 1 97.81 41 ILE B C 1
ATOM 2882 O O . ILE B 1 41 ? -21.203 -5.316 -3.377 1 97.81 41 ILE B O 1
ATOM 2886 N N . ASP B 1 42 ? -23.219 -4.551 -2.803 1 97.62 42 AS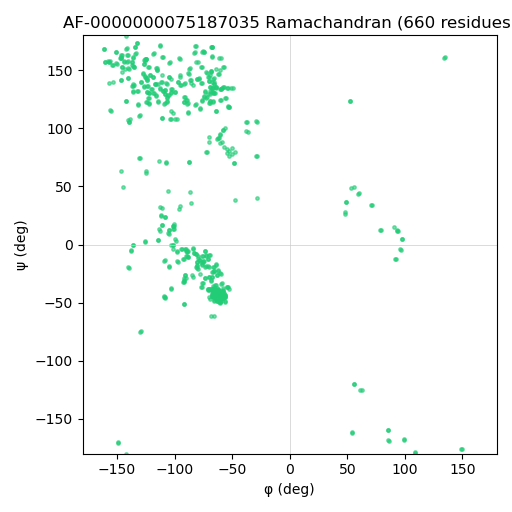P B N 1
ATOM 2887 C CA . ASP B 1 42 ? -23.969 -5.543 -3.576 1 97.62 42 ASP B CA 1
ATOM 2888 C C . ASP B 1 42 ? -23.688 -5.398 -5.07 1 97.62 42 ASP B C 1
ATOM 2890 O O . ASP B 1 42 ? -23.859 -6.348 -5.836 1 97.62 42 ASP B O 1
ATOM 2894 N N . SER B 1 43 ? -23.266 -4.246 -5.465 1 96.12 43 SER B N 1
ATOM 2895 C CA . SER B 1 43 ? -23.094 -3.973 -6.887 1 96.12 43 SER B CA 1
ATOM 2896 C C . SER B 1 43 ? -21.672 -4.328 -7.348 1 96.12 43 SER B C 1
ATOM 2898 O O . SER B 1 43 ? -21.375 -4.242 -8.539 1 96.12 43 SER B O 1
ATOM 2900 N N . LEU B 1 44 ? -20.844 -4.727 -6.449 1 96.38 44 LEU B N 1
ATOM 2901 C CA . LEU B 1 44 ? -19.469 -5.047 -6.816 1 96.38 44 LEU B CA 1
ATOM 2902 C C . LEU B 1 44 ? -19.422 -6.238 -7.762 1 96.38 44 LEU B C 1
ATOM 2904 O O . LEU B 1 44 ? -20.109 -7.242 -7.539 1 96.38 44 LEU B O 1
ATOM 2908 N N . ALA B 1 45 ? -18.625 -6.086 -8.758 1 92.81 45 ALA B N 1
ATOM 2909 C CA . ALA B 1 45 ? -18.484 -7.145 -9.758 1 92.81 45 ALA B CA 1
ATOM 2910 C C . ALA B 1 45 ? -17.641 -8.297 -9.227 1 92.81 45 ALA B C 1
ATOM 2912 O O . ALA B 1 45 ? -16.969 -8.156 -8.188 1 92.81 45 ALA B O 1
ATOM 2913 N N . ASP B 1 46 ? -17.688 -9.391 -9.93 1 95.94 46 ASP B N 1
ATOM 2914 C CA . ASP B 1 46 ? -16.797 -10.516 -9.664 1 95.94 46 ASP B CA 1
ATOM 2915 C C . ASP B 1 46 ? -15.336 -10.109 -9.836 1 95.94 46 ASP B C 1
ATOM 2917 O O . ASP B 1 46 ? -14.93 -9.641 -10.898 1 95.94 46 ASP B O 1
ATOM 2921 N N . PRO B 1 47 ? -14.578 -10.344 -8.773 1 96.31 47 PRO B N 1
ATOM 2922 C CA . PRO B 1 47 ? -13.18 -9.906 -8.844 1 96.31 47 PRO B CA 1
ATOM 2923 C C . PRO B 1 47 ? -12.398 -10.641 -9.93 1 96.31 47 PRO B C 1
ATOM 2925 O O . PRO B 1 47 ? -11.305 -10.203 -10.312 1 96.31 47 PRO B O 1
ATOM 2928 N N . LEU B 1 48 ? -12.875 -11.734 -10.406 1 96.62 48 LEU B N 1
ATOM 2929 C CA . LEU B 1 48 ? -12.156 -12.523 -11.406 1 96.62 48 LEU B CA 1
ATOM 2930 C C . LEU B 1 48 ? -12.508 -12.062 -12.812 1 96.62 48 LEU B C 1
ATOM 2932 O O . LEU B 1 48 ? -11.891 -12.5 -13.789 1 96.62 48 LEU B O 1
ATOM 2936 N N . GLN B 1 49 ? -13.477 -11.133 -12.883 1 92.38 49 GLN B N 1
ATOM 2937 C CA . GLN B 1 49 ? -13.828 -10.617 -14.203 1 92.38 49 GLN B CA 1
ATOM 2938 C C . GLN B 1 49 ? -12.695 -9.781 -14.789 1 92.38 49 GLN B C 1
ATOM 2940 O O . GLN B 1 49 ? -12.195 -8.859 -14.133 1 92.38 49 GLN B O 1
ATOM 2945 N N . ASN B 1 50 ? -12.359 -10.047 -15.992 1 86.56 50 ASN B N 1
ATOM 2946 C CA . ASN B 1 50 ? -11.25 -9.383 -16.672 1 86.56 50 ASN B CA 1
ATOM 2947 C C . ASN B 1 50 ? -11.602 -7.949 -17.047 1 86.56 50 ASN B C 1
ATOM 2949 O O . ASN B 1 50 ? -12.68 -7.691 -17.578 1 86.56 50 ASN B O 1
ATOM 2953 N N . PHE B 1 51 ? -10.672 -7.051 -16.688 1 82.31 51 PHE B N 1
ATOM 2954 C CA . PHE B 1 51 ? -10.695 -5.695 -17.234 1 82.31 51 PHE B CA 1
ATOM 2955 C C . PHE B 1 51 ? -9.297 -5.09 -17.234 1 82.31 51 PHE B C 1
ATOM 2957 O O . PHE B 1 51 ? -8.461 -5.449 -16.406 1 82.31 51 PHE B O 1
ATOM 2964 N N . THR B 1 52 ? -9.008 -4.414 -18.25 1 71.06 52 THR B N 1
ATOM 2965 C CA . THR B 1 52 ? -7.691 -3.787 -18.266 1 71.06 52 THR B CA 1
ATOM 2966 C C . THR B 1 52 ? -7.742 -2.434 -18.969 1 71.06 52 THR B C 1
ATOM 2968 O O . THR B 1 52 ? -7.051 -2.219 -19.969 1 71.06 52 THR B O 1
ATOM 2971 N N . ASP B 1 53 ? -8.781 -1.658 -18.469 1 81.69 53 ASP B N 1
ATOM 2972 C CA . ASP B 1 53 ? -8.812 -0.353 -19.125 1 81.69 53 ASP B CA 1
ATOM 2973 C C . ASP B 1 53 ? -9.203 0.745 -18.141 1 81.69 53 ASP B C 1
ATOM 2975 O O . ASP B 1 53 ? -9.828 0.469 -17.109 1 81.69 53 ASP B O 1
ATOM 2979 N N . LEU B 1 54 ? -8.727 1.877 -18.422 1 77.88 54 LEU B N 1
ATOM 2980 C CA . LEU B 1 54 ? -8.945 3.066 -17.594 1 77.88 54 LEU B CA 1
ATOM 2981 C C . LEU B 1 54 ? -10.25 3.756 -17.984 1 77.88 54 LEU B C 1
ATOM 2983 O O . LEU B 1 54 ? -10.312 4.984 -18.047 1 77.88 54 LEU B O 1
ATOM 2987 N N . SER B 1 55 ? -11.305 2.908 -18.156 1 77.25 55 SER B N 1
ATOM 2988 C CA . SER B 1 55 ? -12.492 3.385 -18.859 1 77.25 55 SER B CA 1
ATOM 2989 C C . SER B 1 55 ? -13.344 4.266 -17.938 1 77.25 55 SER B C 1
ATOM 2991 O O . SER B 1 55 ? -14.188 5.031 -18.422 1 77.25 55 SER B O 1
ATOM 2993 N N . ILE B 1 56 ? -13.25 4.09 -16.688 1 69.25 56 ILE B N 1
ATOM 2994 C CA . ILE B 1 56 ? -14.188 4.816 -15.852 1 69.25 56 ILE B CA 1
ATOM 2995 C C . ILE B 1 56 ? -13.883 6.312 -15.906 1 69.25 56 ILE B C 1
ATOM 2997 O O . ILE B 1 56 ? -14.789 7.133 -16.047 1 69.25 56 ILE B O 1
ATOM 3001 N N . SER B 1 57 ? -12.586 6.746 -15.43 1 63.75 57 SER B N 1
ATOM 3002 C CA . SER B 1 57 ? -12.461 8.172 -15.172 1 63.75 57 SER B CA 1
ATOM 3003 C C . SER B 1 57 ? -11.477 8.828 -16.141 1 63.75 57 SER B C 1
ATOM 3005 O O . SER B 1 57 ? -10.312 8.445 -16.203 1 63.75 57 SER B O 1
ATOM 3007 N N . SER B 1 58 ? -11.898 8.953 -17.375 1 61.47 58 SER B N 1
ATOM 3008 C CA . SER B 1 58 ? -11.062 9.844 -18.188 1 61.47 58 SER B CA 1
ATOM 3009 C C . SER B 1 58 ? -10.781 11.148 -17.438 1 61.47 58 SER B C 1
ATOM 3011 O O . SER B 1 58 ? -10.859 12.227 -18.016 1 61.47 58 SER B O 1
ATOM 3013 N N . GLY B 1 59 ? -10.586 10.938 -16.125 1 66.25 59 GLY B N 1
ATOM 3014 C CA . GLY B 1 59 ? -10.273 12.172 -15.422 1 66.25 59 GLY B CA 1
ATOM 3015 C C . GLY B 1 59 ? -11.492 12.836 -14.82 1 66.25 59 GLY B C 1
ATOM 3016 O O . GLY B 1 59 ? -11.422 13.977 -14.344 1 66.25 59 GLY B O 1
ATOM 3017 N N . ALA B 1 60 ? -12.578 12.211 -14.766 1 84.5 60 ALA B N 1
ATOM 3018 C CA . ALA B 1 60 ? -13.781 12.836 -14.203 1 84.5 60 ALA B CA 1
ATOM 3019 C C . ALA B 1 60 ? -14.055 12.32 -12.797 1 84.5 60 ALA B C 1
ATOM 3021 O O . ALA B 1 60 ? -13.891 11.125 -12.516 1 84.5 60 ALA B O 1
ATOM 3022 N N . GLU B 1 61 ? -14.516 13.266 -11.969 1 93.19 61 GLU B N 1
ATOM 3023 C CA . GLU B 1 61 ? -14.945 12.914 -10.617 1 93.19 61 GLU B CA 1
ATOM 3024 C C . GLU B 1 61 ? -16.156 11.992 -10.648 1 93.19 61 GLU B C 1
ATOM 3026 O O . GLU B 1 61 ? -17.078 12.18 -11.461 1 93.19 61 GLU B O 1
ATOM 3031 N N . GLN B 1 62 ? -16.109 10.922 -9.828 1 94.5 62 GLN B N 1
ATOM 3032 C CA . GLN B 1 62 ? -17.234 10.023 -9.664 1 94.5 62 GLN B CA 1
ATOM 3033 C C . GLN B 1 62 ? -17.938 10.266 -8.328 1 94.5 62 GLN B C 1
ATOM 3035 O O . GLN B 1 62 ? -17.344 10.82 -7.402 1 94.5 62 GLN B O 1
ATOM 3040 N N . PRO B 1 63 ? -19.25 9.883 -8.242 1 96.62 63 PRO B N 1
ATOM 3041 C CA . PRO B 1 63 ? -19.953 10.062 -6.98 1 96.62 63 PRO B CA 1
ATOM 3042 C C . PRO B 1 63 ? -19.281 9.359 -5.809 1 96.62 63 PRO B C 1
ATOM 3044 O O . PRO B 1 63 ? -18.625 8.336 -6 1 96.62 63 PRO B O 1
ATOM 3047 N N . TRP B 1 64 ? -19.5 9.914 -4.645 1 98.25 64 TRP B N 1
ATOM 3048 C CA . TRP B 1 64 ? -19 9.312 -3.418 1 98.25 64 TRP B CA 1
ATOM 3049 C C . TRP B 1 64 ? -19.422 7.852 -3.311 1 98.25 64 TRP B C 1
ATOM 3051 O O . TRP B 1 64 ? -18.641 6.996 -2.904 1 98.25 64 TRP B O 1
ATOM 3061 N N . SER B 1 65 ? -20.625 7.535 -3.729 1 98.12 65 SER B N 1
ATOM 3062 C CA . SER B 1 65 ? -21.156 6.184 -3.631 1 98.12 65 SER B CA 1
ATOM 3063 C C . SER B 1 65 ? -20.328 5.199 -4.449 1 98.12 65 SER B C 1
ATOM 3065 O O . SER B 1 65 ? -20.312 4 -4.156 1 98.12 65 SER B O 1
ATOM 3067 N N . THR B 1 66 ? -19.609 5.703 -5.438 1 95.06 66 THR B N 1
ATOM 3068 C CA . THR B 1 66 ? -18.75 4.871 -6.277 1 95.06 66 THR B CA 1
ATOM 3069 C C . THR B 1 66 ? -17.344 4.781 -5.695 1 95.06 66 THR B C 1
ATOM 3071 O O . THR B 1 66 ? -16.688 3.744 -5.805 1 95.06 66 THR B O 1
ATOM 3074 N N . ARG B 1 67 ? -16.922 5.801 -4.984 1 97.06 67 ARG B N 1
ATOM 3075 C CA . ARG B 1 67 ? -15.547 5.922 -4.539 1 97.06 67 ARG B CA 1
ATOM 3076 C C . ARG B 1 67 ? -15.352 5.297 -3.16 1 97.06 67 ARG B C 1
ATOM 3078 O O . ARG B 1 67 ? -14.273 4.797 -2.844 1 97.06 67 ARG B O 1
ATOM 3085 N N . ARG B 1 68 ? -16.406 5.242 -2.385 1 98.44 68 ARG B N 1
ATOM 3086 C CA . ARG B 1 68 ? -16.328 4.977 -0.952 1 98.44 68 ARG B CA 1
ATOM 3087 C C . ARG B 1 68 ? -15.789 3.572 -0.688 1 98.44 68 ARG B C 1
ATOM 3089 O O . ARG B 1 68 ? -15.039 3.355 0.267 1 98.44 68 ARG B O 1
ATOM 3096 N N . ILE B 1 69 ? -16.109 2.58 -1.528 1 97.75 69 ILE B N 1
ATOM 3097 C CA . ILE B 1 69 ? -15.68 1.205 -1.287 1 97.75 69 ILE B CA 1
ATOM 3098 C C . ILE B 1 69 ? -14.18 1.084 -1.512 1 97.75 69 ILE B C 1
ATOM 3100 O O . ILE B 1 69 ? -13.477 0.447 -0.723 1 97.75 69 ILE B O 1
ATOM 3104 N N . ARG B 1 70 ? -13.703 1.763 -2.512 1 96.31 70 ARG B N 1
ATOM 3105 C CA . ARG B 1 70 ? -12.281 1.713 -2.82 1 96.31 70 ARG B CA 1
ATOM 3106 C C . ARG B 1 70 ? -11.461 2.451 -1.765 1 96.31 70 ARG B C 1
ATOM 3108 O O . ARG B 1 70 ? -10.367 2.023 -1.41 1 96.31 70 ARG B O 1
ATOM 3115 N N . ILE B 1 71 ? -11.992 3.506 -1.319 1 98.12 71 ILE B N 1
ATOM 3116 C CA . ILE B 1 71 ? -11.328 4.277 -0.272 1 98.12 71 ILE B CA 1
ATOM 3117 C C . ILE B 1 71 ? -11.219 3.434 0.995 1 98.12 71 ILE B C 1
ATOM 3119 O O . ILE B 1 71 ? -10.133 3.314 1.572 1 98.12 71 ILE B O 1
ATOM 3123 N N . ALA B 1 72 ? -12.328 2.822 1.381 1 98.31 72 ALA B N 1
ATOM 3124 C CA . ALA B 1 72 ? -12.32 1.992 2.582 1 98.31 72 ALA B CA 1
ATOM 3125 C C . ALA B 1 72 ? -11.375 0.801 2.42 1 98.31 72 ALA B C 1
ATOM 3127 O O . ALA B 1 72 ? -10.625 0.468 3.338 1 98.31 72 ALA B O 1
ATOM 3128 N N . GLU B 1 73 ? -11.469 0.167 1.238 1 97.94 73 GLU B N 1
ATOM 3129 C CA . GLU B 1 73 ? -10.586 -0.956 0.941 1 97.94 73 GLU B CA 1
ATOM 3130 C C . GLU B 1 73 ? -9.117 -0.554 1.077 1 97.94 73 GLU B C 1
ATOM 3132 O O . GLU B 1 73 ? -8.328 -1.268 1.7 1 97.94 73 GLU B O 1
ATOM 3137 N N . HIS B 1 74 ? -8.75 0.59 0.545 1 97.75 74 HIS B N 1
ATOM 3138 C CA . HIS B 1 74 ? -7.375 1.073 0.577 1 97.75 74 HIS B CA 1
ATOM 3139 C C . HIS B 1 74 ? -6.918 1.337 2.008 1 97.75 74 HIS B C 1
ATOM 3141 O O . HIS B 1 74 ? -5.836 0.899 2.408 1 97.75 74 HIS B O 1
ATOM 3147 N N . VAL B 1 75 ? -7.723 2.008 2.756 1 97.69 75 VAL B N 1
ATOM 3148 C CA . VAL B 1 75 ? -7.391 2.352 4.133 1 97.69 75 VAL B CA 1
ATOM 3149 C C . VAL B 1 75 ? -7.172 1.077 4.945 1 97.69 75 VAL B C 1
ATOM 3151 O O . VAL B 1 75 ? -6.176 0.954 5.66 1 97.69 75 VAL B O 1
ATOM 3154 N N . LEU B 1 76 ? -8.055 0.118 4.797 1 96.75 76 LEU B N 1
ATOM 3155 C CA . LEU B 1 76 ? -7.969 -1.125 5.555 1 96.75 76 LEU B CA 1
ATOM 3156 C C . LEU B 1 76 ? -6.746 -1.936 5.145 1 96.75 76 LEU B C 1
ATOM 3158 O O . LEU B 1 76 ? -6.027 -2.459 5.996 1 96.75 76 LEU B O 1
ATOM 3162 N N . ASN B 1 77 ? -6.453 -1.947 3.883 1 96.38 77 ASN B N 1
ATOM 3163 C CA . ASN B 1 77 ? -5.312 -2.711 3.389 1 96.38 77 ASN B CA 1
ATOM 3164 C C . ASN B 1 77 ? -3.99 -2.088 3.822 1 96.38 77 ASN B C 1
ATOM 3166 O O . ASN B 1 77 ? -2.992 -2.791 3.992 1 96.38 77 ASN B O 1
ATOM 3170 N N . GLU B 1 78 ? -3.979 -0.789 4.035 1 96.38 78 GLU B N 1
ATOM 3171 C CA . GLU B 1 78 ? -2.752 -0.106 4.438 1 96.38 78 GLU B CA 1
ATOM 3172 C C . GLU B 1 78 ? -2.441 -0.353 5.91 1 96.38 78 GLU B C 1
ATOM 3174 O O . GLU B 1 78 ? -1.322 -0.101 6.367 1 96.38 78 GLU B O 1
ATOM 3179 N N . GLY B 1 79 ? -3.391 -0.78 6.641 1 93.94 79 GLY B N 1
ATOM 3180 C CA . GLY B 1 79 ? -3.162 -1.116 8.031 1 93.94 79 GLY B CA 1
ATOM 3181 C C . GLY B 1 79 ? -2.93 0.1 8.914 1 93.94 79 GLY B C 1
ATOM 3182 O O . GLY B 1 79 ? -2.113 0.06 9.836 1 93.94 79 GLY B O 1
ATOM 3183 N N . ALA B 1 80 ? -3.57 1.21 8.625 1 95 80 ALA B N 1
ATOM 3184 C CA . ALA B 1 80 ? -3.426 2.416 9.43 1 95 80 ALA B CA 1
ATOM 3185 C C . ALA B 1 80 ? -4.098 2.246 10.789 1 95 80 ALA B C 1
ATOM 3187 O O . ALA B 1 80 ? -5.145 1.603 10.898 1 95 80 ALA B O 1
ATOM 3188 N N . SER B 1 81 ? -3.498 2.824 11.82 1 97.31 81 SER B N 1
ATOM 3189 C CA . SER B 1 81 ? -4.094 2.869 13.156 1 97.31 81 SER B CA 1
ATOM 3190 C C . SER B 1 81 ? -4.918 4.137 13.352 1 97.31 81 SER B C 1
ATOM 3192 O O . SER B 1 81 ? -5.883 4.145 14.117 1 97.31 81 SER B O 1
ATOM 3194 N N . ILE B 1 82 ? -4.469 5.168 12.664 1 98.75 82 ILE B N 1
ATOM 3195 C CA . ILE B 1 82 ? -5.137 6.461 12.703 1 98.75 82 ILE B CA 1
ATOM 3196 C C . ILE B 1 82 ? -5.215 7.051 11.297 1 98.75 82 ILE B C 1
ATOM 3198 O O . ILE B 1 82 ? -4.266 6.945 10.523 1 98.75 82 ILE B O 1
ATOM 3202 N N . LEU B 1 83 ? -6.367 7.598 10.945 1 98.88 83 LEU B N 1
ATOM 3203 C CA . LEU B 1 83 ? -6.574 8.258 9.656 1 98.88 83 LEU B CA 1
ATOM 3204 C C . LEU B 1 83 ? -7.219 9.625 9.844 1 98.88 83 LEU B C 1
ATOM 3206 O O . LEU B 1 83 ? -8.375 9.719 10.258 1 98.88 83 LEU B O 1
ATOM 3210 N N . SER B 1 84 ? -6.461 10.672 9.578 1 98.94 84 SER B N 1
ATOM 3211 C CA . SER B 1 84 ? -6.992 12.031 9.508 1 98.94 84 SER B CA 1
ATOM 3212 C C . SER B 1 84 ? -7.633 12.305 8.148 1 98.94 84 SER B C 1
ATOM 3214 O O . SER B 1 84 ? -6.965 12.219 7.113 1 98.94 84 SER B O 1
ATOM 3216 N N . ILE B 1 85 ? -8.938 12.648 8.148 1 98.94 85 ILE B N 1
ATOM 3217 C CA . ILE B 1 85 ? -9.586 12.891 6.859 1 98.94 85 ILE B CA 1
ATOM 3218 C C . ILE B 1 85 ? -10.016 14.352 6.766 1 98.94 85 ILE B C 1
ATOM 3220 O O . ILE B 1 85 ? -10.258 15 7.785 1 98.94 85 ILE B O 1
ATOM 3224 N N . GLN B 1 86 ? -10.031 14.852 5.562 1 98.88 86 GLN B N 1
ATOM 3225 C CA . GLN B 1 86 ? -10.531 16.188 5.266 1 98.88 86 GLN B CA 1
ATOM 3226 C C . GLN B 1 86 ? -11.625 16.141 4.199 1 98.88 86 GLN B C 1
ATOM 3228 O O . GLN B 1 86 ? -11.805 15.125 3.533 1 98.88 86 GLN B O 1
ATOM 3233 N N . GLU B 1 87 ? -12.398 17.156 4.145 1 98.5 87 GLU B N 1
ATOM 3234 C CA . GLU B 1 87 ? -13.453 17.359 3.15 1 98.5 87 GLU 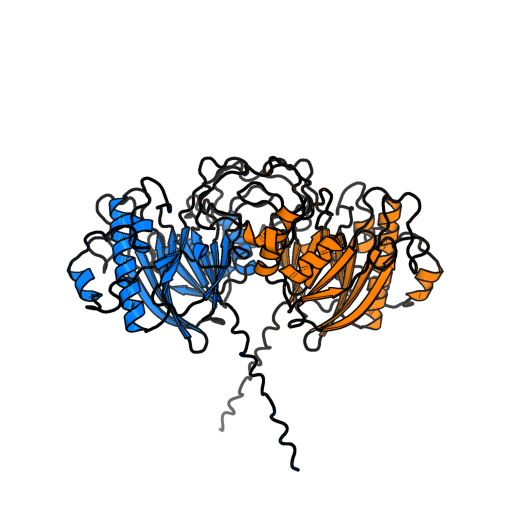B CA 1
ATOM 3235 C C . GLU B 1 87 ? -14.484 16.234 3.201 1 98.5 87 GLU B C 1
ATOM 3237 O O . GLU B 1 87 ? -14.906 15.727 2.162 1 98.5 87 GLU B O 1
ATOM 3242 N N . ALA B 1 88 ? -14.859 15.867 4.379 1 98.75 88 ALA B N 1
ATOM 3243 C CA . ALA B 1 88 ? -15.898 14.844 4.473 1 98.75 88 ALA B CA 1
ATOM 3244 C C . ALA B 1 88 ? -17.219 15.438 4.957 1 98.75 88 ALA B C 1
ATOM 3246 O O . ALA B 1 88 ? -17.266 16.047 6.027 1 98.75 88 ALA B O 1
ATOM 3247 N N . LEU B 1 89 ? -18.234 15.297 4.176 1 98.75 89 LEU B N 1
ATOM 3248 C CA . LEU B 1 89 ? -19.562 15.594 4.684 1 98.75 89 LEU B CA 1
ATOM 3249 C C . LEU B 1 89 ? -20.031 14.492 5.629 1 98.75 89 LEU B C 1
ATOM 3251 O O . LEU B 1 89 ? -19.453 13.414 5.68 1 98.75 89 LEU B O 1
ATOM 3255 N N . VAL B 1 90 ? -21.078 14.789 6.367 1 98.5 90 VAL B N 1
ATOM 3256 C CA . VAL B 1 90 ? -21.531 13.898 7.426 1 98.5 90 VAL B CA 1
ATOM 3257 C C . VAL B 1 90 ? -21.844 12.523 6.844 1 98.5 90 VAL B C 1
ATOM 3259 O O . VAL B 1 90 ? -21.578 11.492 7.473 1 98.5 90 VAL B O 1
ATOM 3262 N N . ARG B 1 91 ? -22.406 12.422 5.703 1 98.5 91 ARG B N 1
ATOM 3263 C CA . ARG B 1 91 ? -22.688 11.133 5.074 1 98.5 91 ARG B CA 1
ATOM 3264 C C . ARG B 1 91 ? -21.391 10.344 4.852 1 98.5 91 ARG B C 1
ATOM 3266 O O . ARG B 1 91 ? -21.375 9.125 5.012 1 98.5 91 ARG B O 1
ATOM 3273 N N . GLN B 1 92 ? -20.391 11.039 4.395 1 98.81 92 GLN B N 1
ATOM 3274 C CA . GLN B 1 92 ? -19.109 10.383 4.148 1 98.81 92 GLN B CA 1
ATOM 3275 C C . GLN B 1 92 ? -18.5 9.852 5.445 1 98.81 92 GLN B C 1
ATOM 3277 O O . GLN B 1 92 ? -17.969 8.742 5.477 1 98.81 92 GLN B O 1
ATOM 3282 N N . VAL B 1 93 ? -18.625 10.617 6.516 1 98.81 93 VAL B N 1
ATOM 3283 C CA . VAL B 1 93 ? -18.156 10.18 7.824 1 98.81 93 VAL B CA 1
ATOM 3284 C C . VAL B 1 93 ? -18.906 8.922 8.242 1 98.81 93 VAL B C 1
ATOM 3286 O O . VAL B 1 93 ? -18.297 7.914 8.609 1 98.81 93 VAL B O 1
ATOM 3289 N N . ASN B 1 94 ? -20.219 8.977 8.133 1 98.5 94 ASN B N 1
ATOM 3290 C CA . ASN B 1 94 ? -21.047 7.836 8.531 1 98.5 94 ASN B CA 1
ATOM 3291 C C . ASN B 1 94 ? -20.734 6.602 7.688 1 98.5 94 ASN B C 1
ATOM 3293 O O . ASN B 1 94 ? -20.641 5.492 8.219 1 98.5 94 ASN B O 1
ATOM 3297 N N . ASP B 1 95 ? -20.625 6.812 6.391 1 98.81 95 ASP B N 1
ATOM 3298 C CA . ASP B 1 95 ? -20.297 5.699 5.508 1 98.81 95 ASP B CA 1
ATOM 3299 C C . ASP B 1 95 ? -18.953 5.074 5.887 1 98.81 95 ASP B C 1
ATOM 3301 O O . ASP B 1 95 ? -18.797 3.85 5.867 1 98.81 95 ASP B O 1
ATOM 3305 N N . LEU B 1 96 ? -17.984 5.875 6.219 1 98.75 96 LEU B N 1
ATOM 3306 C CA . LEU B 1 96 ? -16.672 5.359 6.586 1 98.75 96 LEU B CA 1
ATOM 3307 C C . LEU B 1 96 ? -16.734 4.598 7.906 1 98.75 96 LEU B C 1
ATOM 3309 O O . LEU B 1 96 ? -16.047 3.58 8.07 1 98.75 96 LEU B O 1
ATOM 3313 N N . VAL B 1 97 ? -17.516 5.086 8.852 1 98.25 97 VAL B N 1
ATOM 3314 C CA . VAL B 1 97 ? -17.703 4.359 10.102 1 98.25 97 VAL B CA 1
ATOM 3315 C C . VAL B 1 97 ? -18.219 2.955 9.805 1 98.25 97 VAL B C 1
ATOM 3317 O O . VAL B 1 97 ? -17.734 1.972 10.367 1 98.25 97 VAL B O 1
ATOM 3320 N N . GLU B 1 98 ? -19.141 2.896 8.945 1 98.38 98 GLU B N 1
ATOM 3321 C CA . GLU B 1 98 ? -19.75 1.619 8.578 1 98.38 98 GLU B CA 1
ATOM 3322 C C . GLU B 1 98 ? -18.734 0.735 7.836 1 98.38 98 GLU B C 1
ATOM 3324 O O . GLU B 1 98 ? -18.609 -0.453 8.141 1 98.38 98 GLU B O 1
ATOM 3329 N N . LEU B 1 99 ? -18.031 1.237 6.953 1 98.56 99 LEU B N 1
ATOM 3330 C CA . LEU B 1 99 ? -17.172 0.481 6.047 1 98.56 99 LEU B CA 1
ATOM 3331 C C . LEU B 1 99 ? -15.898 0.035 6.758 1 98.56 99 LEU B C 1
ATOM 3333 O O . LEU B 1 99 ? -15.383 -1.049 6.48 1 98.56 99 LEU B O 1
ATOM 3337 N N . LEU B 1 100 ? -15.359 0.868 7.652 1 98.12 100 LEU B N 1
ATOM 3338 C CA . LEU B 1 100 ? -14.117 0.525 8.336 1 98.12 100 LEU B CA 1
ATOM 3339 C C . LEU B 1 100 ? -14.367 -0.511 9.43 1 98.12 100 LEU B C 1
ATOM 3341 O O . LEU B 1 100 ? -13.477 -1.305 9.75 1 98.12 100 LEU B O 1
ATOM 3345 N N . GLY B 1 101 ? -15.539 -0.462 10.07 1 96.94 101 GLY B N 1
ATOM 3346 C CA . GLY B 1 101 ? -15.922 -1.532 10.977 1 96.94 101 GLY B CA 1
ATOM 3347 C C . GLY B 1 101 ? -15.883 -1.118 12.438 1 96.94 101 GLY B C 1
ATOM 3348 O O . GLY B 1 101 ? -15.445 -0.013 12.766 1 96.94 101 GLY B O 1
ATOM 3349 N N . ASP B 1 102 ? -16.172 -1.986 13.336 1 96.62 102 ASP B N 1
ATOM 3350 C CA . ASP B 1 102 ? -16.469 -1.713 14.742 1 96.62 102 ASP B CA 1
ATOM 3351 C C . ASP B 1 102 ? -15.188 -1.422 15.523 1 96.62 102 ASP B C 1
ATOM 3353 O O . ASP B 1 102 ? -15.234 -0.876 16.625 1 96.62 102 ASP B O 1
ATOM 3357 N N . GLU B 1 103 ? -14.164 -1.752 14.906 1 96.38 103 GLU B N 1
ATOM 3358 C CA . GLU B 1 103 ? -12.906 -1.498 15.609 1 96.38 103 GLU B CA 1
ATOM 3359 C C . GLU B 1 103 ? -12.477 -0.041 15.461 1 96.38 103 GLU B C 1
ATOM 3361 O O . GLU B 1 103 ? -11.523 0.398 16.109 1 96.38 103 GLU B O 1
ATOM 3366 N N . TRP B 1 104 ? -13.172 0.708 14.625 1 98.31 104 TRP B N 1
ATOM 3367 C CA . TRP B 1 104 ? -12.82 2.104 14.375 1 98.31 104 TRP B CA 1
ATOM 3368 C C . TRP B 1 104 ? -13.797 3.041 15.086 1 98.31 104 TRP B C 1
ATOM 3370 O O . TRP B 1 104 ? -14.977 2.725 15.227 1 98.31 104 TRP B O 1
ATOM 3380 N N . SER B 1 105 ? -13.297 4.121 15.555 1 98.62 105 SER B N 1
ATOM 3381 C CA . SER B 1 105 ? -14.055 5.273 16.016 1 98.62 105 SER B CA 1
ATOM 3382 C C . SER B 1 105 ? -13.5 6.574 15.445 1 98.62 105 SER B C 1
ATOM 3384 O O . SER B 1 105 ? -12.562 6.555 14.656 1 98.62 105 SER B O 1
ATOM 3386 N N . TYR B 1 106 ? -14.234 7.668 15.719 1 98.81 106 TYR B N 1
ATOM 3387 C CA . TYR B 1 106 ? -13.719 8.938 15.211 1 98.81 106 TYR B CA 1
ATOM 3388 C C . TYR B 1 106 ? -14.062 10.078 16.156 1 98.81 106 TYR B C 1
ATOM 3390 O O . TYR B 1 106 ? -14.922 9.938 17.031 1 98.81 106 TYR B O 1
ATOM 3398 N N . VAL B 1 107 ? -13.32 11.195 16.016 1 98.88 107 VAL B N 1
ATOM 3399 C CA . VAL B 1 107 ? -13.656 12.484 16.609 1 98.88 107 VAL B CA 1
ATOM 3400 C C . VAL B 1 107 ? -13.68 13.57 15.531 1 98.88 107 VAL B C 1
ATOM 3402 O O . VAL B 1 107 ? -13.031 13.438 14.5 1 98.88 107 VAL B O 1
ATOM 3405 N N . GLY B 1 108 ? -14.406 14.609 15.758 1 98.56 108 GLY B N 1
ATOM 3406 C CA . GLY B 1 108 ? -14.562 15.727 14.836 1 98.56 108 GLY B CA 1
ATOM 3407 C C . GLY B 1 108 ? -16 16.172 14.672 1 98.56 108 GLY B C 1
ATOM 3408 O O . GLY B 1 108 ? -16.922 15.43 15 1 98.56 108 GLY B O 1
ATOM 3409 N N . VAL B 1 109 ? -16.219 17.406 14.188 1 98.62 109 VAL B N 1
ATOM 3410 C CA . VAL B 1 109 ? -17.547 17.984 14 1 98.62 109 VAL B CA 1
ATOM 3411 C C . VAL B 1 109 ? -17.625 18.641 12.625 1 98.62 109 VAL B C 1
ATOM 3413 O O . VAL B 1 109 ? -16.609 18.828 11.953 1 98.62 109 VAL B O 1
ATOM 3416 N N . GLY B 1 110 ? -18.891 18.922 12.195 1 98.69 110 GLY B N 1
ATOM 3417 C CA . GLY B 1 110 ? -19.094 19.734 11 1 98.69 110 GLY B CA 1
ATOM 3418 C C . GLY B 1 110 ? -18.656 21.172 11.18 1 98.69 110 GLY B C 1
ATOM 3419 O O . GLY B 1 110 ? -19.047 21.828 12.148 1 98.69 110 GLY B O 1
ATOM 3420 N N . ARG B 1 111 ? -17.969 21.688 10.258 1 98.75 111 ARG B N 1
ATOM 3421 C CA . ARG B 1 111 ? -17.266 22.953 10.414 1 98.75 111 ARG B CA 1
ATOM 3422 C C . ARG B 1 111 ? -18.25 24.125 10.406 1 98.75 111 ARG B C 1
ATOM 3424 O O . ARG B 1 111 ? -17.922 25.219 10.867 1 98.75 111 ARG B O 1
ATOM 3431 N N . ASP B 1 112 ? -19.484 23.922 9.883 1 98.56 112 ASP B N 1
ATOM 3432 C CA . ASP B 1 112 ? -20.406 25.047 9.711 1 98.56 112 ASP B CA 1
ATOM 3433 C C . ASP B 1 112 ? -21.156 25.344 11 1 98.56 112 ASP B C 1
ATOM 3435 O O . ASP B 1 112 ? -21.578 26.469 11.242 1 98.56 112 ASP B O 1
ATOM 3439 N N . ASP B 1 113 ? -21.359 24.312 11.867 1 98.25 113 ASP B N 1
ATOM 3440 C CA . ASP B 1 113 ? -22.203 24.547 13.039 1 98.25 113 ASP B CA 1
ATOM 3441 C C . ASP B 1 113 ? -21.594 23.891 14.281 1 98.25 113 ASP B C 1
ATOM 3443 O O . ASP B 1 113 ? -22.141 24.031 15.383 1 98.25 113 ASP B O 1
ATOM 3447 N N . GLY B 1 114 ? -20.5 23.156 14.133 1 98.12 114 GLY B N 1
ATOM 3448 C CA . GLY B 1 114 ? -19.875 22.469 15.25 1 98.12 114 GLY B CA 1
ATOM 3449 C C . GLY B 1 114 ? -20.594 21.172 15.633 1 98.12 114 GLY B C 1
ATOM 3450 O O . GLY B 1 114 ? -20.359 20.641 16.719 1 98.12 114 GLY B O 1
ATOM 3451 N N . VAL B 1 115 ? -21.484 20.75 14.773 1 97.81 115 VAL B N 1
ATOM 3452 C CA . VAL B 1 115 ? -22.234 19.531 15.023 1 97.81 115 VAL B CA 1
ATOM 3453 C C . VAL B 1 115 ? -22.156 18.609 13.812 1 97.81 115 VAL B C 1
ATOM 3455 O O . VAL B 1 115 ? -21.281 17.734 13.734 1 97.81 115 VAL B O 1
ATOM 3458 N N . ALA B 1 116 ? -22.875 18.891 12.703 1 98.12 116 ALA B N 1
ATOM 3459 C CA . ALA B 1 116 ? -22.891 17.969 11.57 1 98.12 116 ALA B CA 1
ATOM 3460 C C . ALA B 1 116 ? -22.844 18.734 10.25 1 98.12 116 ALA B C 1
ATOM 3462 O O . ALA B 1 116 ? -22.531 18.141 9.203 1 98.12 116 ALA B O 1
ATOM 3463 N N . ALA B 1 117 ? -23.188 20.016 10.25 1 98.38 117 ALA B N 1
ATOM 3464 C CA . ALA B 1 117 ? -23.281 20.766 9 1 98.38 117 ALA B CA 1
ATOM 3465 C C . ALA B 1 117 ? -21.891 21.141 8.484 1 98.38 117 ALA B C 1
ATOM 3467 O O . ALA B 1 117 ? -21 21.5 9.258 1 98.38 117 ALA B O 1
ATOM 3468 N N . GLY B 1 118 ? -21.734 21.016 7.137 1 98.38 118 GLY B N 1
ATOM 3469 C CA . GLY B 1 118 ? -20.453 21.312 6.5 1 98.38 118 GLY B CA 1
ATOM 3470 C C . GLY B 1 118 ? -19.516 20.125 6.5 1 98.38 118 GLY B C 1
ATOM 3471 O O . GLY B 1 118 ? -19.922 18.984 6.746 1 98.38 118 GLY B O 1
ATOM 3472 N N . GLU B 1 119 ? -18.25 20.391 6.145 1 98.75 119 GLU B N 1
ATOM 3473 C CA . GLU B 1 119 ? -17.234 19.359 6.004 1 98.75 119 GLU B CA 1
ATOM 3474 C C . GLU B 1 119 ? -16.547 19.078 7.336 1 98.75 119 GLU B C 1
ATOM 3476 O O . GLU B 1 119 ? -16.375 19.984 8.156 1 98.75 119 GLU B O 1
ATOM 3481 N N . PHE B 1 120 ? -16.188 17.859 7.496 1 98.75 120 PHE B N 1
ATOM 3482 C CA . PHE B 1 120 ? -15.414 17.438 8.656 1 98.75 120 PHE B CA 1
ATOM 3483 C C . PHE B 1 120 ? -13.922 17.422 8.336 1 98.75 120 PHE B C 1
ATOM 3485 O O . PHE B 1 120 ? -13.531 17.109 7.207 1 98.75 120 PHE B O 1
ATOM 3492 N N . SER B 1 121 ? -13.117 17.75 9.32 1 98.69 121 SER B N 1
ATOM 3493 C CA . SER B 1 121 ? -11.734 17.328 9.469 1 98.69 121 SER B CA 1
ATOM 3494 C C . SER B 1 121 ? -11.586 16.297 10.578 1 98.69 121 SER B C 1
ATOM 3496 O O . SER B 1 121 ? -10.898 16.531 11.57 1 98.69 121 SER B O 1
ATOM 3498 N N . ALA B 1 122 ? -12.078 15.125 10.367 1 98.88 122 ALA B N 1
ATOM 3499 C CA . ALA B 1 122 ? -12.227 14.109 11.406 1 98.88 122 ALA B CA 1
ATOM 3500 C C . ALA B 1 122 ? -10.953 13.281 11.555 1 98.88 122 ALA B C 1
ATOM 3502 O O . ALA B 1 122 ? -10.164 13.18 10.609 1 98.88 122 ALA B O 1
ATOM 3503 N N . ILE B 1 123 ? -10.75 12.789 12.75 1 98.94 123 ILE B N 1
ATOM 3504 C CA . ILE B 1 123 ? -9.688 11.836 13.039 1 98.94 123 ILE B CA 1
ATOM 3505 C C . ILE B 1 123 ? -10.281 10.469 13.359 1 98.94 123 ILE B C 1
ATOM 3507 O O . ILE B 1 123 ? -10.938 10.297 14.391 1 98.94 123 ILE B O 1
ATOM 3511 N N . PHE B 1 124 ? -10.102 9.531 12.453 1 98.94 124 PHE B N 1
ATOM 3512 C CA . PHE B 1 124 ? -10.469 8.141 12.68 1 98.94 124 PHE B CA 1
ATOM 3513 C C . PHE B 1 124 ? -9.344 7.387 13.375 1 98.94 124 PHE B C 1
ATOM 3515 O O . PHE B 1 124 ? -8.164 7.625 13.086 1 98.94 124 PHE B O 1
ATOM 3522 N N . TYR B 1 125 ? -9.742 6.488 14.312 1 98.88 125 TYR B N 1
ATOM 3523 C CA . TYR B 1 125 ? -8.719 5.727 15.016 1 98.88 125 TYR B CA 1
ATOM 3524 C C . TYR B 1 125 ? -9.211 4.324 15.359 1 98.88 125 TYR B C 1
ATOM 3526 O O . TYR B 1 125 ? -10.398 4.133 15.648 1 98.88 125 TYR B O 1
ATOM 3534 N N . LYS B 1 126 ? -8.297 3.34 15.234 1 98 126 LYS B N 1
ATOM 3535 C CA . LYS B 1 126 ? -8.586 1.977 15.672 1 98 126 LYS B CA 1
ATOM 3536 C C . LYS B 1 126 ? -8.516 1.861 17.188 1 98 126 LYS B C 1
ATOM 3538 O O . LYS B 1 126 ? -7.461 2.094 17.797 1 98 126 LYS B O 1
ATOM 3543 N N . THR B 1 127 ? -9.555 1.404 17.812 1 97.81 127 THR B N 1
ATOM 3544 C CA . THR B 1 127 ? -9.672 1.396 19.266 1 97.81 127 THR B CA 1
ATOM 3545 C C . THR B 1 127 ? -8.812 0.291 19.875 1 97.81 127 THR B C 1
ATOM 3547 O O . THR B 1 127 ? -8.531 0.302 21.062 1 97.81 127 THR B O 1
ATOM 3550 N N . THR B 1 128 ? -8.344 -0.649 19.031 1 95.25 128 THR B N 1
ATOM 3551 C CA . THR B 1 128 ? -7.461 -1.713 19.5 1 95.25 128 THR B CA 1
ATOM 3552 C C . THR B 1 128 ? -6.02 -1.218 19.594 1 95.25 128 THR B C 1
ATOM 3554 O O . THR B 1 128 ? -5.199 -1.812 20.297 1 95.25 128 THR B O 1
ATOM 3557 N N . ASP B 1 129 ? -5.738 -0.17 18.922 1 96.75 129 ASP B N 1
ATOM 3558 C CA . ASP B 1 129 ? -4.355 0.281 18.812 1 96.75 129 ASP B CA 1
ATOM 3559 C C . ASP B 1 129 ? -4.098 1.478 19.734 1 96.75 129 ASP B C 1
ATOM 3561 O O . ASP B 1 129 ? -2.988 1.648 20.234 1 96.75 129 ASP B O 1
ATOM 3565 N N . VAL B 1 130 ? -5.094 2.375 19.844 1 98.19 130 VAL B N 1
ATOM 3566 C CA . VAL B 1 130 ? -4.93 3.58 20.641 1 98.19 130 VAL B CA 1
ATOM 3567 C C . VAL B 1 130 ? -6.188 3.83 21.469 1 98.19 130 VAL B C 1
ATOM 3569 O O . VAL B 1 130 ? -7.27 3.35 21.125 1 98.19 130 VAL B O 1
ATOM 3572 N N . THR B 1 131 ? -5.98 4.566 22.516 1 98.38 131 THR B N 1
ATOM 3573 C CA . THR B 1 131 ? -7.082 5.016 23.359 1 98.38 131 THR B CA 1
ATOM 3574 C C . THR B 1 131 ? -7.207 6.535 23.328 1 98.38 131 THR B C 1
ATOM 3576 O O . THR B 1 131 ? -6.219 7.246 23.547 1 98.38 131 THR B O 1
ATOM 3579 N N . LEU B 1 132 ? -8.398 7.012 23.047 1 98.75 132 LEU B N 1
ATOM 3580 C CA . LEU B 1 132 ? -8.656 8.445 23.062 1 98.75 132 LEU B CA 1
ATOM 3581 C C . LEU B 1 132 ? -8.727 8.969 24.5 1 98.75 132 LEU B C 1
ATOM 3583 O O . LEU B 1 132 ? -9.492 8.461 25.312 1 98.75 132 LEU B O 1
ATOM 3587 N N . SER B 1 133 ? -7.973 9.977 24.781 1 98.5 133 SER B N 1
ATOM 3588 C CA . SER B 1 133 ? -8.023 10.625 26.078 1 98.5 133 SER B CA 1
ATOM 3589 C C . SER B 1 133 ? -9.008 11.797 26.078 1 98.5 133 SER B C 1
ATOM 3591 O O . SER B 1 133 ? -9.836 11.914 26.984 1 98.5 133 SER B O 1
ATOM 3593 N N . TRP B 1 134 ? -8.859 12.633 25.156 1 98.38 134 TRP B N 1
ATOM 3594 C CA . TRP B 1 134 ? -9.766 13.758 24.953 1 98.38 134 TRP B CA 1
ATOM 3595 C C . TRP B 1 134 ? -9.641 14.32 23.547 1 98.38 134 TRP B C 1
ATOM 3597 O O . TRP B 1 134 ? -8.734 13.938 22.797 1 98.38 134 TRP B O 1
ATOM 3607 N N . ASN B 1 135 ? -10.547 15.164 23.141 1 98.75 135 ASN B N 1
ATOM 3608 C CA . ASN B 1 135 ? -10.5 15.867 21.875 1 98.75 135 ASN B CA 1
ATOM 3609 C C . ASN B 1 135 ? -11.086 17.281 21.984 1 98.75 135 ASN B C 1
ATOM 3611 O O . ASN B 1 135 ? -11.711 17.609 22.984 1 98.75 135 ASN B O 1
ATOM 3615 N N . ASP B 1 136 ? -10.758 18.047 21.016 1 98.62 136 ASP B N 1
ATOM 3616 C CA . ASP B 1 136 ? -11.211 19.422 20.922 1 98.62 136 ASP B CA 1
ATOM 3617 C C . ASP B 1 136 ? -11.258 19.891 19.469 1 98.62 136 ASP B C 1
ATOM 3619 O O . ASP B 1 136 ? -10.688 19.266 18.594 1 98.62 136 ASP B O 1
ATOM 3623 N N . THR B 1 137 ? -12.109 20.875 19.219 1 98.69 137 THR B N 1
ATOM 3624 C CA . THR B 1 137 ? -12.211 21.516 17.906 1 98.69 137 THR B CA 1
ATOM 3625 C C . THR B 1 137 ? -12.125 23.031 18.031 1 98.69 137 THR B C 1
ATOM 3627 O O . THR B 1 137 ? -12.672 23.609 18.969 1 98.69 137 THR B O 1
ATOM 3630 N N . PHE B 1 138 ? -11.43 23.641 17.125 1 98.75 138 PHE B N 1
ATOM 3631 C CA . PHE B 1 138 ? -11.445 25.094 17.031 1 98.75 138 PHE B CA 1
ATOM 3632 C C . PHE B 1 138 ? -11.484 25.562 15.586 1 98.75 138 PHE B C 1
ATOM 3634 O O . PHE B 1 138 ? -11.078 24.828 14.68 1 98.75 138 PHE B O 1
ATOM 3641 N N . TRP B 1 139 ? -12.086 26.75 15.352 1 98.81 139 TRP B N 1
ATOM 3642 C CA . TRP B 1 139 ? -12.227 27.328 14.023 1 98.81 139 TRP B CA 1
ATOM 3643 C C . TRP B 1 139 ? -11.039 28.234 13.695 1 98.81 139 TRP B C 1
ATOM 3645 O O . TRP B 1 139 ? -10.539 28.953 14.562 1 98.81 139 TRP B O 1
ATOM 3655 N N . LEU B 1 140 ? -10.57 28.156 12.508 1 98.69 140 LEU B N 1
ATOM 3656 C CA . LEU B 1 140 ? -9.414 28.922 12.062 1 98.69 140 LEU B CA 1
ATOM 3657 C C . LEU B 1 140 ? -9.836 30.281 11.539 1 98.69 140 LEU B C 1
ATOM 3659 O O . LEU B 1 140 ? -9.703 30.562 10.344 1 98.69 140 LEU B O 1
ATOM 3663 N N . SER B 1 141 ? -10.234 31.078 12.492 1 98.44 141 SER B N 1
ATOM 3664 C CA . SER B 1 141 ? -10.789 32.406 12.227 1 98.44 141 SER B CA 1
ATOM 3665 C C . SER B 1 141 ? -10.484 33.375 13.367 1 98.44 141 SER B C 1
ATOM 3667 O O . SER B 1 141 ? -9.68 33.062 14.25 1 98.44 141 SER B O 1
ATOM 3669 N N . ASN B 1 142 ? -11.141 34.531 13.289 1 97.5 142 ASN B N 1
ATOM 3670 C CA . ASN B 1 142 ? -10.914 35.562 14.312 1 97.5 142 ASN B CA 1
ATOM 3671 C C . ASN B 1 142 ? -11.695 35.25 15.586 1 97.5 142 ASN B C 1
ATOM 3673 O O . ASN B 1 142 ? -11.445 35.844 16.625 1 97.5 142 ASN B O 1
ATOM 3677 N N . THR B 1 143 ? -12.594 34.312 15.539 1 97.38 143 THR B N 1
ATOM 3678 C CA . THR B 1 143 ? -13.359 33.844 16.688 1 97.38 143 THR B CA 1
ATOM 3679 C C . THR B 1 143 ? -13.32 32.344 16.781 1 97.38 143 THR B C 1
ATOM 3681 O O . THR B 1 143 ? -14.336 31.672 16.578 1 97.38 143 THR B O 1
ATOM 3684 N N . PRO B 1 144 ? -12.227 31.812 17.188 1 97.62 144 PRO B N 1
ATOM 3685 C CA . PRO B 1 144 ? -11.898 30.391 16.984 1 97.62 144 PRO B CA 1
ATOM 3686 C C . PRO B 1 144 ? -12.664 29.469 17.922 1 97.62 144 PRO B C 1
ATOM 3688 O O . PRO B 1 144 ? -12.641 28.25 17.734 1 97.62 144 PRO B O 1
ATOM 3691 N N . LEU B 1 145 ? -13.375 29.953 18.922 1 96.12 145 LEU B N 1
ATOM 3692 C CA . LEU B 1 145 ? -14 29.078 19.922 1 96.12 145 LEU B CA 1
ATOM 3693 C C . LEU B 1 145 ? -15.477 28.859 19.609 1 96.12 145 LEU B C 1
ATOM 3695 O O . LEU B 1 145 ? -16.203 28.234 20.391 1 96.12 145 LEU B O 1
ATOM 3699 N N . GLU B 1 146 ? -15.977 29.422 18.453 1 96.81 146 GLU B N 1
ATOM 3700 C CA . GLU B 1 146 ? -17.312 29.188 17.922 1 96.81 146 GLU B CA 1
ATOM 3701 C C . GLU B 1 146 ? -17.281 29.062 16.391 1 96.81 146 GLU B C 1
ATOM 3703 O O . GLU B 1 146 ? -16.359 29.547 15.742 1 96.81 146 GLU B O 1
ATOM 3708 N N . PRO B 1 147 ? -18.328 28.406 15.859 1 98.38 147 PRO B N 1
ATOM 3709 C CA . PRO B 1 147 ? -18.359 28.344 14.398 1 98.38 147 PRO B CA 1
ATOM 3710 C C . PRO B 1 147 ? -18.234 29.719 13.742 1 98.38 147 PRO B C 1
ATOM 3712 O O . PRO B 1 147 ? -19.062 30.594 13.984 1 98.38 147 PRO B O 1
ATOM 3715 N N . SER B 1 148 ? -17.188 29.859 12.984 1 98.44 148 SER B N 1
ATOM 3716 C CA . SER B 1 148 ? -16.906 31.156 12.352 1 98.44 148 SER B CA 1
ATOM 3717 C C . SER B 1 148 ? -16.031 30.969 11.109 1 98.44 148 SER B C 1
ATOM 3719 O O . SER B 1 148 ? -15.383 29.938 10.945 1 98.44 148 SER B O 1
ATOM 3721 N N . LYS B 1 149 ? -16.125 31.922 10.297 1 98.44 149 LYS B N 1
ATOM 3722 C CA . LYS B 1 149 ? -15.359 31.953 9.055 1 98.44 149 LYS B CA 1
ATOM 3723 C C . LYS B 1 149 ? -14.445 33.156 9 1 98.44 149 LYS B C 1
ATOM 3725 O O . LYS B 1 149 ? -14.852 34.281 9.375 1 98.44 149 LYS B O 1
ATOM 3730 N N . TYR B 1 150 ? -13.242 32.969 8.625 1 98.31 150 TYR B N 1
ATOM 3731 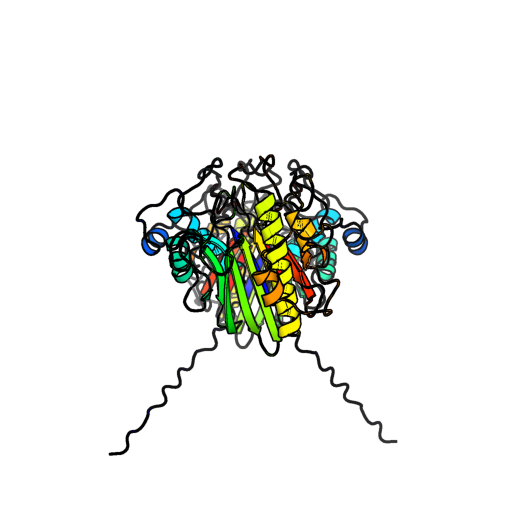C CA . TYR B 1 150 ? -12.328 34.094 8.43 1 98.31 150 TYR B CA 1
ATOM 3732 C C . TYR B 1 150 ? -12.781 34.969 7.27 1 98.31 150 TYR B C 1
ATOM 3734 O O . TYR B 1 150 ? -13.211 34.469 6.23 1 98.31 150 TYR B O 1
ATOM 3742 N N . PRO B 1 151 ? -12.695 36.375 7.449 1 97.56 151 PRO B N 1
ATOM 3743 C CA . PRO B 1 151 ? -13.062 37.25 6.328 1 97.56 151 PRO B CA 1
ATOM 3744 C C . PRO B 1 151 ? -12.266 36.938 5.062 1 97.56 151 PRO B C 1
ATOM 3746 O O . PRO B 1 151 ? -11.031 36.875 5.098 1 97.56 151 PRO B O 1
ATOM 3749 N N . GLY B 1 152 ? -13.023 36.688 3.938 1 97.44 152 GLY B N 1
ATOM 3750 C CA . GLY B 1 152 ? -12.367 36.438 2.664 1 97.44 152 GLY B CA 1
ATOM 3751 C C . GLY B 1 152 ? -12.109 34.969 2.402 1 97.44 152 GLY B C 1
ATOM 3752 O O . GLY B 1 152 ? -11.766 34.562 1.285 1 97.44 152 GLY B O 1
ATOM 3753 N N . ALA B 1 153 ? -12.25 34.125 3.389 1 98.38 153 ALA B N 1
ATOM 3754 C CA . ALA B 1 153 ? -12.094 32.688 3.193 1 98.38 153 ALA B CA 1
ATOM 3755 C C . ALA B 1 153 ? -13.227 32.125 2.35 1 98.38 153 ALA B C 1
ATOM 3757 O O . ALA B 1 153 ? -14.344 32.656 2.352 1 98.38 153 ALA B O 1
ATOM 3758 N N . GLY B 1 154 ? -12.875 31.094 1.62 1 97.94 154 GLY B N 1
ATOM 3759 C CA . GLY B 1 154 ? -13.891 30.422 0.823 1 97.94 154 GLY B CA 1
ATOM 3760 C C . GLY B 1 154 ? -14.836 29.578 1.652 1 97.94 154 GLY B C 1
ATOM 3761 O O . GLY B 1 154 ? -15.992 29.375 1.269 1 97.94 154 GLY B O 1
ATOM 3762 N N . SER B 1 155 ? -14.336 29.078 2.779 1 98.19 155 SER B N 1
ATOM 3763 C CA . SER B 1 155 ? -15.109 28.156 3.605 1 98.19 155 SER B CA 1
ATOM 3764 C C . SER B 1 155 ? -14.789 28.344 5.086 1 98.19 155 SER B C 1
ATOM 3766 O O . SER B 1 155 ? -13.773 28.953 5.434 1 98.19 155 SER B O 1
ATOM 3768 N N . TYR B 1 156 ? -15.75 27.828 5.945 1 98.56 156 TYR B N 1
ATOM 3769 C CA . TYR B 1 156 ? -15.352 27.594 7.328 1 98.56 156 TYR B CA 1
ATOM 3770 C C . TYR B 1 156 ? -14.203 26.594 7.398 1 98.56 156 TYR B C 1
ATOM 3772 O O . TYR B 1 156 ? -14.18 25.609 6.664 1 98.56 156 TYR B O 1
ATOM 3780 N N . ARG B 1 157 ? -13.242 26.953 8.18 1 98.88 157 ARG B N 1
ATOM 3781 C CA . ARG B 1 157 ? -12.109 26.047 8.367 1 98.88 157 ARG B CA 1
ATOM 3782 C C . ARG B 1 157 ? -11.906 25.719 9.836 1 98.88 157 ARG B C 1
ATOM 3784 O O . ARG B 1 157 ? -12.047 26.594 10.703 1 98.88 157 ARG B O 1
ATOM 3791 N N . ILE B 1 158 ? -11.555 24.438 10.125 1 98.81 158 ILE B N 1
ATOM 3792 C CA . ILE B 1 158 ? -11.422 23.984 11.508 1 98.81 158 ILE B CA 1
ATOM 3793 C C . ILE B 1 158 ? -10.164 23.141 11.656 1 98.81 158 ILE B C 1
ATOM 3795 O O . ILE B 1 158 ? -9.586 22.688 10.664 1 98.81 158 ILE B O 1
ATOM 3799 N N . ALA B 1 159 ? -9.719 22.984 12.844 1 98.88 159 ALA B N 1
ATOM 3800 C CA . ALA B 1 159 ? -8.758 21.969 13.281 1 98.88 159 ALA B CA 1
ATOM 3801 C C . ALA B 1 159 ? -9.328 21.141 14.422 1 98.88 159 ALA B C 1
ATOM 3803 O O . ALA B 1 159 ? -10.008 21.656 15.312 1 98.88 159 ALA B O 1
ATOM 3804 N N . ASN B 1 160 ? -9.109 19.859 14.312 1 98.88 160 ASN B N 1
ATOM 3805 C CA . ASN B 1 160 ? -9.469 18.922 15.375 1 98.88 160 ASN B CA 1
ATOM 3806 C C . ASN B 1 160 ? -8.234 18.375 16.094 1 98.88 160 ASN B C 1
ATOM 3808 O O . ASN B 1 160 ? -7.293 17.922 15.453 1 98.88 160 ASN B O 1
ATOM 3812 N N . VAL B 1 161 ? -8.289 18.469 17.422 1 98.88 161 VAL B N 1
ATOM 3813 C CA . VAL B 1 161 ? -7.199 18 18.266 1 98.88 161 VAL B CA 1
ATOM 3814 C C . VAL B 1 161 ? -7.641 16.766 19.031 1 98.88 161 VAL B C 1
ATOM 3816 O O . VAL B 1 161 ? -8.75 16.719 19.578 1 98.88 161 VAL B O 1
ATOM 3819 N N . ALA B 1 162 ? -6.797 15.734 19.016 1 98.94 162 ALA B N 1
ATOM 3820 C CA . ALA B 1 162 ? -7.066 14.523 19.781 1 98.94 162 ALA B CA 1
ATOM 3821 C C . ALA B 1 162 ? -5.805 14.039 20.5 1 98.94 162 ALA B C 1
ATOM 3823 O O . ALA B 1 162 ? -4.727 14 19.906 1 98.94 162 ALA B O 1
ATOM 3824 N N . GLN B 1 163 ? -5.938 13.742 21.766 1 98.88 163 GLN B N 1
ATOM 3825 C CA . GLN B 1 163 ? -4.863 13.094 22.516 1 98.88 163 GLN B CA 1
ATOM 3826 C C . GLN B 1 163 ? -5.125 11.594 22.641 1 98.88 163 GLN B C 1
ATOM 3828 O O . GLN B 1 163 ? -6.227 11.18 23.016 1 98.88 163 GLN B O 1
ATOM 3833 N N . PHE B 1 164 ? -4.07 10.867 22.312 1 98.75 164 PHE B N 1
ATOM 3834 C CA . PHE B 1 164 ? -4.156 9.414 22.359 1 98.75 164 PHE B CA 1
ATOM 3835 C C . PHE B 1 164 ? -3.098 8.828 23.297 1 98.75 164 PHE B C 1
ATOM 3837 O O . PHE B 1 164 ? -2.074 9.469 23.547 1 98.75 164 PHE B O 1
ATOM 3844 N N . THR B 1 165 ? -3.453 7.691 23.812 1 97.5 165 THR B N 1
ATOM 3845 C CA . THR B 1 165 ? -2.451 6.863 24.469 1 97.5 165 THR B CA 1
ATOM 3846 C C . THR B 1 165 ? -2.287 5.527 23.75 1 97.5 165 THR B C 1
ATOM 3848 O O . THR B 1 165 ? -3.264 4.957 23.266 1 97.5 165 THR B O 1
ATOM 3851 N N . THR B 1 166 ? -1.122 5.062 23.578 1 95.12 166 THR B N 1
ATOM 3852 C CA . THR B 1 166 ? -0.763 3.727 23.109 1 95.12 166 THR B CA 1
ATOM 3853 C C . THR B 1 166 ? 0.302 3.109 24.016 1 95.12 166 THR B C 1
ATOM 3855 O O . THR B 1 166 ? 1.389 3.67 24.172 1 95.12 166 THR B O 1
ATOM 3858 N N . GLY B 1 167 ? 0.02 2.021 24.594 1 90.69 167 GLY B N 1
ATOM 3859 C CA . GLY B 1 167 ? 0.878 1.579 25.672 1 90.69 167 GLY B CA 1
ATOM 3860 C C . GLY B 1 167 ? 1.023 2.609 26.781 1 90.69 167 GLY B C 1
ATOM 3861 O O . GLY B 1 167 ? 0.027 3.07 27.344 1 90.69 167 GLY B O 1
ATOM 3862 N N . CYS B 1 168 ? 2.289 3.004 26.984 1 90.56 168 CYS B N 1
ATOM 3863 C CA . CYS B 1 168 ? 2.547 3.988 28.031 1 90.56 168 CYS B CA 1
ATOM 3864 C C . CYS B 1 168 ? 2.84 5.359 27.422 1 90.56 168 CYS B C 1
ATOM 3866 O O . CYS B 1 168 ? 3.242 6.277 28.141 1 90.56 168 CYS B O 1
ATOM 3868 N N . LYS B 1 169 ? 2.621 5.426 26.141 1 94.69 169 LYS B N 1
ATOM 3869 C CA . LYS B 1 169 ? 2.963 6.676 25.469 1 94.69 169 LYS B CA 1
ATOM 3870 C C . LYS B 1 169 ? 1.714 7.508 25.188 1 94.69 169 LYS B C 1
ATOM 3872 O O . LYS B 1 169 ? 0.674 6.965 24.797 1 94.69 169 LYS B O 1
ATOM 3877 N N . THR B 1 170 ? 1.788 8.781 25.484 1 97.81 170 THR B N 1
ATOM 3878 C CA . THR B 1 170 ? 0.75 9.758 25.156 1 97.81 170 THR B CA 1
ATOM 3879 C C . THR B 1 170 ? 1.204 10.688 24.031 1 97.81 170 THR B C 1
ATOM 3881 O O . THR B 1 170 ? 2.352 11.133 24.016 1 97.81 170 THR B O 1
ATOM 3884 N N . PHE B 1 171 ? 0.362 10.875 23.078 1 98.62 171 PHE B N 1
ATOM 3885 C CA . PHE B 1 171 ? 0.676 11.812 22 1 98.62 171 PHE B CA 1
ATOM 3886 C C . PHE B 1 171 ? -0.574 12.555 21.547 1 98.62 171 PHE B C 1
ATOM 3888 O O . PHE B 1 171 ? -1.694 12.125 21.828 1 98.62 171 PHE B O 1
ATOM 3895 N N . THR B 1 172 ? -0.36 13.695 20.953 1 98.94 172 THR B N 1
ATOM 3896 C CA . THR B 1 172 ? -1.449 14.516 20.438 1 98.94 172 THR B CA 1
ATOM 3897 C C . THR B 1 172 ? -1.376 14.617 18.906 1 98.94 172 THR B C 1
ATOM 3899 O O . THR B 1 172 ? -0.286 14.703 18.344 1 98.94 172 THR B O 1
ATOM 3902 N N . LEU B 1 173 ? -2.545 14.516 18.266 1 98.94 173 LEU B N 1
ATOM 3903 C CA . LEU B 1 173 ? -2.672 14.68 16.828 1 98.94 173 LEU B CA 1
ATOM 3904 C C . LEU B 1 173 ? -3.662 15.797 16.5 1 98.94 173 LEU B C 1
ATOM 3906 O O . LEU B 1 173 ? -4.762 15.836 17.047 1 98.94 173 LEU B O 1
ATOM 3910 N N . ILE B 1 174 ? -3.232 16.719 15.625 1 99 174 ILE B N 1
ATOM 3911 C CA . ILE B 1 174 ? -4.098 17.781 15.117 1 99 174 ILE B CA 1
ATOM 3912 C C . ILE B 1 174 ? -4.324 17.594 13.625 1 99 174 ILE B C 1
ATOM 3914 O O . ILE B 1 174 ? -3.369 17.438 12.859 1 99 174 ILE B O 1
ATOM 3918 N N . ASN B 1 175 ? -5.562 17.484 13.242 1 98.94 175 ASN B N 1
ATOM 3919 C CA . ASN B 1 175 ? -5.969 17.391 11.844 1 98.94 175 ASN B CA 1
ATOM 3920 C C . ASN B 1 175 ? -6.617 18.688 11.359 1 98.94 175 ASN B C 1
ATOM 3922 O O . ASN B 1 175 ? -7.414 19.297 12.078 1 98.94 175 ASN B O 1
ATOM 3926 N N . THR B 1 176 ? -6.238 19.078 10.086 1 98.94 176 THR B N 1
ATOM 3927 C CA . THR B 1 176 ? -6.793 20.359 9.633 1 98.94 176 THR B CA 1
ATOM 3928 C C . THR B 1 176 ? -6.949 20.359 8.117 1 98.94 176 THR B C 1
ATOM 3930 O O . THR B 1 176 ? -6.48 19.453 7.434 1 98.94 176 THR B O 1
ATOM 3933 N N . HIS B 1 177 ? -7.691 21.312 7.617 1 98.94 177 HIS B N 1
ATOM 3934 C CA . HIS B 1 177 ? -7.879 21.672 6.215 1 98.94 177 HIS B CA 1
ATOM 3935 C C . HIS B 1 177 ? -7.918 23.188 6.035 1 98.94 177 HIS B C 1
ATOM 3937 O O . HIS B 1 177 ? -8.922 23.828 6.34 1 98.94 177 HIS B O 1
ATOM 3943 N N . LEU B 1 178 ? -6.832 23.719 5.5 1 98.88 178 LEU B N 1
ATOM 3944 C CA . LEU B 1 178 ? -6.754 25.172 5.348 1 98.88 178 LEU B CA 1
ATOM 3945 C C . LEU B 1 178 ? -7.484 25.625 4.09 1 98.88 178 LEU B C 1
ATOM 3947 O O . LEU B 1 178 ? -7.926 24.797 3.289 1 98.88 178 LEU B O 1
ATOM 3951 N N . ASP B 1 179 ? -7.617 26.938 3.979 1 98.75 179 ASP B N 1
ATOM 3952 C CA . ASP B 1 179 ? -8.531 27.5 2.982 1 98.75 179 ASP B CA 1
ATOM 3953 C C . ASP B 1 179 ? -7.887 27.516 1.597 1 98.75 179 ASP B C 1
ATOM 3955 O O . ASP B 1 179 ? -6.699 27.812 1.459 1 98.75 179 ASP B O 1
ATOM 3959 N N . ASP B 1 180 ? -8.703 27.234 0.543 1 97.25 180 ASP B N 1
ATOM 3960 C CA . ASP B 1 180 ? -8.172 27.141 -0.813 1 97.25 180 ASP B CA 1
ATOM 3961 C C . ASP B 1 180 ? -8.172 28.516 -1.493 1 97.25 180 ASP B C 1
ATOM 3963 O O . ASP B 1 180 ? -7.52 28.703 -2.523 1 97.25 180 ASP B O 1
ATOM 3967 N N . ILE B 1 181 ? -8.805 29.484 -0.917 1 97.62 181 ILE B N 1
ATOM 3968 C CA . ILE B 1 181 ? -8.969 30.766 -1.575 1 97.62 181 ILE B CA 1
ATOM 3969 C C . ILE B 1 181 ? -8.078 31.812 -0.896 1 97.62 181 ILE B C 1
ATOM 3971 O O . ILE B 1 181 ? -7.32 32.5 -1.564 1 97.62 181 ILE B O 1
ATOM 3975 N N . SER B 1 182 ? -8.07 31.859 0.417 1 98.19 182 SER B N 1
ATOM 3976 C CA . SER B 1 182 ? -7.48 32.938 1.175 1 98.19 182 SER B CA 1
ATOM 3977 C C . SER B 1 182 ? -6.113 32.562 1.73 1 98.19 182 SER B C 1
ATOM 3979 O O . SER B 1 182 ? -6.02 31.766 2.662 1 98.19 182 SER B O 1
ATOM 3981 N N . ASP B 1 183 ? -5.098 33.219 1.241 1 97.75 183 ASP B N 1
ATOM 3982 C CA . ASP B 1 183 ? -3.752 33.031 1.776 1 97.75 183 ASP B CA 1
ATOM 3983 C C . ASP B 1 183 ? -3.666 33.5 3.225 1 97.75 183 ASP B C 1
ATOM 3985 O O . ASP B 1 183 ? -3.016 32.875 4.055 1 97.75 183 ASP B O 1
ATOM 3989 N N . ASP B 1 184 ? -4.348 34.594 3.498 1 97.81 184 ASP B N 1
ATOM 3990 C CA . ASP B 1 184 ? -4.367 35.125 4.859 1 97.81 184 ASP B CA 1
ATOM 3991 C C . ASP B 1 184 ? -4.953 34.094 5.836 1 97.81 184 ASP B C 1
ATOM 3993 O O . ASP B 1 184 ? -4.441 33.938 6.945 1 97.81 184 ASP B O 1
ATOM 3997 N N . GLN B 1 185 ? -5.984 33.5 5.402 1 98.44 185 GLN B N 1
ATOM 3998 C CA . GLN B 1 185 ? -6.59 32.469 6.25 1 98.44 185 GLN B CA 1
ATOM 3999 C C . GLN B 1 185 ? -5.633 31.312 6.477 1 98.44 185 GLN B C 1
ATOM 4001 O O . GLN B 1 185 ? -5.555 30.781 7.586 1 98.44 185 GLN B O 1
ATOM 4006 N N . ARG B 1 186 ? -4.91 30.906 5.441 1 98.75 186 ARG B N 1
ATOM 4007 C CA . ARG B 1 186 ? -3.936 29.828 5.586 1 98.75 186 ARG B CA 1
ATOM 4008 C C . ARG B 1 186 ? -2.844 30.203 6.582 1 98.75 186 ARG B C 1
ATOM 4010 O O . ARG B 1 186 ? -2.459 29.391 7.426 1 98.75 186 ARG B O 1
ATOM 4017 N N . GLN B 1 187 ? -2.385 31.422 6.52 1 98.62 187 GLN B N 1
ATOM 4018 C CA . GLN B 1 187 ? -1.341 31.891 7.426 1 98.62 187 GLN B CA 1
ATOM 4019 C C . GLN B 1 187 ? -1.847 31.953 8.867 1 98.62 187 GLN B C 1
ATOM 4021 O O . GLN B 1 187 ? -1.157 31.516 9.789 1 98.62 187 GLN B O 1
ATOM 4026 N N . LEU B 1 188 ? -3.051 32.5 9.016 1 98.75 188 LEU B N 1
ATOM 4027 C CA . LEU B 1 188 ? -3.648 32.5 10.344 1 98.75 188 LEU B CA 1
ATOM 4028 C C . LEU B 1 188 ? -3.818 31.094 10.883 1 98.75 188 LEU B C 1
ATOM 4030 O O . LEU B 1 188 ? -3.441 30.812 12.023 1 98.75 188 LEU B O 1
ATOM 4034 N N . GLY B 1 189 ? -4.383 30.234 10.062 1 98.75 189 GLY B N 1
ATOM 4035 C CA . GLY B 1 189 ? -4.59 28.859 10.461 1 98.75 189 GLY B CA 1
ATOM 4036 C C . GLY B 1 189 ? -3.311 28.156 10.891 1 98.75 189 GLY B C 1
ATOM 4037 O O . GLY B 1 189 ? -3.266 27.531 11.953 1 98.75 189 GLY B O 1
ATOM 4038 N N . ALA B 1 190 ? -2.264 28.266 10.078 1 98.88 190 ALA B N 1
ATOM 4039 C CA . ALA B 1 190 ? -0.979 27.656 10.414 1 98.88 190 ALA B CA 1
ATOM 4040 C C . ALA B 1 190 ? -0.44 28.203 11.734 1 98.88 190 ALA B C 1
ATOM 4042 O O . ALA B 1 190 ? 0.107 27.453 12.547 1 98.88 190 ALA B O 1
ATOM 4043 N N . SER B 1 191 ? -0.602 29.5 11.953 1 98.81 191 SER B N 1
ATOM 4044 C CA . SER B 1 191 ? -0.135 30.141 13.188 1 98.81 191 SER B CA 1
ATOM 4045 C C . SER B 1 191 ? -0.894 29.609 14.398 1 98.81 191 SER B C 1
ATOM 4047 O O . SER B 1 191 ? -0.292 29.312 15.438 1 98.81 191 SER B O 1
ATOM 4049 N N . MET B 1 192 ? -2.197 29.516 14.25 1 98.88 192 MET B N 1
ATOM 4050 C CA . MET B 1 192 ? -3.033 29.016 15.336 1 98.88 192 MET B CA 1
ATOM 4051 C C . MET B 1 192 ? -2.713 27.562 15.656 1 98.88 192 MET B C 1
ATOM 4053 O O . MET B 1 192 ? -2.625 27.172 16.828 1 98.88 192 MET B O 1
ATOM 4057 N N . ILE B 1 193 ? -2.521 26.75 14.664 1 98.94 193 ILE B N 1
ATOM 4058 C CA . ILE B 1 193 ? -2.225 25.344 14.828 1 98.94 193 ILE B CA 1
ATOM 4059 C C . ILE B 1 193 ? -0.857 25.172 15.484 1 98.94 193 ILE B C 1
ATOM 4061 O O . ILE B 1 193 ? -0.688 24.344 16.375 1 98.94 193 ILE B O 1
ATOM 4065 N N . LEU B 1 194 ? 0.116 25.938 15.039 1 98.81 194 LEU B N 1
ATOM 4066 C CA . LEU B 1 194 ? 1.443 25.906 15.641 1 98.81 194 LEU B CA 1
ATOM 4067 C C . LEU B 1 194 ? 1.376 26.25 17.125 1 98.81 194 LEU B C 1
ATOM 4069 O O . LEU B 1 194 ? 2.004 25.578 17.953 1 98.81 194 LEU B O 1
ATOM 4073 N N . THR B 1 195 ? 0.607 27.266 17.453 1 98.5 195 THR B N 1
ATOM 4074 C CA . THR B 1 195 ? 0.424 27.688 18.844 1 98.5 195 THR B CA 1
ATOM 4075 C C . THR B 1 195 ? -0.215 26.578 19.656 1 98.5 195 THR B C 1
ATOM 4077 O O . THR B 1 195 ? 0.251 26.266 20.766 1 98.5 195 THR B O 1
ATOM 4080 N N . ARG B 1 196 ? -1.261 25.984 19.109 1 98.81 196 ARG B N 1
ATOM 4081 C CA . ARG B 1 196 ? -1.944 24.891 19.812 1 98.81 196 ARG B CA 1
ATOM 4082 C C . ARG B 1 196 ? -1.026 23.688 19.984 1 98.81 196 ARG B C 1
ATOM 4084 O O . ARG B 1 196 ? -1.002 23.078 21.047 1 98.81 196 ARG B O 1
ATOM 4091 N N . ALA B 1 197 ? -0.293 23.344 18.953 1 98.88 197 ALA B N 1
ATOM 4092 C CA . ALA B 1 197 ? 0.639 22.219 19 1 98.88 197 ALA B CA 1
ATOM 4093 C C . ALA B 1 197 ? 1.685 22.422 20.094 1 98.88 197 ALA B C 1
ATOM 4095 O O . ALA B 1 197 ? 1.984 21.5 20.859 1 98.88 197 ALA B O 1
ATOM 4096 N N . LYS B 1 198 ? 2.24 23.625 20.156 1 98.75 198 LYS B N 1
ATOM 4097 C CA . LYS B 1 198 ? 3.217 23.953 21.188 1 98.75 198 LYS B CA 1
ATOM 4098 C C . LYS B 1 198 ? 2.615 23.812 22.578 1 98.75 198 LYS B C 1
ATOM 4100 O O . LYS B 1 198 ? 3.24 23.234 23.469 1 98.75 198 LYS B O 1
ATOM 4105 N N . TYR B 1 199 ? 1.455 24.297 22.734 1 98.81 199 TYR B N 1
ATOM 4106 C CA . TYR B 1 199 ? 0.751 24.188 24.016 1 98.81 199 TYR B CA 1
ATOM 4107 C C . TYR B 1 199 ? 0.583 22.734 24.422 1 98.81 199 TYR B C 1
ATOM 4109 O O . TYR B 1 199 ? 0.861 22.359 25.562 1 98.81 199 TYR B O 1
ATOM 4117 N N . GLU B 1 200 ? 0.167 21.906 23.484 1 98.75 200 GLU B N 1
ATOM 4118 C CA . GLU B 1 200 ? -0.043 20.484 23.797 1 98.75 200 GLU B CA 1
ATOM 4119 C C . GLU B 1 200 ? 1.275 19.797 24.109 1 98.75 200 GLU B C 1
ATOM 4121 O O . GLU B 1 200 ? 1.32 18.891 24.953 1 98.75 200 GLU B O 1
ATOM 4126 N N . ALA B 1 201 ? 2.283 20.172 23.328 1 98.75 201 ALA B N 1
ATOM 4127 C CA . ALA B 1 201 ? 3.605 19.609 23.609 1 98.75 201 ALA B CA 1
ATOM 4128 C C . ALA B 1 201 ? 4.027 19.891 25.047 1 98.75 201 ALA B C 1
ATOM 4130 O O . ALA B 1 201 ? 4.531 19.016 25.75 1 98.75 201 ALA B O 1
ATOM 4131 N N . VAL B 1 202 ? 3.809 21.094 25.5 1 98.38 202 VAL B N 1
ATOM 4132 C CA . VAL B 1 202 ? 4.195 21.516 26.844 1 98.38 202 VAL B CA 1
ATOM 4133 C C . VAL B 1 202 ? 3.314 20.797 27.875 1 98.38 202 VAL B C 1
ATOM 4135 O O . VAL B 1 202 ? 3.818 20.25 28.859 1 98.38 202 VAL B O 1
ATOM 4138 N N . GLN B 1 203 ? 2.043 20.781 27.656 1 97.44 203 GLN B N 1
ATOM 4139 C CA . GLN B 1 203 ? 1.096 20.25 28.625 1 97.44 203 GLN B CA 1
ATOM 4140 C C . GLN B 1 203 ? 1.267 18.75 28.812 1 97.44 203 GLN B C 1
ATOM 4142 O O . GLN B 1 203 ? 1.16 18.234 29.922 1 97.44 203 GLN B O 1
ATOM 4147 N N . SER B 1 204 ? 1.537 18.062 27.75 1 96.38 204 SER B N 1
ATOM 4148 C CA . SER B 1 204 ? 1.591 16.594 27.812 1 96.38 204 SER B CA 1
ATOM 4149 C C . SER B 1 204 ? 3.025 16.109 27.969 1 96.38 204 SER B C 1
ATOM 4151 O O . SER B 1 204 ? 3.254 14.938 28.297 1 96.38 204 SER B O 1
ATOM 4153 N N . ASN B 1 205 ? 3.965 16.953 27.734 1 96.12 205 ASN B N 1
ATOM 4154 C CA . ASN B 1 205 ? 5.363 16.547 27.641 1 96.12 205 ASN B CA 1
ATOM 4155 C C . ASN B 1 205 ? 5.531 15.344 26.719 1 96.12 205 ASN B C 1
ATOM 4157 O O . ASN B 1 205 ? 6.246 14.398 27.047 1 96.12 205 ASN B O 1
ATOM 4161 N N . GLY B 1 206 ? 4.762 15.32 25.672 1 97.25 206 GLY B N 1
ATOM 4162 C CA . GLY B 1 206 ? 4.762 14.219 24.719 1 97.25 206 GLY B CA 1
ATOM 4163 C C . GLY B 1 206 ? 4.777 14.695 23.281 1 97.25 206 GLY B C 1
ATOM 4164 O O . GLY B 1 206 ? 4.664 15.891 23.016 1 97.25 206 GLY B O 1
ATOM 4165 N N . PRO B 1 207 ? 4.98 13.75 22.391 1 98.38 207 PRO B N 1
ATOM 4166 C CA . PRO B 1 207 ? 5.016 14.102 20.969 1 98.38 207 PRO B CA 1
ATOM 4167 C C . PRO B 1 207 ? 3.693 14.68 20.484 1 98.38 207 PRO B C 1
ATOM 4169 O O . PRO B 1 207 ? 2.627 14.305 20.969 1 98.38 207 PRO B O 1
ATOM 4172 N N . VAL B 1 208 ? 3.775 15.586 19.562 1 98.88 208 VAL B N 1
ATOM 4173 C CA . VAL B 1 208 ? 2.625 16.188 18.891 1 98.88 208 VAL B CA 1
ATOM 4174 C C . VAL B 1 208 ? 2.783 16.062 17.375 1 98.88 208 VAL B C 1
ATOM 4176 O O . VAL B 1 208 ? 3.883 16.219 16.844 1 98.88 208 VAL B O 1
ATOM 4179 N N . PHE B 1 209 ? 1.698 15.688 16.75 1 98.94 209 PHE B N 1
ATOM 4180 C CA . PHE B 1 209 ? 1.657 15.578 15.297 1 98.94 209 PHE B CA 1
ATOM 4181 C C . PHE B 1 209 ? 0.583 16.484 14.719 1 98.94 209 PHE B C 1
ATOM 4183 O O . PHE B 1 209 ? -0.439 16.75 15.359 1 98.94 209 PHE B O 1
ATOM 4190 N N . VAL B 1 210 ? 0.831 17.031 13.547 1 99 210 VAL B N 1
ATOM 4191 C CA . VAL B 1 210 ? -0.14 17.781 12.75 1 99 210 VAL B CA 1
ATOM 4192 C C . VAL B 1 210 ? -0.259 17.156 11.359 1 99 210 VAL B C 1
ATOM 4194 O O . VAL B 1 210 ? 0.75 16.828 10.734 1 99 210 VAL B O 1
ATOM 4197 N N . ALA B 1 211 ? -1.456 16.922 10.93 1 98.94 211 ALA B N 1
ATOM 4198 C CA . ALA B 1 211 ? -1.699 16.375 9.602 1 98.94 211 ALA B CA 1
ATOM 4199 C C . ALA B 1 211 ? -2.832 17.125 8.898 1 98.94 211 ALA B C 1
ATOM 4201 O O . ALA B 1 211 ? -3.693 17.703 9.562 1 98.94 211 ALA B O 1
ATOM 4202 N N . GLY B 1 212 ? -2.781 17.125 7.598 1 98.88 212 GLY B N 1
ATOM 4203 C CA . GLY B 1 212 ? -3.936 17.625 6.871 1 98.88 212 GLY B CA 1
ATOM 4204 C C . GLY B 1 212 ? -3.574 18.281 5.551 1 98.88 212 GLY B C 1
ATOM 4205 O O . GLY B 1 212 ? -2.426 18.203 5.109 1 98.88 212 GLY B O 1
ATOM 4206 N N . ASP B 1 213 ? -4.574 18.812 4.898 1 98.94 213 ASP B N 1
ATOM 4207 C CA . ASP B 1 213 ? -4.461 19.578 3.664 1 98.94 213 ASP B CA 1
ATOM 4208 C C . ASP B 1 213 ? -4.246 21.062 3.959 1 98.94 213 ASP B C 1
ATOM 4210 O O . ASP B 1 213 ? -5.168 21.766 4.395 1 98.94 213 ASP B O 1
ATOM 4214 N N . PHE B 1 214 ? -3.061 21.531 3.6 1 98.88 214 PHE B N 1
ATOM 4215 C CA . PHE B 1 214 ? -2.688 22.891 3.943 1 98.88 214 PHE B CA 1
ATOM 4216 C C . PHE B 1 214 ? -3.061 23.859 2.82 1 98.88 214 PHE B C 1
ATOM 4218 O O . PHE B 1 214 ? -3.055 25.078 3.012 1 98.88 214 PHE B O 1
ATOM 4225 N N . ASN B 1 215 ? -3.391 23.312 1.681 1 98.38 215 ASN B N 1
ATOM 4226 C CA . ASN B 1 215 ? -3.568 24.156 0.499 1 98.38 215 ASN B CA 1
ATOM 4227 C C . ASN B 1 215 ? -2.408 25.125 0.322 1 98.38 215 ASN B C 1
ATOM 4229 O O . ASN B 1 215 ? -2.602 26.266 -0.134 1 98.38 215 ASN B O 1
ATOM 4233 N N . SER B 1 216 ? -1.271 24.812 0.796 1 98.31 216 SER B N 1
ATOM 4234 C CA . SER B 1 216 ? -0.011 25.547 0.747 1 98.31 216 SER B CA 1
ATOM 4235 C C . SER B 1 216 ? 1.164 24.609 0.472 1 98.31 216 SER B C 1
ATOM 4237 O O . SER B 1 216 ? 1.548 23.812 1.334 1 98.31 216 SER B O 1
ATOM 4239 N N . PRO B 1 217 ? 1.711 24.703 -0.755 1 96.81 217 PRO B N 1
ATOM 4240 C CA . PRO B 1 217 ? 2.883 23.859 -1.029 1 96.81 217 PRO B CA 1
ATOM 4241 C C . PRO B 1 217 ? 4.102 24.281 -0.207 1 96.81 217 PRO B C 1
ATOM 4243 O O . PRO B 1 217 ? 4.062 25.281 0.504 1 96.81 217 PRO B O 1
ATOM 4246 N N . SER B 1 218 ? 5.109 23.438 -0.255 1 95.69 218 SER B N 1
ATOM 4247 C CA . SER B 1 218 ? 6.312 23.672 0.541 1 95.69 218 SER B CA 1
ATOM 4248 C C . SER B 1 218 ? 7.211 24.719 -0.104 1 95.69 218 SER B C 1
ATOM 4250 O O . SER B 1 218 ? 8.141 25.219 0.528 1 95.69 218 SER B O 1
ATOM 4252 N N . THR B 1 219 ? 6.898 25 -1.356 1 92.75 219 THR B N 1
ATOM 4253 C CA . THR B 1 219 ? 7.68 26 -2.082 1 92.75 219 THR B CA 1
ATOM 4254 C C . THR B 1 219 ? 6.773 26.875 -2.957 1 92.75 219 THR B C 1
ATOM 4256 O O . THR B 1 219 ? 5.605 26.531 -3.17 1 92.75 219 THR B O 1
ATOM 4259 N N . GLY B 1 220 ? 7.371 27.984 -3.34 1 91.56 220 GLY B N 1
ATOM 4260 C CA . GLY B 1 220 ? 6.621 28.828 -4.246 1 91.56 220 GLY B CA 1
ATOM 4261 C C . GLY B 1 220 ? 5.934 29.984 -3.543 1 91.56 220 GLY B C 1
ATOM 4262 O O . GLY B 1 220 ? 6.172 30.234 -2.359 1 91.56 220 GLY B O 1
ATOM 4263 N N . ASP B 1 221 ? 5.012 30.703 -4.219 1 91.5 221 ASP B N 1
ATOM 4264 C CA . ASP B 1 221 ? 4.422 31.969 -3.773 1 91.5 221 ASP B CA 1
ATOM 4265 C C . ASP B 1 221 ? 3.301 31.719 -2.766 1 91.5 221 ASP B C 1
ATOM 4267 O O . ASP B 1 221 ? 2.924 32.625 -2.016 1 91.5 221 ASP B O 1
ATOM 4271 N N . ASP B 1 222 ? 2.799 30.594 -2.68 1 94.25 222 ASP B N 1
ATOM 4272 C CA . ASP B 1 222 ? 1.703 30.266 -1.771 1 94.25 222 ASP B CA 1
ATOM 4273 C C . ASP B 1 222 ? 2.164 29.312 -0.673 1 94.25 222 ASP B C 1
ATOM 4275 O O . ASP B 1 222 ? 1.384 28.484 -0.195 1 94.25 222 ASP B O 1
ATOM 4279 N N . SER B 1 223 ? 3.424 29.422 -0.258 1 97.56 223 SER B N 1
ATOM 4280 C CA . SER B 1 223 ? 4.027 28.469 0.664 1 97.56 223 SER B CA 1
ATOM 4281 C C . SER B 1 223 ? 4.074 29.016 2.084 1 97.56 223 SER B C 1
ATOM 4283 O O . SER B 1 223 ? 4.75 28.453 2.953 1 97.56 223 SER B O 1
ATOM 4285 N N . ALA B 1 224 ? 3.396 30.078 2.418 1 98.38 224 ALA B N 1
ATOM 4286 C CA . ALA B 1 224 ? 3.561 30.781 3.691 1 98.38 224 ALA B CA 1
ATOM 4287 C C . ALA B 1 224 ? 3.076 29.922 4.855 1 98.38 224 ALA B C 1
ATOM 4289 O O . ALA B 1 224 ? 3.707 29.891 5.914 1 98.38 224 ALA B O 1
ATOM 4290 N N . ALA B 1 225 ? 1.942 29.281 4.688 1 98.88 225 ALA B N 1
ATOM 4291 C CA . ALA B 1 225 ? 1.438 28.438 5.773 1 98.88 225 ALA B CA 1
ATOM 4292 C C . ALA B 1 225 ? 2.416 27.312 6.102 1 98.88 225 ALA B C 1
ATOM 4294 O O . ALA B 1 225 ? 2.678 27.031 7.273 1 98.88 225 ALA B O 1
ATOM 4295 N N . TYR B 1 226 ? 2.939 26.688 5.078 1 98.69 226 TYR B N 1
ATOM 4296 C CA . TYR B 1 226 ? 3.984 25.688 5.281 1 98.69 226 TYR B CA 1
ATOM 4297 C C . TYR B 1 226 ? 5.184 26.281 6 1 98.69 226 TYR B C 1
ATOM 4299 O O . TYR B 1 226 ? 5.727 25.688 6.93 1 98.69 226 TYR B O 1
ATOM 4307 N N . GLY B 1 227 ? 5.574 27.422 5.574 1 98.75 227 GLY B N 1
ATOM 4308 C CA . GLY B 1 227 ? 6.699 28.109 6.188 1 98.75 227 GLY B CA 1
ATOM 4309 C C . GLY B 1 227 ? 6.465 28.453 7.645 1 98.75 227 GLY B C 1
ATOM 4310 O O . GLY B 1 227 ? 7.379 28.359 8.469 1 98.75 227 GLY B O 1
ATOM 4311 N N . ILE B 1 228 ? 5.273 28.859 7.961 1 98.81 228 ILE B N 1
ATOM 4312 C CA . ILE B 1 228 ? 4.941 29.234 9.328 1 98.81 228 ILE B CA 1
ATOM 4313 C C . ILE B 1 228 ? 5.012 28 10.234 1 98.81 228 ILE B C 1
ATOM 4315 O O . ILE B 1 228 ? 5.664 28.031 11.281 1 98.81 228 ILE B O 1
ATOM 4319 N N . ILE B 1 229 ? 4.387 26.922 9.781 1 98.75 229 ILE B N 1
ATOM 4320 C CA . ILE B 1 229 ? 4.305 25.734 10.633 1 98.75 229 ILE B CA 1
ATOM 4321 C C . ILE B 1 229 ? 5.695 25.125 10.812 1 98.75 229 ILE B C 1
ATOM 4323 O O . ILE B 1 229 ? 6.004 24.562 11.859 1 98.75 229 ILE B O 1
ATOM 4327 N N . THR B 1 230 ? 6.605 25.312 9.805 1 98.75 230 THR B N 1
ATOM 4328 C CA . THR B 1 230 ? 7.938 24.734 9.852 1 98.75 230 THR B CA 1
ATOM 4329 C C . THR B 1 230 ? 8.961 25.75 10.352 1 98.75 230 THR B C 1
ATOM 4331 O O . THR B 1 230 ? 10.141 25.422 10.5 1 98.75 230 THR B O 1
ATOM 4334 N N . GLY B 1 231 ? 8.594 26.938 10.539 1 98.31 231 GLY B N 1
ATOM 4335 C CA . GLY B 1 231 ? 9.445 27.906 11.211 1 98.31 231 GLY B CA 1
ATOM 4336 C C . GLY B 1 231 ? 10.211 28.797 10.25 1 98.31 231 GLY B C 1
ATOM 4337 O O . GLY B 1 231 ? 11.031 29.609 10.68 1 98.31 231 GLY B O 1
ATOM 4338 N N . SER B 1 232 ? 9.969 28.688 8.93 1 97.19 232 SER B N 1
ATOM 4339 C CA . SER B 1 232 ? 10.711 29.5 7.973 1 97.19 232 SER B CA 1
ATOM 4340 C C . SER B 1 232 ? 10.008 30.828 7.715 1 97.19 232 SER B C 1
ATOM 4342 O O . SER B 1 232 ? 10.57 31.719 7.062 1 97.19 232 SER B O 1
ATOM 4344 N N . HIS B 1 233 ? 8.789 31.031 8.172 1 97.38 233 HIS B N 1
ATOM 4345 C CA . HIS B 1 233 ? 8.023 32.281 8.125 1 97.38 233 HIS B CA 1
ATOM 4346 C C . HIS B 1 233 ? 7.512 32.656 9.508 1 97.38 233 HIS B C 1
ATOM 4348 O O . HIS B 1 233 ? 7.238 31.781 10.336 1 97.38 233 HIS B O 1
ATOM 4354 N N . ASP B 1 234 ? 7.418 33.906 9.742 1 97.06 234 ASP B N 1
ATOM 4355 C CA . ASP B 1 234 ? 6.871 34.375 11.008 1 97.06 234 ASP B CA 1
ATOM 4356 C C . ASP B 1 234 ? 5.379 34.094 11.109 1 97.06 234 ASP B C 1
ATOM 4358 O O . ASP B 1 234 ? 4.66 34.125 10.102 1 97.06 234 ASP B O 1
ATOM 4362 N N . PRO B 1 235 ? 4.926 33.812 12.312 1 97.06 235 PRO B N 1
ATOM 4363 C CA . PRO B 1 235 ? 3.486 33.625 12.492 1 97.06 235 PRO B CA 1
ATOM 4364 C C . PRO B 1 235 ? 2.656 34.844 12.125 1 97.06 235 PRO B C 1
ATOM 4366 O O . PRO B 1 235 ? 3.146 35.969 12.219 1 97.06 235 PRO B O 1
ATOM 4369 N N . PHE B 1 236 ? 1.516 34.531 11.719 1 96.75 236 PHE B N 1
ATOM 4370 C CA . PHE B 1 236 ? 0.488 35.531 11.453 1 96.75 236 PHE B CA 1
ATOM 4371 C C . PHE B 1 236 ? -0.171 36 12.75 1 96.75 236 PHE B C 1
ATOM 4373 O O . PHE B 1 236 ? -0.344 35.219 13.68 1 96.75 236 PHE B O 1
ATOM 4380 N N . ALA B 1 237 ? -0.541 37.344 12.875 1 95.06 237 ALA B N 1
ATOM 4381 C CA . ALA B 1 237 ? -1.193 37.844 14.078 1 95.06 237 ALA B CA 1
ATOM 4382 C C . ALA B 1 237 ? -2.504 37.125 14.344 1 95.06 237 ALA B C 1
ATOM 4384 O O . ALA B 1 237 ? -3.301 36.906 13.43 1 95.06 237 ALA B O 1
ATOM 4385 N N . MET B 1 238 ? -2.662 36.75 15.586 1 95.75 238 MET B N 1
ATOM 4386 C CA . MET B 1 238 ? -3.838 35.969 15.984 1 95.75 238 MET B CA 1
ATOM 4387 C C . MET B 1 238 ? -4.68 36.75 17 1 95.75 238 MET B C 1
ATOM 4389 O O . MET B 1 238 ? -4.238 37.781 17.531 1 95.75 238 MET B O 1
ATOM 4393 N N . ASN B 1 239 ? -5.906 36.281 17.172 1 93.31 239 ASN B N 1
ATOM 4394 C CA . ASN B 1 239 ? -6.762 36.812 18.219 1 93.31 239 ASN B CA 1
ATOM 4395 C C . ASN B 1 239 ? -6.047 36.812 19.578 1 93.31 239 ASN B C 1
ATOM 4397 O O . ASN B 1 239 ? -5.465 35.781 19.969 1 93.31 239 ASN B O 1
ATOM 4401 N N . ALA B 1 240 ? -6.148 37.906 20.328 1 94.19 240 ALA B N 1
ATOM 4402 C CA . ALA B 1 240 ? -5.418 38.062 21.578 1 94.19 240 ALA B CA 1
ATOM 4403 C C . ALA B 1 240 ? -5.902 37.062 22.625 1 94.19 240 ALA B C 1
ATOM 4405 O O . ALA B 1 240 ? -5.113 36.562 23.438 1 94.19 240 ALA B O 1
ATOM 4406 N N . THR B 1 241 ? -7.168 36.812 22.609 1 94.94 241 THR B N 1
ATOM 4407 C CA . THR B 1 241 ? -7.738 35.875 23.562 1 94.94 241 THR B CA 1
ATOM 4408 C C . THR B 1 241 ? -7.223 34.469 23.297 1 94.94 241 THR B C 1
ATOM 4410 O O . THR B 1 241 ? -6.906 33.719 24.234 1 94.94 241 THR B O 1
ATOM 4413 N N . TRP B 1 242 ? -7.164 34.125 22.031 1 95.75 242 TRP B N 1
ATOM 4414 C CA . TRP B 1 242 ? -6.609 32.844 21.641 1 95.75 242 TRP B CA 1
ATOM 4415 C C . TRP B 1 242 ? -5.152 32.719 22.078 1 95.75 242 TRP B C 1
ATOM 4417 O O . TRP B 1 242 ? -4.758 31.719 22.672 1 95.75 242 TRP B O 1
ATOM 4427 N N . ALA B 1 243 ? -4.383 33.688 21.766 1 95.06 243 ALA B N 1
ATOM 4428 C CA . ALA B 1 243 ? -2.963 33.688 22.109 1 95.06 243 ALA B CA 1
ATOM 4429 C C . ALA B 1 243 ? -2.758 33.531 23.609 1 95.06 243 ALA B C 1
ATOM 4431 O O . ALA B 1 243 ? -1.867 32.812 24.047 1 95.06 243 ALA B O 1
ATOM 4432 N N . ALA B 1 244 ? -3.584 34.219 24.375 1 96.25 244 ALA B N 1
ATOM 4433 C CA . ALA B 1 244 ? -3.467 34.156 25.844 1 96.25 244 ALA B CA 1
ATOM 4434 C C . ALA B 1 244 ? -3.863 32.781 26.375 1 96.25 244 ALA B C 1
ATOM 4436 O O . ALA B 1 244 ? -3.248 32.281 27.312 1 96.25 244 ALA B O 1
ATOM 4437 N N . LYS B 1 245 ? -4.848 32.219 25.797 1 97.19 245 LYS B N 1
ATOM 4438 C CA . LYS B 1 245 ? -5.379 30.938 26.25 1 97.19 245 LYS B CA 1
ATOM 4439 C C . LYS B 1 245 ? -4.336 29.844 26.125 1 97.19 245 LYS B C 1
ATOM 4441 O O . LYS B 1 245 ? -4.258 28.953 26.969 1 97.19 245 LYS B O 1
ATOM 4446 N N . TYR B 1 246 ? -3.604 29.922 25.078 1 97.88 246 TYR B N 1
ATOM 4447 C CA . TYR B 1 246 ? -2.67 28.828 24.797 1 97.88 246 TYR B CA 1
ATOM 4448 C C . TYR B 1 246 ? -1.228 29.297 24.953 1 97.88 246 TYR B C 1
ATOM 4450 O O . TYR B 1 246 ? -0.322 28.766 24.297 1 97.88 246 TYR B O 1
ATOM 4458 N N . ASP B 1 247 ? -1.019 30.297 25.734 1 95.69 247 ASP B N 1
ATOM 4459 C CA . ASP B 1 247 ? 0.319 30.781 26.078 1 95.69 247 ASP B CA 1
ATOM 4460 C C . ASP B 1 247 ? 1.057 29.781 26.969 1 95.69 247 ASP B C 1
ATOM 4462 O O . ASP B 1 247 ? 0.491 29.281 27.938 1 95.69 247 ASP B O 1
ATOM 4466 N N . VAL B 1 248 ? 2.289 29.469 26.547 1 95.62 248 VAL B N 1
ATOM 4467 C CA . VAL B 1 248 ? 3.082 28.547 27.359 1 95.62 248 VAL B CA 1
ATOM 4468 C C . VAL B 1 248 ? 4.285 29.281 27.938 1 95.62 248 VAL B C 1
ATOM 4470 O O . VAL B 1 248 ? 5.258 28.641 28.375 1 95.62 248 VAL B O 1
ATOM 4473 N N . CYS B 1 249 ? 4.242 30.562 27.859 1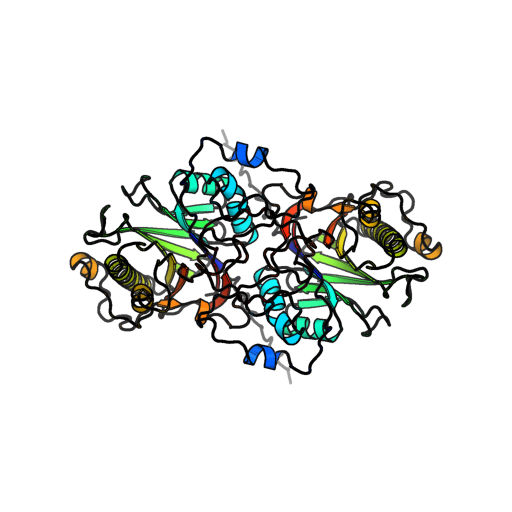 90.56 249 CYS B N 1
ATOM 4474 C CA . CYS B 1 249 ? 5.305 31.438 28.359 1 90.56 249 CYS B CA 1
ATOM 4475 C C . CYS B 1 249 ? 6.617 31.156 27.625 1 90.56 249 CYS B C 1
ATOM 4477 O O . CYS B 1 249 ? 6.664 31.188 26.391 1 90.56 249 CYS B O 1
ATOM 4479 N N . ASP B 1 250 ? 7.707 30.859 28.297 1 90.62 250 ASP B N 1
ATOM 4480 C CA . ASP B 1 250 ? 9.008 30.781 27.641 1 90.62 250 ASP B CA 1
ATOM 4481 C C . ASP B 1 250 ? 9.406 29.328 27.359 1 90.62 250 ASP B C 1
ATOM 4483 O O . ASP B 1 250 ? 10.547 29.062 27 1 90.62 250 ASP B O 1
ATOM 4487 N N . LYS B 1 251 ? 8.43 28.562 27.406 1 95.25 251 LYS B N 1
ATOM 4488 C CA . LYS B 1 251 ? 8.75 27.156 27.125 1 95.25 251 LYS B CA 1
ATOM 4489 C C . LYS B 1 251 ? 8.734 26.875 25.625 1 95.25 251 LYS B C 1
ATOM 4491 O O . LYS B 1 251 ? 7.895 27.422 24.891 1 95.25 251 LYS B O 1
ATOM 4496 N N . LEU B 1 252 ? 9.672 26.109 25.203 1 96.31 252 LEU B N 1
ATOM 4497 C CA . LEU B 1 252 ? 9.789 25.656 23.812 1 96.31 252 LEU B CA 1
ATOM 4498 C C . LEU B 1 252 ? 9.766 26.844 22.859 1 96.31 252 LEU B C 1
ATOM 4500 O O . LEU B 1 252 ? 9.008 26.844 21.891 1 96.31 252 LEU B O 1
ATOM 4504 N N . SER B 1 253 ? 10.523 27.875 23.078 1 94.12 253 SER B N 1
ATOM 4505 C CA . SER B 1 253 ? 10.523 29.141 22.359 1 94.12 253 SER B CA 1
ATOM 4506 C C . SER B 1 253 ? 10.828 28.922 20.875 1 94.12 253 SER B C 1
ATOM 4508 O O . SER B 1 253 ? 10.367 29.703 20.031 1 94.12 253 SER B O 1
ATOM 4510 N N . ASP B 1 254 ? 11.523 27.844 20.516 1 95.88 254 ASP B N 1
ATOM 4511 C CA . ASP B 1 254 ? 11.906 27.594 19.125 1 95.88 254 ASP B CA 1
ATOM 4512 C C . ASP B 1 254 ? 11.094 26.438 18.531 1 95.88 254 ASP B C 1
ATOM 4514 O O . ASP B 1 254 ? 11.539 25.781 17.594 1 95.88 254 ASP B O 1
ATOM 4518 N N . PHE B 1 255 ? 9.961 26.25 19.141 1 98.44 255 PHE B N 1
ATOM 4519 C CA . PHE B 1 255 ? 9.141 25.109 18.734 1 98.44 255 PHE B CA 1
ATOM 4520 C C . PHE B 1 255 ? 8.633 25.297 17.312 1 98.44 255 PHE B C 1
ATOM 4522 O O . PHE B 1 255 ? 8.133 26.359 16.953 1 98.44 255 PHE B O 1
ATOM 4529 N N . VAL B 1 256 ? 8.781 24.312 16.453 1 98.81 256 VAL B N 1
ATOM 4530 C CA . VAL B 1 256 ? 8.234 24.25 15.109 1 98.81 256 VAL B CA 1
ATOM 4531 C C . VAL B 1 256 ? 7.773 22.812 14.812 1 98.81 256 VAL B C 1
ATOM 4533 O O . VAL B 1 256 ? 7.973 21.906 15.625 1 98.81 256 VAL B O 1
ATOM 4536 N N . MET B 1 257 ? 7.113 22.688 13.812 1 98.94 257 MET B N 1
ATOM 4537 C CA . MET B 1 257 ? 6.773 21.344 13.32 1 98.94 257 MET B CA 1
ATOM 4538 C C . MET B 1 257 ? 7.738 20.906 12.219 1 98.94 257 MET B C 1
ATOM 4540 O O . MET B 1 257 ? 8.125 21.719 11.367 1 98.94 257 MET B O 1
ATOM 4544 N N . GLU B 1 258 ? 8.094 19.672 12.273 1 98.88 258 GLU B N 1
ATOM 4545 C CA . GLU B 1 258 ? 9.016 19.109 11.289 1 98.88 258 GLU B CA 1
ATOM 4546 C C . GLU B 1 258 ? 8.281 18.219 10.289 1 98.88 258 GLU B C 1
ATOM 4548 O O . GLU B 1 258 ? 7.504 17.344 10.672 1 98.88 258 GLU B O 1
ATOM 4553 N N . ASP B 1 259 ? 8.539 18.516 9.008 1 98.88 259 ASP B N 1
ATOM 4554 C CA . ASP B 1 259 ? 7.961 17.703 7.941 1 98.88 259 ASP B CA 1
ATOM 4555 C C . ASP B 1 259 ? 8.5 16.266 7.992 1 98.88 259 ASP B C 1
ATOM 4557 O O . ASP B 1 259 ? 9.672 16.031 7.684 1 98.88 259 ASP B O 1
ATOM 4561 N N . LEU B 1 260 ? 7.648 15.32 8.258 1 98.88 260 LEU B N 1
ATOM 4562 C CA . LEU B 1 260 ? 8.109 13.969 8.531 1 98.88 260 LEU B CA 1
ATOM 4563 C C . LEU B 1 260 ? 8.641 13.305 7.266 1 98.88 260 LEU B C 1
ATOM 4565 O O . LEU B 1 260 ? 9.398 12.336 7.336 1 98.88 260 LEU B O 1
ATOM 4569 N N . ARG B 1 261 ? 8.289 13.828 6.102 1 98.69 261 ARG B N 1
ATOM 4570 C CA . ARG B 1 261 ? 8.898 13.344 4.863 1 98.69 261 ARG B CA 1
ATOM 4571 C C . ARG B 1 261 ? 10.414 13.531 4.891 1 98.69 261 ARG B C 1
ATOM 4573 O O . ARG B 1 261 ? 11.156 12.711 4.348 1 98.69 261 ARG B O 1
ATOM 4580 N N . GLY B 1 262 ? 10.836 14.562 5.516 1 98.56 262 GLY B N 1
ATOM 4581 C CA . GLY B 1 262 ? 12.258 14.859 5.59 1 98.56 262 GLY B CA 1
ATOM 4582 C C . GLY B 1 262 ? 12.938 14.219 6.785 1 98.56 262 GLY B C 1
ATOM 4583 O O . GLY B 1 262 ? 14.164 14.281 6.914 1 98.56 262 GLY B O 1
ATOM 4584 N N . GLN B 1 263 ? 12.141 13.586 7.652 1 98.69 263 GLN B N 1
ATOM 4585 C CA . GLN B 1 263 ? 12.688 13.047 8.891 1 98.69 263 GLN B CA 1
ATOM 4586 C C . GLN B 1 263 ? 12.828 11.531 8.82 1 98.69 263 GLN B C 1
ATOM 4588 O O . GLN B 1 263 ? 13.562 10.93 9.609 1 98.69 263 GLN B O 1
ATOM 4593 N N . ALA B 1 264 ? 12.109 10.891 7.871 1 98.44 264 ALA B N 1
ATOM 4594 C CA . ALA B 1 264 ? 12.258 9.453 7.672 1 98.44 264 ALA B CA 1
ATOM 4595 C C . ALA B 1 264 ? 13.539 9.133 6.918 1 98.44 264 ALA B C 1
ATOM 4597 O O . ALA B 1 264 ? 14.047 9.961 6.152 1 98.44 264 ALA B O 1
ATOM 4598 N N . PRO B 1 265 ? 14.094 7.879 7.168 1 97.94 265 PRO B N 1
ATOM 4599 C CA . PRO B 1 265 ? 15.227 7.496 6.316 1 97.94 265 PRO B CA 1
ATOM 4600 C C . PRO B 1 265 ? 14.906 7.605 4.828 1 97.94 265 PRO B C 1
ATOM 4602 O O . PRO B 1 265 ? 13.852 7.137 4.383 1 97.94 265 PRO B O 1
ATOM 4605 N N . ARG B 1 266 ? 15.789 8.164 4.102 1 97.81 266 ARG B N 1
ATOM 4606 C CA . ARG B 1 266 ? 15.531 8.461 2.697 1 97.81 266 ARG B CA 1
ATOM 4607 C C . ARG B 1 266 ? 15.102 7.203 1.947 1 97.81 266 ARG B C 1
ATOM 4609 O O . ARG B 1 266 ? 14.227 7.254 1.084 1 97.81 266 ARG B O 1
ATOM 4616 N N . ARG B 1 267 ? 15.648 6.062 2.256 1 97.69 267 ARG B N 1
ATOM 4617 C CA . ARG B 1 267 ? 15.352 4.824 1.544 1 97.69 267 ARG B CA 1
ATOM 4618 C C . ARG B 1 267 ? 13.953 4.32 1.886 1 97.69 267 ARG B C 1
ATOM 4620 O O . ARG B 1 267 ? 13.461 3.365 1.279 1 97.69 267 ARG B O 1
ATOM 4627 N N . MET B 1 268 ? 13.352 4.973 2.918 1 98.06 268 MET B N 1
ATOM 4628 C CA . MET B 1 268 ? 12.023 4.543 3.354 1 98.06 268 MET B CA 1
ATOM 4629 C C . MET B 1 268 ? 10.969 5.59 3.008 1 98.06 268 MET B C 1
ATOM 4631 O O . MET B 1 268 ? 9.867 5.57 3.557 1 98.06 268 MET B O 1
ATOM 4635 N N . VAL B 1 269 ? 11.273 6.512 2.131 1 98.19 269 VAL B N 1
ATOM 4636 C CA . VAL B 1 269 ? 10.336 7.52 1.634 1 98.19 269 VAL B CA 1
ATOM 4637 C C . VAL B 1 269 ? 9.93 7.18 0.203 1 98.19 269 VAL B C 1
ATOM 4639 O O . VAL B 1 269 ? 10.781 6.996 -0.669 1 98.19 269 VAL B O 1
ATOM 4642 N N . SER B 1 270 ? 8.633 7.027 -0.043 1 96.56 270 SER B N 1
ATOM 4643 C CA . SER B 1 270 ? 8.164 6.719 -1.388 1 96.56 270 SER B CA 1
ATOM 4644 C C . SER B 1 270 ? 8.555 7.809 -2.377 1 96.56 270 SER B C 1
ATOM 4646 O O . SER B 1 270 ? 8.773 8.961 -1.987 1 96.56 270 SER B O 1
ATOM 4648 N N . LYS B 1 271 ? 8.547 7.457 -3.611 1 94 271 LYS B N 1
ATOM 4649 C CA . LYS B 1 271 ? 8.898 8.438 -4.633 1 94 271 LYS B CA 1
ATOM 4650 C C . LYS B 1 271 ? 7.66 9.125 -5.188 1 94 271 LYS B C 1
ATOM 4652 O O . LYS B 1 271 ? 7.766 10.008 -6.043 1 94 271 LYS B O 1
ATOM 4657 N N . ASN B 1 272 ? 6.531 8.688 -4.742 1 95.69 272 ASN B N 1
ATOM 4658 C CA . ASN B 1 272 ? 5.367 9.547 -4.938 1 95.69 272 ASN B CA 1
ATOM 4659 C C . ASN B 1 272 ? 5.473 10.828 -4.117 1 95.69 272 ASN B C 1
ATOM 4661 O O . ASN B 1 272 ? 5.621 10.773 -2.896 1 95.69 272 ASN B O 1
ATOM 4665 N N . TYR B 1 273 ? 5.391 11.93 -4.844 1 96.19 273 TYR B N 1
ATOM 4666 C CA . TYR B 1 273 ? 5.598 13.219 -4.195 1 96.19 273 TYR B CA 1
ATOM 4667 C C . TYR B 1 273 ? 4.289 14 -4.102 1 96.19 273 TYR B C 1
ATOM 4669 O O . TYR B 1 273 ? 3.965 14.555 -3.047 1 96.19 273 TYR B O 1
ATOM 4677 N N . ALA B 1 274 ? 3.58 13.984 -5.207 1 96.75 274 ALA B N 1
ATOM 4678 C CA . ALA B 1 274 ? 2.348 14.766 -5.254 1 96.75 274 ALA B CA 1
ATOM 4679 C C . ALA B 1 274 ? 1.28 14.164 -4.344 1 96.75 274 ALA B C 1
ATOM 4681 O O . ALA B 1 274 ? 1.11 12.938 -4.305 1 96.75 274 ALA B O 1
ATOM 4682 N N . THR B 1 275 ? 0.646 15.008 -3.631 1 97.81 275 THR B N 1
ATOM 4683 C CA . THR B 1 275 ? -0.474 14.578 -2.801 1 97.81 275 THR B CA 1
ATOM 4684 C C . THR B 1 275 ? -1.796 15.086 -3.369 1 97.81 275 THR B C 1
ATOM 4686 O O . THR B 1 275 ? -2.869 14.656 -2.943 1 97.81 275 THR B O 1
ATOM 4689 N N . TYR B 1 276 ? -1.715 16 -4.27 1 97.44 276 TYR B N 1
ATOM 4690 C CA . TYR B 1 276 ? -2.838 16.531 -5.035 1 97.44 276 TYR B CA 1
ATOM 4691 C C . TYR B 1 276 ? -2.611 16.359 -6.531 1 97.44 276 TYR B C 1
ATOM 4693 O O . TYR B 1 276 ? -1.557 16.719 -7.055 1 97.44 276 TYR B O 1
ATOM 4701 N N . SER B 1 277 ? -3.602 15.719 -7.16 1 92.62 277 SER B N 1
ATOM 4702 C CA . SER B 1 277 ? -3.471 15.5 -8.594 1 92.62 277 SER B CA 1
ATOM 4703 C C . SER B 1 277 ? -4.68 16.047 -9.352 1 92.62 277 SER B C 1
ATOM 4705 O O . SER B 1 277 ? -4.793 15.867 -10.562 1 92.62 277 SER B O 1
ATOM 4707 N N . ALA B 1 278 ? -5.48 16.609 -8.578 1 90.25 278 ALA B N 1
ATOM 4708 C CA . ALA B 1 278 ? -6.734 17.031 -9.188 1 90.25 278 ALA B CA 1
ATOM 4709 C C . ALA B 1 278 ? -7.418 15.875 -9.906 1 90.25 278 ALA B C 1
ATOM 4711 O O . ALA B 1 278 ? -7.312 14.727 -9.477 1 90.25 278 ALA B O 1
ATOM 4712 N N . TRP B 1 279 ? -8.211 15.859 -10.664 1 91.88 279 TRP B N 1
ATOM 4713 C CA . TRP B 1 279 ? -8.898 14.836 -11.43 1 91.88 279 TRP B CA 1
ATOM 4714 C C . TRP B 1 279 ? -8.25 14.648 -12.805 1 91.88 279 TRP B C 1
ATOM 4716 O O . TRP B 1 279 ? -8.93 14.305 -13.773 1 91.88 279 TRP B O 1
ATOM 4726 N N . THR B 1 280 ? -6.902 14.852 -12.773 1 87.38 280 THR B N 1
ATOM 4727 C CA . THR B 1 280 ? -6.23 14.734 -14.062 1 87.38 280 THR B CA 1
ATOM 4728 C C . THR B 1 280 ? -5.969 13.266 -14.406 1 87.38 280 THR B C 1
ATOM 4730 O O . THR B 1 280 ? -5.859 12.43 -13.508 1 87.38 280 THR B O 1
ATOM 4733 N N . GLY B 1 281 ? -5.816 13.047 -15.68 1 83.25 281 GLY B N 1
ATOM 4734 C CA . GLY B 1 281 ? -5.531 11.703 -16.156 1 83.25 281 GLY B CA 1
ATOM 4735 C C . GLY B 1 281 ? -4.16 11.203 -15.742 1 83.25 281 GLY B C 1
ATOM 4736 O O . GLY B 1 281 ? -3.33 11.977 -15.258 1 83.25 281 GLY B O 1
ATOM 4737 N N . PRO B 1 282 ? -3.904 9.922 -15.953 1 83.69 282 PRO B N 1
ATOM 4738 C CA . PRO B 1 282 ? -2.701 9.281 -15.414 1 83.69 282 PRO B CA 1
ATOM 4739 C C . PRO B 1 282 ? -1.413 9.875 -15.992 1 83.69 282 PRO B C 1
ATOM 4741 O O . PRO B 1 282 ? -0.357 9.789 -15.359 1 83.69 282 PRO B O 1
ATOM 4744 N N . ALA B 1 283 ? -1.466 10.422 -17.156 1 85.44 283 ALA B N 1
ATOM 4745 C CA . ALA B 1 283 ? -0.237 10.938 -17.75 1 85.44 283 ALA B CA 1
ATOM 4746 C C . ALA B 1 283 ? -0.166 12.461 -17.641 1 85.44 283 ALA B C 1
ATOM 4748 O O . ALA B 1 283 ? 0.819 13.078 -18.047 1 85.44 283 ALA B O 1
ATOM 4749 N N . ASP B 1 284 ? -1.155 13.047 -17.078 1 89.75 284 ASP B N 1
ATOM 4750 C CA . ASP B 1 284 ? -1.212 14.5 -16.953 1 89.75 284 ASP B CA 1
ATOM 4751 C C . ASP B 1 284 ? -0.778 14.945 -15.555 1 89.75 284 ASP B C 1
ATOM 4753 O O . ASP B 1 284 ? -1.561 14.883 -14.609 1 89.75 284 ASP B O 1
ATOM 4757 N N . THR B 1 285 ? 0.424 15.539 -15.5 1 91.44 285 THR B N 1
ATOM 4758 C CA . THR B 1 285 ? 0.98 15.945 -14.211 1 91.44 285 THR B CA 1
ATOM 4759 C C . THR B 1 285 ? 0.875 17.453 -14.031 1 91.44 285 THR B C 1
ATOM 4761 O O . THR B 1 285 ? 1.497 18.031 -13.133 1 91.44 285 THR B O 1
ATOM 4764 N N . SER B 1 286 ? 0.114 18.141 -14.859 1 91.81 286 SER B N 1
ATOM 4765 C CA . SER B 1 286 ? 0.116 19.594 -14.922 1 91.81 286 SER B CA 1
ATOM 4766 C C . SER B 1 286 ? -0.443 20.203 -13.633 1 91.81 286 SER B C 1
ATOM 4768 O O . SER B 1 286 ? -0.131 21.344 -13.297 1 91.81 286 SER B O 1
ATOM 4770 N N . LYS B 1 287 ? -1.171 19.422 -12.883 1 92.62 287 LYS B N 1
ATOM 4771 C CA . LYS B 1 287 ? -1.816 19.969 -11.688 1 92.62 287 LYS B CA 1
ATOM 4772 C C . LYS B 1 287 ? -1.239 19.344 -10.422 1 92.62 287 LYS B C 1
ATOM 4774 O O . LYS B 1 287 ? -1.719 19.609 -9.312 1 92.62 287 LYS B O 1
ATOM 4779 N N . TRP B 1 288 ? -0.245 18.5 -10.539 1 94.12 288 TRP B N 1
ATOM 4780 C CA . TRP B 1 288 ? 0.319 17.797 -9.391 1 94.12 288 TRP B CA 1
ATOM 4781 C C . TRP B 1 288 ? 0.982 18.781 -8.422 1 94.12 288 TRP B C 1
ATOM 4783 O O . TRP B 1 288 ? 1.735 19.656 -8.844 1 94.12 288 TRP B O 1
ATOM 4793 N N . THR B 1 289 ? 0.638 18.656 -7.145 1 95.38 289 THR B N 1
ATOM 4794 C CA . THR B 1 289 ? 1.263 19.453 -6.09 1 95.38 289 THR B CA 1
ATOM 4795 C C . THR B 1 289 ? 1.266 18.672 -4.77 1 95.38 289 THR B C 1
ATOM 4797 O O . THR B 1 289 ? 0.564 17.672 -4.629 1 95.38 289 THR B O 1
ATOM 4800 N N . ARG B 1 290 ? 2.195 19.047 -3.953 1 97.5 290 ARG B N 1
ATOM 4801 C CA . ARG B 1 290 ? 2.23 18.5 -2.604 1 97.5 290 ARG B CA 1
ATOM 4802 C C . ARG B 1 290 ? 1.693 19.5 -1.586 1 97.5 290 ARG B C 1
ATOM 4804 O O . ARG B 1 290 ? 2.361 20.484 -1.265 1 97.5 290 ARG B O 1
ATOM 4811 N N . ILE B 1 291 ? 0.455 19.188 -1.056 1 98.5 291 ILE B N 1
ATOM 4812 C CA . ILE B 1 291 ? -0.159 20.156 -0.161 1 98.5 291 ILE B CA 1
ATOM 4813 C C . ILE B 1 291 ? -0.753 19.453 1.052 1 98.5 291 ILE B C 1
ATOM 4815 O O . ILE B 1 291 ? -1.332 20.094 1.934 1 98.5 291 ILE B O 1
ATOM 4819 N N . ASP B 1 292 ? -0.662 18.109 1.143 1 98.81 292 ASP B N 1
ATOM 4820 C CA . ASP B 1 292 ? -1.023 17.312 2.307 1 98.81 292 ASP B CA 1
ATOM 4821 C C . ASP B 1 292 ? 0.22 16.859 3.072 1 98.81 292 ASP B C 1
ATOM 4823 O O . ASP B 1 292 ? 1.17 16.344 2.479 1 98.81 292 ASP B O 1
ATOM 4827 N N . PHE B 1 293 ? 0.183 17.078 4.398 1 98.88 293 PHE B N 1
ATOM 4828 C CA . PHE B 1 293 ? 1.411 16.906 5.164 1 98.88 293 PHE B CA 1
ATOM 4829 C C . PHE B 1 293 ? 1.135 16.156 6.461 1 98.88 293 PHE B C 1
ATOM 4831 O O . PHE B 1 293 ? 0.001 16.125 6.945 1 98.88 293 PHE B O 1
ATOM 4838 N N . VAL B 1 294 ? 2.148 15.484 6.949 1 98.94 294 VAL B N 1
ATOM 4839 C CA . VAL B 1 294 ? 2.246 15.008 8.32 1 98.94 294 VAL B CA 1
ATOM 4840 C C . VAL B 1 294 ? 3.5 15.57 8.984 1 98.94 294 VAL B C 1
ATOM 4842 O O . VAL B 1 294 ? 4.609 15.391 8.477 1 98.94 294 VAL B O 1
ATOM 4845 N N . PHE B 1 295 ? 3.305 16.297 10.086 1 98.94 295 PHE B N 1
ATOM 4846 C CA . PHE B 1 295 ? 4.387 16.953 10.812 1 98.94 295 PHE B CA 1
ATOM 4847 C C . PHE B 1 295 ? 4.527 16.359 12.211 1 98.94 295 PHE B C 1
ATOM 4849 O O . PHE B 1 295 ? 3.555 15.867 12.781 1 98.94 295 PHE B O 1
ATOM 4856 N N . GLY B 1 296 ? 5.762 16.422 12.711 1 98.94 296 GLY B N 1
ATOM 4857 C CA . GLY B 1 296 ? 6.055 16.141 14.109 1 98.94 296 GLY B CA 1
ATOM 4858 C C . GLY B 1 296 ? 6.656 17.312 14.852 1 98.94 296 GLY B C 1
ATOM 4859 O O . GLY B 1 296 ? 7.445 18.078 14.281 1 98.94 296 GLY B O 1
ATOM 4860 N N . GLY B 1 297 ? 6.297 17.438 16.078 1 98.94 297 GLY B N 1
ATOM 4861 C CA . GLY B 1 297 ? 6.809 18.531 16.875 1 98.94 297 GLY B CA 1
ATOM 4862 C C . GLY B 1 297 ? 8.305 18.453 17.125 1 98.94 297 GLY B C 1
ATOM 4863 O O . GLY B 1 297 ? 8.836 17.359 17.359 1 98.94 297 GLY B O 1
ATOM 4864 N N . SER B 1 298 ? 8.945 19.625 17.125 1 98.81 298 SER B N 1
ATOM 4865 C CA . SER B 1 298 ? 10.391 19.672 17.312 1 98.81 298 SER B CA 1
ATOM 4866 C C . SER B 1 298 ? 10.766 19.297 18.75 1 98.81 298 SER B C 1
ATOM 4868 O O . SER B 1 298 ? 11.945 19.078 19.047 1 98.81 298 SER B O 1
ATOM 4870 N N . ASN B 1 299 ? 9.773 19.172 19.641 1 98.38 299 ASN B N 1
ATOM 4871 C CA . ASN B 1 299 ? 10.031 18.719 21 1 98.38 299 ASN B CA 1
ATOM 4872 C C . ASN B 1 299 ? 10.383 17.234 21.031 1 98.38 299 ASN B C 1
ATOM 4874 O O . ASN B 1 299 ? 10.82 16.719 22.062 1 98.38 299 ASN B O 1
ATOM 4878 N N . GLY B 1 300 ? 10.211 16.516 20.047 1 98.06 300 GLY B N 1
ATOM 4879 C CA . GLY B 1 300 ? 10.688 15.156 19.922 1 98.06 300 GLY B CA 1
ATOM 4880 C C . GLY B 1 300 ? 9.742 14.133 20.531 1 98.06 300 GLY B C 1
ATOM 4881 O O . GLY B 1 300 ? 8.523 14.312 20.516 1 98.06 300 GLY B O 1
ATOM 4882 N N . GLY B 1 301 ? 10.297 12.984 20.812 1 97.56 301 GLY B N 1
ATOM 4883 C CA . GLY B 1 301 ? 9.516 11.891 21.375 1 97.56 301 GLY B CA 1
ATOM 4884 C C . GLY B 1 301 ? 8.977 10.945 20.312 1 97.56 301 GLY B C 1
ATOM 4885 O O . GLY B 1 301 ? 8.109 10.125 20.594 1 97.56 301 GLY B O 1
ATOM 4886 N N . TRP B 1 302 ? 9.469 11.109 19.156 1 97.81 302 TRP B N 1
ATOM 4887 C CA . TRP B 1 302 ? 9.031 10.289 18.047 1 97.81 302 TRP B CA 1
ATOM 4888 C C . TRP B 1 302 ? 10.18 10.016 17.078 1 97.81 302 TRP B C 1
ATOM 4890 O O . TRP B 1 302 ? 11.164 10.766 17.047 1 97.81 302 TRP B O 1
ATOM 4900 N N . THR B 1 303 ? 10.109 8.898 16.375 1 98.31 303 THR B N 1
ATOM 4901 C CA . THR B 1 303 ? 10.938 8.57 15.219 1 98.31 303 THR B CA 1
ATOM 4902 C C . THR B 1 303 ? 10.078 8.242 14 1 98.31 303 THR B C 1
ATOM 4904 O O . THR B 1 303 ? 9.164 7.422 14.086 1 98.31 303 THR B O 1
ATOM 4907 N N . ALA B 1 304 ? 10.273 8.977 12.898 1 98.44 304 ALA B N 1
ATOM 4908 C CA . ALA B 1 304 ? 9.633 8.602 11.641 1 98.44 304 ALA B CA 1
ATOM 4909 C C . ALA B 1 304 ? 10.375 7.449 10.969 1 98.44 304 ALA B C 1
ATOM 4911 O O . ALA B 1 304 ? 11.516 7.605 10.531 1 98.44 304 ALA B O 1
ATOM 4912 N N . ASN B 1 305 ? 9.711 6.348 10.812 1 98.06 305 ASN B N 1
ATOM 4913 C CA . ASN B 1 305 ? 10.352 5.156 10.273 1 98.06 305 ASN B CA 1
ATOM 4914 C C . ASN B 1 305 ? 10.18 5.066 8.758 1 98.06 305 ASN B C 1
ATOM 4916 O O . ASN B 1 305 ? 11.023 4.488 8.07 1 98.06 305 ASN B O 1
ATOM 4920 N N . SER B 1 306 ? 9.109 5.543 8.281 1 98.38 306 SER B N 1
ATOM 4921 C CA . SER B 1 306 ? 8.805 5.555 6.852 1 98.38 306 SER B CA 1
ATOM 4922 C C . SER B 1 306 ? 7.785 6.637 6.512 1 98.38 306 SER B C 1
ATOM 4924 O O . SER B 1 306 ? 7.094 7.141 7.395 1 98.38 306 SER B O 1
ATOM 4926 N N . TYR B 1 307 ? 7.766 7.051 5.309 1 98.62 307 TYR B N 1
ATOM 4927 C CA . TYR B 1 307 ? 6.832 8.023 4.754 1 98.62 307 TYR B CA 1
ATOM 4928 C C . TYR B 1 307 ? 6.43 7.648 3.334 1 98.62 307 TYR B C 1
ATOM 4930 O O . TYR B 1 307 ? 7.285 7.438 2.475 1 98.62 307 TYR B O 1
ATOM 4938 N N . LYS B 1 308 ? 5.059 7.492 3.082 1 98.38 308 LYS B N 1
ATOM 4939 C CA . LYS B 1 308 ? 4.684 7.156 1.712 1 98.38 308 LYS B CA 1
ATOM 4940 C C . LYS B 1 308 ? 3.418 7.898 1.289 1 98.38 308 LYS B C 1
ATOM 4942 O O . LYS B 1 308 ? 2.531 8.141 2.111 1 98.38 308 LYS B O 1
ATOM 4947 N N . VAL B 1 309 ? 3.404 8.281 0.032 1 98.12 309 VAL B N 1
ATOM 4948 C CA . VAL B 1 309 ? 2.213 8.727 -0.681 1 98.12 309 VAL B CA 1
ATOM 4949 C C . VAL B 1 309 ? 1.762 7.648 -1.663 1 98.12 309 VAL B C 1
ATOM 4951 O O . VAL B 1 309 ? 2.562 7.148 -2.455 1 98.12 309 VAL B O 1
ATOM 4954 N N . ASP B 1 310 ? 0.522 7.266 -1.576 1 97.44 310 ASP B N 1
ATOM 4955 C CA . ASP B 1 310 ? 0.002 6.238 -2.475 1 97.44 310 ASP B CA 1
ATOM 4956 C C . ASP B 1 310 ? -0.705 6.863 -3.674 1 97.44 310 ASP B C 1
ATOM 4958 O O . ASP B 1 310 ? -1.065 8.039 -3.643 1 97.44 310 ASP B O 1
ATOM 4962 N N . SER B 1 311 ? -0.852 6.078 -4.719 1 93.56 311 SER B N 1
ATOM 4963 C CA . SER B 1 311 ? -1.699 6.48 -5.836 1 93.56 311 SER B CA 1
ATOM 4964 C C . SER B 1 311 ? -3.176 6.406 -5.461 1 93.56 311 SER B C 1
ATOM 4966 O O . SER B 1 311 ? -3.588 5.527 -4.703 1 93.56 311 SER B O 1
ATOM 4968 N N . ALA B 1 312 ? -3.896 7.293 -6.062 1 94.62 312 ALA B N 1
ATOM 4969 C CA . ALA B 1 312 ? -5.348 7.254 -5.906 1 94.62 312 ALA B CA 1
ATOM 4970 C C . ALA B 1 312 ? -6.016 6.633 -7.133 1 94.62 312 ALA B C 1
ATOM 4972 O O . ALA B 1 312 ? -7.234 6.461 -7.16 1 94.62 312 ALA B O 1
ATOM 4973 N N . LEU B 1 313 ? -5.242 6.246 -8.102 1 93.12 313 LEU B N 1
ATOM 4974 C CA . LEU B 1 313 ? -5.762 5.77 -9.383 1 93.12 313 LEU B CA 1
ATOM 4975 C C . LEU B 1 313 ? -5.852 4.246 -9.398 1 93.12 313 LEU B C 1
ATOM 4977 O O . LEU B 1 313 ? -4.922 3.562 -8.961 1 93.12 313 LEU B O 1
ATOM 4981 N N . ASN B 1 314 ? -6.953 3.734 -9.922 1 93.31 314 ASN B N 1
ATOM 4982 C CA . ASN B 1 314 ? -7.129 2.301 -10.117 1 93.31 314 ASN B CA 1
ATOM 4983 C C . ASN B 1 314 ? -7.168 1.938 -11.602 1 93.31 314 ASN B C 1
ATOM 4985 O O . ASN B 1 314 ? -7.297 2.818 -12.453 1 93.31 314 ASN B O 1
ATOM 4989 N N . ASP B 1 315 ? -7.148 0.664 -11.883 1 93.31 315 ASP B N 1
ATOM 4990 C CA . ASP B 1 315 ? -7.043 0.169 -13.25 1 93.31 315 ASP B CA 1
ATOM 4991 C C . ASP B 1 315 ? -8.297 0.5 -14.055 1 93.31 315 ASP B C 1
ATOM 4993 O O . ASP B 1 315 ? -8.266 0.554 -15.289 1 93.31 315 ASP B O 1
ATOM 4997 N N . ASP B 1 316 ? -9.398 0.705 -13.398 1 90.75 316 ASP B N 1
ATOM 4998 C CA . ASP B 1 316 ? -10.617 1.021 -14.125 1 90.75 316 ASP B CA 1
ATOM 4999 C C . ASP B 1 316 ? -10.703 2.514 -14.438 1 90.75 316 ASP B C 1
ATOM 5001 O O . ASP B 1 316 ? -11.695 2.982 -15 1 90.75 316 ASP B O 1
ATOM 5005 N N . GLY B 1 317 ? -9.742 3.234 -13.969 1 91.31 317 GLY B N 1
ATOM 5006 C CA . GLY B 1 317 ? -9.695 4.664 -14.219 1 91.31 317 GLY B CA 1
ATOM 5007 C C . GLY B 1 317 ? -10.297 5.492 -13.102 1 91.31 317 GLY B C 1
ATOM 5008 O O . GLY B 1 317 ? -10.258 6.723 -13.141 1 91.31 317 GLY B O 1
ATOM 5009 N N . LEU B 1 318 ? -10.836 4.871 -12.133 1 92.88 318 LEU B N 1
ATOM 5010 C CA . LEU B 1 318 ? -11.414 5.609 -11.016 1 92.88 318 LEU B CA 1
ATOM 5011 C C . LEU B 1 318 ? -10.328 6.281 -10.188 1 92.88 318 LEU B C 1
ATOM 5013 O O . LEU B 1 318 ? -9.383 5.625 -9.742 1 92.88 318 LEU B O 1
ATOM 5017 N N . LEU B 1 319 ? -10.438 7.566 -10.039 1 94.5 319 LEU B N 1
ATOM 5018 C CA . LEU B 1 319 ? -9.719 8.297 -9 1 94.5 319 LEU B CA 1
ATOM 5019 C C . LEU B 1 319 ? -10.531 8.359 -7.715 1 94.5 319 LEU B C 1
ATOM 5021 O O . LEU B 1 319 ? -11.641 8.891 -7.699 1 94.5 319 LEU B O 1
ATOM 5025 N N . MET B 1 320 ? -9.961 7.84 -6.652 1 96.19 320 MET B N 1
ATOM 5026 C CA . MET B 1 320 ? -10.664 7.762 -5.375 1 96.19 320 MET B CA 1
ATOM 5027 C C . MET B 1 320 ? -10.883 9.156 -4.789 1 96.19 320 MET B C 1
ATOM 5029 O O . MET B 1 320 ? -11.828 9.375 -4.035 1 96.19 320 MET B O 1
ATOM 5033 N N . SER B 1 321 ? -10.039 10.039 -5.039 1 97.38 321 SER B N 1
ATOM 5034 C CA . SER B 1 321 ? -10.008 11.445 -4.633 1 97.38 321 SER B CA 1
ATOM 5035 C C . SER B 1 321 ? -9.078 12.258 -5.523 1 97.38 321 SER B C 1
ATOM 5037 O O . SER B 1 321 ? -8.211 11.703 -6.203 1 97.38 321 SER B O 1
ATOM 5039 N N . ASP B 1 322 ? -9.344 13.539 -5.551 1 97 322 ASP B N 1
ATOM 5040 C CA . ASP B 1 322 ? -8.375 14.406 -6.219 1 97 322 ASP B CA 1
ATOM 5041 C C . ASP B 1 322 ? -7.113 14.57 -5.375 1 97 322 ASP B C 1
ATOM 5043 O O . ASP B 1 322 ? -6.141 15.188 -5.82 1 97 322 ASP B O 1
ATOM 5047 N N . HIS B 1 323 ? -7.094 14.031 -4.156 1 98.44 323 HIS B N 1
ATOM 5048 C CA . HIS B 1 323 ? -5.918 13.93 -3.305 1 98.44 323 HIS B CA 1
ATOM 5049 C C . HIS B 1 323 ? -5.465 12.484 -3.154 1 98.44 323 HIS B C 1
ATOM 5051 O O . HIS B 1 323 ? -6.23 11.555 -3.436 1 98.44 323 HIS B O 1
ATOM 5057 N N . ARG B 1 324 ? -4.254 12.312 -2.746 1 97.69 324 ARG B N 1
ATOM 5058 C CA . ARG B 1 324 ? -3.65 11 -2.527 1 97.69 324 ARG B CA 1
ATOM 5059 C C . ARG B 1 324 ? -3.402 10.758 -1.044 1 97.69 324 ARG B C 1
ATOM 5061 O O . ARG B 1 324 ? -3.021 11.672 -0.311 1 97.69 324 ARG B O 1
ATOM 5068 N N . PRO B 1 325 ? -3.654 9.523 -0.599 1 98.5 325 PRO B N 1
ATOM 5069 C CA . PRO B 1 325 ? -3.41 9.25 0.818 1 98.5 325 PRO B CA 1
ATOM 5070 C C . PRO B 1 325 ? -1.924 9.234 1.169 1 98.5 325 PRO B C 1
ATOM 5072 O O . PRO B 1 325 ? -1.104 8.758 0.377 1 98.5 325 PRO B O 1
ATOM 5075 N N . THR B 1 326 ? -1.617 9.781 2.299 1 98.81 326 THR B N 1
ATOM 5076 C CA . THR B 1 326 ? -0.266 9.828 2.846 1 98.81 326 THR B CA 1
ATOM 5077 C C . THR B 1 326 ? -0.193 9.086 4.176 1 98.81 326 THR B C 1
ATOM 5079 O O . THR B 1 326 ? -1.06 9.25 5.035 1 98.81 326 THR B O 1
ATOM 5082 N N . PHE B 1 327 ? 0.837 8.172 4.289 1 98.75 327 PHE B N 1
ATOM 5083 C CA . PHE B 1 327 ? 1.014 7.395 5.508 1 98.75 327 PHE B CA 1
ATOM 5084 C C . PHE B 1 327 ? 2.428 7.555 6.055 1 98.75 327 PHE B C 1
ATOM 5086 O O . PHE B 1 327 ? 3.387 7.656 5.289 1 98.75 327 PHE B O 1
ATOM 5093 N N . VAL B 1 328 ? 2.521 7.574 7.395 1 98.75 328 VAL B N 1
ATOM 5094 C CA . VAL B 1 328 ? 3.797 7.613 8.102 1 98.75 328 VAL B CA 1
ATOM 5095 C C . VAL B 1 328 ? 3.811 6.559 9.203 1 98.75 328 VAL B C 1
ATOM 5097 O O . VAL B 1 328 ? 2.822 6.387 9.922 1 98.75 328 VAL B O 1
ATOM 5100 N N . ASP B 1 329 ? 4.895 5.801 9.25 1 98.38 329 ASP B N 1
ATOM 5101 C CA . ASP B 1 329 ? 5.125 4.93 10.398 1 98.38 329 ASP B CA 1
ATOM 5102 C C . ASP B 1 329 ? 5.957 5.637 11.469 1 98.38 329 ASP B C 1
ATOM 5104 O O . ASP B 1 329 ? 7.02 6.184 11.172 1 98.38 329 ASP B O 1
ATOM 5108 N N . ILE B 1 330 ? 5.379 5.613 12.695 1 98.06 330 ILE B N 1
ATOM 5109 C CA . ILE B 1 330 ? 6.043 6.316 13.789 1 98.06 330 ILE B CA 1
ATOM 5110 C C . ILE B 1 330 ? 6.293 5.348 14.945 1 98.06 330 ILE B C 1
ATOM 5112 O O . ILE B 1 330 ? 5.477 4.461 15.203 1 98.06 330 ILE B O 1
ATOM 5116 N N . SER B 1 331 ? 7.422 5.543 15.57 1 96.81 331 SER B N 1
ATOM 5117 C CA . SER B 1 331 ? 7.703 4.902 16.844 1 96.81 331 SER B CA 1
ATOM 5118 C C . SER B 1 331 ? 8.078 5.926 17.906 1 96.81 331 SER B C 1
ATOM 5120 O O . SER B 1 331 ? 8.391 7.074 17.594 1 96.81 331 SER B O 1
ATOM 5122 N N . PHE B 1 332 ? 7.922 5.48 19.156 1 95.19 332 PHE B N 1
ATOM 5123 C CA . PHE B 1 332 ? 8.156 6.379 20.281 1 95.19 332 PHE B CA 1
ATOM 5124 C C . PHE B 1 332 ? 9.344 5.914 21.109 1 95.19 332 PHE B C 1
ATOM 5126 O O . PHE B 1 332 ? 9.617 4.715 21.203 1 95.19 332 PHE B O 1
#

Radius of gyration: 26.61 Å; Cα contacts (8 Å, |Δi|>4): 1633; chains: 2; bounding box: 70×80×72 Å

Secondary structure (DSSP, 8-state):
----------------PPEEEEEEE----TT-----HHHHHHTPPPTTS------S-TT----HHHHHHHHHHHHHHHT-SEEEEESB-HHHHHHHHHHH-TTEEEE--BTTTSSSSS-B--EEEETTT-EEEEEEEEESSSSTTSS---TT-SS--EEEEEEEEETTEEEEEEEEE--SS-HHHHHHHHHHHHHHHHHHHHHHTS-EEEEEE-S--SSSTT-HHHHHHHTSSPPPP--HHHHHHT--TTTTTT--EEEGGGTS-GGGB-S---SB-TT--TT--TT-B--EEEEEETT---EEEEEEE---B-TTS-BS-SB--EEEEEE-/----------------PPEEEEEEE----TT-----HHHHHHTPPPTTS------S-SS----HHHHHHHHHHHHHHHT-SEEEEESB-HHHHHHHHHHH-TTEEEE--BTTTSSSSS-B--EEEETTT-EEEEEEEEESSSSTTSS---TT-SS--EEEEEEEEETTEEEEEEEEE--SS-HHHHHHHHHHHHHHHHHHHHHHTS-EEEEEE-S--SSSTT-HHHHHHHTSSPPPP--HHHHHHT--TTTTTT--EEEGGGTS-GGGB-S---SB-TT--TT--TT-B--EEEEEETT---EEEEEEE---B-TTS-BS-SB--EEEEEE-

Solvent-accessible surface area (backbone atoms only — not comparable to full-atom values): 34175 Å² total; per-residue (Å²): 137,85,79,78,80,77,76,76,73,74,72,66,66,72,78,71,77,62,46,29,41,31,29,33,46,46,51,53,61,84,52,75,73,88,69,46,71,67,56,42,60,70,64,56,67,67,69,74,61,86,67,65,40,53,71,67,9,86,39,49,87,68,35,45,67,71,27,51,54,56,48,43,31,51,49,60,72,67,59,54,40,30,39,30,35,21,42,28,30,52,65,54,50,53,49,46,50,62,66,69,28,87,54,46,49,72,51,66,40,6,33,63,63,64,56,54,43,52,41,20,29,28,40,34,33,29,60,88,63,36,42,79,74,50,70,51,73,39,24,42,35,79,50,31,89,43,68,37,57,30,92,76,39,74,50,55,26,40,37,23,38,37,32,33,33,42,92,91,43,53,38,36,40,34,23,28,39,43,35,84,67,19,65,67,41,19,28,35,31,26,28,52,49,45,42,49,45,50,31,48,28,64,75,63,72,30,26,27,34,42,33,28,39,41,63,19,27,84,59,74,94,56,13,56,26,41,24,28,30,50,57,78,35,77,68,43,88,68,45,68,68,59,53,59,72,44,56,60,78,80,57,68,78,83,64,29,33,38,58,36,59,64,60,16,48,67,69,34,40,48,64,34,55,46,24,27,40,49,50,50,44,78,72,49,48,89,62,42,36,45,28,59,49,52,27,35,34,66,84,37,68,63,44,46,61,26,25,39,38,47,81,38,68,37,40,45,23,45,50,50,25,38,30,24,45,34,40,32,32,33,37,113,136,85,80,78,78,76,76,76,73,72,70,68,65,71,78,71,76,61,49,31,41,32,29,32,47,47,52,51,59,86,52,74,75,85,68,46,69,66,55,44,61,70,64,56,66,66,69,74,60,87,63,58,42,51,72,67,15,86,28,51,86,66,34,43,68,70,27,50,53,58,48,41,31,51,50,60,73,67,59,54,40,30,39,28,35,22,40,27,32,53,66,54,51,53,51,45,50,62,66,68,31,89,55,47,49,71,51,66,37,6,33,62,64,64,56,54,44,52,42,20,30,27,41,35,33,28,60,88,64,38,42,81,75,51,71,50,73,39,24,43,35,79,50,30,89,43,70,36,56,30,92,78,37,73,52,56,26,40,37,23,38,37,33,34,33,41,92,94,44,53,37,36,41,34,24,29,40,43,36,83,68,20,65,65,41,18,28,35,32,25,28,52,50,45,42,48,44,51,33,48,26,64,75,64,71,29,26,28,34,40,32,29,40,41,63,18,28,84,60,72,94,56,14,57,26,41,24,27,31,49,57,79,34,77,67,42,88,69,45,66,68,58,53,60,71,46,57,62,78,82,56,68,78,83,62,28,35,39,57,35,59,65,59,15,50,66,69,33,42,48,64,35,55,45,24,28,40,49,51,51,42,78,72,49,50,88,61,46,36,46,29,60,50,52,27,35,34,66,84,36,66,64,42,45,61,26,25,38,38,48,81,38,67,36,40,43,20,46,50,51,26,39,28,25,44,34,40,34,31,33,37,113